Protein AF-0000000086879278 (afdb_homodimer)

Secondary structure (DSSP, 8-state):
-TTSGGGGGGSGGGGGGTGGGSS-------------HHHHHHHHHHHHHHHHHHHHHHHHHHHHHTT-HHHHHHHHHHHHHHHHH---TTT--HHHHHHHHHHHHHHHHHHHTTTT-HHHHHHHHHHHHHHHHHHH-SSS-GGGGGHHHHHHHHHHHHHHHHTT--HHHHHHHHHHHHHHHHHHHHHHHHHS-HHHHHHHHHHHHHHHHHHHSSS--HHHHHHHHHHHHHHHHHHTT--GGG--S------S-HHHHHHHHHHHHHHHHHHHHHHHHHHHH--------/----SSSGGGGGGSGGGTGGGSSS------------HHHHHHHHHHHHHHHHHHHHHHHHHHHHHTT-HHHHHHHHHHHHHHHHH---TTT--HHHHHHHHHHHHHHHHHHHTTTT-HHHHHHHHHHHHHHHHHHH-SSS-GGGGGHHHHHHHHHHHHHHHHTT--HHHHHHHHHHHHHHHHHHHHHHHHHS-HHHHHHHHHHHHHHHHHHHSSS--HHHHHHHHHHHHHHHHHHTT--GGG--S------S-HHHHHHHHHHHHHHHHHHHHHHHHHHHH--------

pLDDT: mean 75.83, std 27.37, range [22.44, 98.81]

Radius of gyration: 33.57 Å; Cα contacts (8 Å, |Δi|>4): 525; chains: 2; bounding box: 94×170×60 Å

Organism: NCBI:txid248903

Foldseek 3Di:
DPPPDPPPPPPPPPPPVPPVVPDVDDPPPPPPPPPPCVVVVLVVVQLVLLVVLLVLLVVLLVCLVVVVLVSNVVSLVVNVVSLVVHDCVVQFDPQLNVLLVVLSVQLVVCSVVCVPPSVSNNLSSLLNNQSSQCSNPVPDGPLLVCLVVLVVLLVVLLVCLVVVHFLVVNLVSLVSNVSSCVSNLSSLSRHDDPVLSVLLVVLSVVLNVQSNDRRHDSVVNNVSSVVNVVSSCVSSVHDPPVPPPDPPDPDDDPVVVVVVSVVVVCVVVVVVVVVVVVVVVPPPPPPDD/DPPPDPPPPPPPPPPPPPPVPPDPDDPPPPPPPPPPCVVVVLVVVQLVLLVVLLVLLVVLLVCLVVVVLVSNVVSLVVNVVSLVVHDCVVQFDPQLNVLLVVLSVQLVVCSVCCVPPSVSNNLSSLLNNQSSQCSNPVPDGPLLVCLVVLVVLLVVLLVCLVVVHFLVVNLVSLVSNVSSCVSNLSSLSRHDDPVLSVLLVVLSVVLNVQSNDRRHDSVVNNVSSVVNVVSSCVSSVHDPPVPPPDPPDPDDDPVVVVVVSVVVVCVVVVVVVVVVVVVVVPPPPPDDD

Nearest PDB structures (foldseek):
  1orj-assembly2_B  TM=6.099E-01  e=4.353E+00  Aquifex aeolicus VF5
  7zly-assembly1_A  TM=3.904E-01  e=3.313E+00  Homo sapiens
  7c61-assembly1_A  TM=3.796E-01  e=3.798E+00  Homo sapiens
  4ib4-assembly1_A  TM=3.745E-01  e=4.768E+00  Homo sapiens
  6j3y-assembly1_Q  TM=7.345E-01  e=4.236E+00  Chaetoceros neogracilis

Structure (mmCIF, N/CA/C/O backbone):
data_AF-0000000086879278-model_v1
#
loop_
_entity.id
_entity.type
_entity.pdbx_description
1 polymer 'Sporulation protein'
#
loop_
_atom_site.group_PDB
_atom_site.id
_atom_site.type_symbol
_atom_site.label_atom_id
_atom_site.label_alt_id
_atom_site.label_comp_id
_atom_site.label_asym_id
_atom_site.label_entity_id
_atom_site.label_seq_id
_atom_site.pdbx_PDB_ins_code
_atom_site.Cartn_x
_atom_site.Cartn_y
_atom_site.Cartn_z
_atom_site.occupancy
_atom_site.B_iso_or_equiv
_atom_site.auth_seq_id
_atom_site.auth_comp_id
_atom_site.auth_asym_id
_atom_site.auth_atom_id
_atom_site.pdbx_PDB_model_num
ATOM 1 N 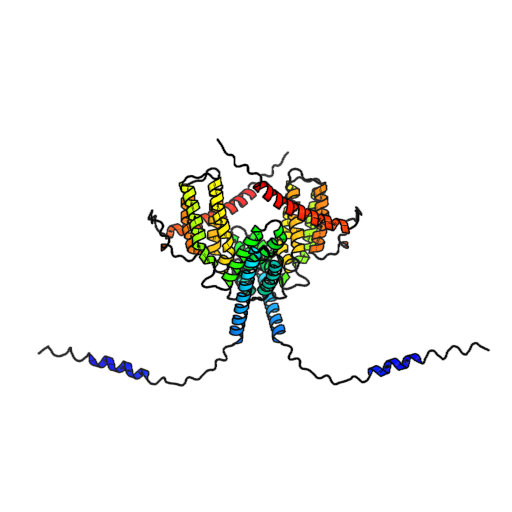N . MET A 1 1 ? -41.938 83.688 13.602 1 23.05 1 MET A N 1
ATOM 2 C CA . MET A 1 1 ? -43.094 82.812 13.82 1 23.05 1 MET A CA 1
ATOM 3 C C . MET A 1 1 ? -42.812 81.438 13.375 1 23.05 1 MET A C 1
ATOM 5 O O . MET A 1 1 ? -43.625 80.5 13.602 1 23.05 1 MET A O 1
ATOM 9 N N . LYS A 1 2 ? -41.938 81.188 12.375 1 30.28 2 LYS A N 1
ATOM 10 C CA . LYS A 1 2 ? -41.969 80.188 11.305 1 30.28 2 LYS A CA 1
ATOM 11 C C . LYS A 1 2 ? -41.469 78.875 11.781 1 30.28 2 LYS A C 1
ATOM 13 O O . LYS A 1 2 ? -41.156 78 10.977 1 30.28 2 LYS A O 1
ATOM 18 N N . ARG A 1 3 ? -41.031 78.688 13.016 1 32.56 3 ARG A N 1
ATOM 19 C CA . ARG A 1 3 ? -40.156 77.625 13.516 1 32.56 3 ARG A CA 1
ATOM 20 C C . ARG A 1 3 ? -40.875 76.312 13.586 1 32.56 3 ARG A C 1
ATOM 22 O O . ARG A 1 3 ? -40.281 75.25 13.898 1 32.56 3 ARG A O 1
ATOM 29 N N . THR A 1 4 ? -42.219 76.375 13.836 1 30.45 4 THR A N 1
ATOM 30 C CA . THR A 1 4 ? -42.906 75.312 14.562 1 30.45 4 THR A CA 1
ATOM 31 C C . THR A 1 4 ? -43.094 74.062 13.68 1 30.45 4 THR A C 1
ATOM 33 O O . THR A 1 4 ? -43.562 73.062 14.148 1 30.45 4 THR A O 1
ATOM 36 N N . PHE A 1 5 ? -43.219 74.25 12.289 1 31.27 5 PHE A N 1
ATOM 37 C CA . PHE A 1 5 ? -44.031 73.312 11.492 1 31.27 5 PHE A CA 1
ATOM 38 C C . PHE A 1 5 ? -43.312 72 11.344 1 31.27 5 PHE A C 1
ATOM 40 O O . PHE A 1 5 ? -43.844 71.062 10.688 1 31.27 5 PHE A O 1
ATOM 47 N N . TRP A 1 6 ? -41.969 71.812 11.453 1 32.81 6 TRP A N 1
ATOM 48 C CA . TRP A 1 6 ? -41.156 70.75 10.852 1 32.81 6 TRP A CA 1
ATOM 49 C C . TRP A 1 6 ? -41.375 69.375 11.539 1 32.81 6 TRP A C 1
ATOM 51 O O . TRP A 1 6 ? -40.688 68.438 11.258 1 32.81 6 TRP A O 1
ATOM 61 N N . ILE A 1 7 ? -42 69.25 12.773 1 35.44 7 ILE A N 1
ATOM 62 C CA . ILE A 1 7 ? -41.906 68.062 13.688 1 35.44 7 ILE A CA 1
ATOM 63 C C . ILE A 1 7 ? -42.688 66.875 13.125 1 35.44 7 ILE A C 1
ATOM 65 O O . ILE A 1 7 ? -42.406 65.75 13.438 1 35.44 7 ILE A O 1
ATOM 69 N N . LYS A 1 8 ? -43.938 67.062 12.547 1 33.28 8 LYS A N 1
ATOM 70 C CA . LYS A 1 8 ? -45.031 66.125 12.602 1 33.28 8 LYS A CA 1
ATOM 71 C C . LYS A 1 8 ? -44.75 64.938 11.672 1 33.28 8 LYS A C 1
ATOM 73 O O . LYS A 1 8 ? -45.438 63.906 11.758 1 33.28 8 LYS A O 1
ATOM 78 N N . THR A 1 9 ? -44.156 65.188 10.445 1 34.41 9 THR A N 1
ATOM 79 C CA . THR A 1 9 ? -44.438 64.25 9.383 1 34.41 9 THR A CA 1
ATOM 80 C C . THR A 1 9 ? -43.719 62.938 9.641 1 34.41 9 THR A C 1
ATOM 82 O O . THR A 1 9 ? -43.688 62.031 8.781 1 34.41 9 THR A O 1
ATOM 85 N N . GLY A 1 10 ? -42.812 62.719 10.641 1 31.61 10 GLY A N 1
ATOM 86 C CA . GLY A 1 10 ? -41.938 61.562 10.758 1 31.61 10 GLY A CA 1
ATOM 87 C C . GLY A 1 10 ? -42.656 60.281 11.062 1 31.61 10 GLY A C 1
ATOM 88 O O . GLY A 1 10 ? -42.062 59.219 11.023 1 31.61 10 GLY A O 1
ATOM 89 N N . LEU A 1 11 ? -43.812 60.312 11.758 1 33.41 11 LEU A N 1
ATOM 90 C CA . LEU A 1 11 ? -44.375 59.156 12.492 1 33.41 11 LEU A CA 1
ATOM 91 C C . LEU A 1 11 ? -44.969 58.156 11.531 1 33.41 11 LEU A C 1
ATOM 93 O O . LEU A 1 11 ? -45.281 57 11.93 1 33.41 11 LEU A O 1
ATOM 97 N N . MET A 1 12 ? -45.562 58.5 10.359 1 30.52 12 MET A N 1
ATOM 98 C CA . MET A 1 12 ? -46.531 57.688 9.656 1 30.52 12 MET A CA 1
ATOM 99 C C . MET A 1 12 ? -45.844 56.438 9.047 1 30.52 12 MET A C 1
ATOM 101 O O . MET A 1 12 ? -46.5 55.531 8.594 1 30.52 12 MET A O 1
ATOM 105 N N . VAL A 1 13 ? -44.625 56.438 8.57 1 33.28 13 VAL A N 1
ATOM 106 C CA . VAL A 1 13 ? -44.156 55.406 7.656 1 33.28 13 VAL A CA 1
ATOM 107 C C . VAL A 1 13 ? -44 54.094 8.414 1 33.28 13 VAL A C 1
ATOM 109 O O . VAL A 1 13 ? -43.688 53.062 7.82 1 33.28 13 VAL A O 1
ATOM 112 N N . VAL A 1 14 ? -44.125 53.969 9.758 1 32.69 14 VAL A N 1
ATOM 113 C CA . VAL A 1 14 ? -43.75 52.781 10.492 1 32.69 14 VAL A CA 1
ATOM 114 C C . VAL A 1 14 ? -44.812 51.688 10.273 1 32.69 14 VAL A C 1
ATOM 116 O O . VAL A 1 14 ? -44.562 50.5 10.492 1 32.69 14 VAL A O 1
ATOM 119 N N . SER A 1 15 ? -46.094 52.094 10.062 1 32.09 15 SER A N 1
ATOM 120 C CA . SER A 1 15 ? -47.188 51.156 10.344 1 32.09 15 SER A CA 1
ATOM 121 C C . SER A 1 15 ? -47.219 50.031 9.328 1 32.09 15 SER A C 1
ATOM 123 O O . SER A 1 15 ? -47.75 48.938 9.617 1 32.09 15 SER A O 1
ATOM 125 N N . PHE A 1 16 ? -47.031 50.406 8.031 1 32.06 16 PHE A N 1
ATOM 126 C CA . PHE A 1 16 ? -47.562 49.469 7.027 1 32.06 16 PHE A CA 1
ATOM 127 C C . PHE A 1 16 ? -46.812 48.156 7.043 1 32.06 16 PHE A C 1
ATOM 129 O O . PHE A 1 16 ? -47.188 47.219 6.355 1 32.06 16 PHE A O 1
ATOM 136 N N . MET A 1 17 ? -45.531 48.156 7.539 1 29.62 17 MET A N 1
ATOM 137 C CA . MET A 1 17 ? -44.75 46.938 7.242 1 29.62 17 MET A CA 1
ATOM 138 C C . MET A 1 17 ? -45.312 45.75 8.008 1 29.62 17 MET A C 1
ATOM 140 O O . MET A 1 17 ? -44.844 44.625 7.824 1 29.62 17 MET A O 1
ATOM 144 N N . THR A 1 18 ? -46.094 45.969 9.109 1 32.94 18 THR A N 1
ATOM 145 C CA . THR A 1 18 ? -46.406 44.875 10.016 1 32.94 18 THR A CA 1
ATOM 146 C C . THR A 1 18 ? -47.406 43.938 9.391 1 32.94 18 THR A C 1
ATOM 148 O O . THR A 1 18 ? -47.5 42.75 9.773 1 32.94 18 THR A O 1
ATOM 151 N N . LEU A 1 19 ? -48.344 44.562 8.648 1 30.19 19 LEU A N 1
ATOM 152 C CA . LEU A 1 19 ? -49.562 43.75 8.43 1 30.19 19 LEU A CA 1
ATOM 153 C C . LEU A 1 19 ? -49.219 42.531 7.609 1 30.19 19 LEU A C 1
ATOM 155 O O . LEU A 1 19 ? -49.938 41.5 7.707 1 30.19 19 LEU A O 1
ATOM 159 N N . LEU A 1 20 ? -48.469 42.75 6.543 1 30.08 20 LEU A N 1
ATOM 160 C CA . LEU A 1 20 ? -48.531 41.688 5.555 1 30.08 20 LEU A CA 1
ATOM 161 C C . LEU A 1 20 ? -48.062 40.375 6.152 1 30.08 20 LEU A C 1
ATOM 163 O O . LEU A 1 20 ? -48 39.344 5.449 1 30.08 20 LEU A O 1
ATOM 167 N N . PHE A 1 21 ? -47.625 40.375 7.418 1 32.84 21 PHE A N 1
ATOM 168 C CA . PHE A 1 21 ? -47.062 39.125 7.934 1 32.84 21 PHE A CA 1
ATOM 169 C C . PHE A 1 21 ? -48.156 38.094 8.195 1 32.84 21 PHE A C 1
ATOM 171 O O . PHE A 1 21 ? -47.906 37.031 8.742 1 32.84 21 PHE A O 1
ATOM 178 N N . TRP A 1 22 ? -49.469 38.625 8.094 1 31.19 22 TRP A N 1
ATOM 179 C CA . TRP A 1 22 ? -50.438 37.75 8.766 1 31.19 22 TRP A CA 1
ATOM 180 C C . TRP A 1 22 ? -50.438 36.375 8.148 1 31.19 22 TRP A C 1
ATOM 182 O O . TRP A 1 22 ? -50.469 35.375 8.867 1 31.19 22 TRP A O 1
ATOM 192 N N . THR A 1 23 ? -51.188 36.312 7.023 1 30.14 23 THR A N 1
ATOM 193 C CA . THR A 1 23 ? -52.094 35.219 6.75 1 30.14 23 THR A CA 1
ATOM 194 C C . THR A 1 23 ? -51.344 33.938 6.465 1 30.14 23 THR A C 1
ATOM 196 O O . THR A 1 23 ? -51.938 32.875 6.242 1 30.14 23 THR A O 1
ATOM 199 N N . ASN A 1 24 ? -50.281 34 5.738 1 32.03 24 ASN A N 1
ATOM 200 C CA . ASN A 1 24 ? -50 32.75 5.078 1 32.03 24 ASN A CA 1
ATOM 201 C C . ASN A 1 24 ? -49.781 31.625 6.086 1 32.03 24 ASN A C 1
ATOM 203 O O . ASN A 1 24 ? -48.625 31.406 6.512 1 32.03 24 ASN A O 1
ATOM 207 N N . LEU A 1 25 ? -50.594 31.547 7.094 1 26.58 25 LEU A N 1
ATOM 208 C CA . LEU A 1 25 ? -50.562 30.609 8.211 1 26.58 25 LEU A CA 1
ATOM 209 C C . LEU A 1 25 ? -50.312 29.188 7.703 1 26.58 25 LEU A C 1
ATOM 211 O O . LEU A 1 25 ? -49.406 28.484 8.164 1 26.58 25 LEU A O 1
ATOM 215 N N . SER A 1 26 ? -51.375 28.203 7.969 1 29.03 26 SER A N 1
ATOM 216 C CA . SER A 1 26 ? -51.375 26.953 8.703 1 29.03 26 SER A CA 1
ATOM 217 C C . SER A 1 26 ? -51.094 25.766 7.773 1 29.03 26 SER A C 1
ATOM 219 O O . SER A 1 26 ? -51.031 24.625 8.219 1 29.03 26 SER A O 1
ATOM 221 N N . TYR A 1 27 ? -51.5 25.844 6.492 1 29.58 27 TYR A N 1
ATOM 222 C CA . TYR A 1 27 ? -51.75 24.453 6.082 1 29.58 27 TYR A CA 1
ATOM 223 C C . TYR A 1 27 ? -50.469 23.641 6.125 1 29.58 27 TYR A C 1
ATOM 225 O O . TYR A 1 27 ? -49.594 23.797 5.277 1 29.58 27 TYR A O 1
ATOM 233 N N . SER A 1 28 ? -49.844 23.578 7.219 1 25.78 28 SER A N 1
ATOM 234 C CA . SER A 1 28 ? -48.688 22.719 7.199 1 25.78 28 SER A CA 1
ATOM 235 C C . SER A 1 28 ? -49.031 21.281 6.832 1 25.78 28 SER A C 1
ATOM 237 O O . SER A 1 28 ? -49.781 20.625 7.559 1 25.78 28 SER A O 1
ATOM 239 N N . VAL A 1 29 ? -49.562 21.062 5.547 1 30.28 29 VAL A N 1
ATOM 240 C CA . VAL A 1 29 ? -49.594 19.641 5.191 1 30.28 29 VAL A CA 1
ATOM 241 C C . VAL A 1 29 ? -48.344 18.938 5.668 1 30.28 29 VAL A C 1
ATOM 243 O O . VAL A 1 29 ? -47.219 19.391 5.383 1 30.28 29 VAL A O 1
ATOM 246 N N . SER A 1 30 ? -48.5 18.359 6.805 1 28.45 30 SER A N 1
ATOM 247 C CA . SER A 1 30 ? -47.531 17.406 7.332 1 28.45 30 SER A CA 1
ATOM 248 C C . SER A 1 30 ? -47.125 16.391 6.27 1 28.45 30 SER A C 1
ATOM 250 O O . SER A 1 30 ? -47.938 15.523 5.898 1 28.45 30 SER A O 1
ATOM 252 N N . ALA A 1 31 ? -46.781 16.828 5.066 1 27.42 31 ALA A N 1
ATOM 253 C CA . ALA A 1 31 ? -46.219 15.734 4.281 1 27.42 31 ALA A CA 1
ATOM 254 C C . ALA A 1 31 ? -45.188 14.945 5.094 1 27.42 31 ALA A C 1
ATOM 256 O O . ALA A 1 31 ? -44.188 15.5 5.555 1 27.42 31 ALA A O 1
ATOM 257 N N . GLN A 1 32 ? -45.75 14.047 5.855 1 29.28 32 GLN A N 1
ATOM 258 C CA . GLN A 1 32 ? -44.906 12.945 6.352 1 29.28 32 GLN A CA 1
ATOM 259 C C . GLN A 1 32 ? -43.969 12.445 5.27 1 29.28 32 GLN A C 1
ATOM 261 O O . GLN A 1 32 ? -44.375 11.875 4.266 1 29.28 32 GLN A O 1
ATOM 266 N N . SER A 1 33 ? -43.188 13.305 4.793 1 29.66 33 SER A N 1
ATOM 267 C CA . SER A 1 33 ? -42.156 12.648 3.971 1 29.66 33 SER A CA 1
ATOM 268 C C . SER A 1 33 ? -41.625 11.391 4.648 1 29.66 33 SER A C 1
ATOM 270 O O . SER A 1 33 ? -41.188 11.438 5.797 1 29.66 33 SER A O 1
ATOM 272 N N . LYS A 1 34 ? -42.219 10.289 4.438 1 31.34 34 LYS A N 1
ATOM 273 C CA . LYS A 1 34 ? -41.5 9.023 4.629 1 31.34 34 LYS A CA 1
ATOM 274 C C . LYS A 1 34 ? -40.031 9.164 4.309 1 31.34 34 LYS A C 1
ATOM 276 O O . LYS A 1 34 ? -39.625 9.07 3.148 1 31.34 34 LYS A O 1
ATOM 281 N N . GLY A 1 35 ? -39.375 10.18 4.672 1 32.12 35 GLY A N 1
ATOM 282 C CA . GLY A 1 35 ? -37.938 10.258 4.488 1 32.12 35 GLY A CA 1
ATOM 283 C C . GLY A 1 35 ? -37.25 8.93 4.738 1 32.12 35 GLY A C 1
ATOM 284 O O . GLY A 1 35 ? -37.562 8.227 5.695 1 32.12 35 GLY A O 1
ATOM 285 N N . ASN A 1 36 ? -36.781 8.281 3.805 1 37 36 ASN A N 1
ATOM 286 C CA . ASN A 1 36 ? -36.125 6.984 3.723 1 37 36 ASN A CA 1
ATOM 287 C C . ASN A 1 36 ? -35.156 6.773 4.887 1 37 36 ASN A C 1
ATOM 289 O O . ASN A 1 36 ? -34.094 7.371 4.926 1 37 36 ASN A O 1
ATOM 293 N N . ASP A 1 37 ? -35.406 6.715 6.109 1 43.72 37 ASP A N 1
ATOM 294 C CA . ASP A 1 37 ? -34.906 6.246 7.391 1 43.72 37 ASP A CA 1
ATOM 295 C C . ASP A 1 37 ? -33.812 5.188 7.188 1 43.72 37 ASP A C 1
ATOM 297 O O . ASP A 1 37 ? -33.156 4.777 8.141 1 43.72 37 ASP A O 1
ATOM 301 N N . GLY A 1 38 ? -33.938 4.484 6.156 1 47.06 38 GLY A N 1
ATOM 302 C CA . GLY A 1 38 ? -32.938 3.473 5.836 1 47.06 38 GLY A CA 1
ATOM 303 C C . GLY A 1 38 ? -31.531 4.035 5.699 1 47.06 38 GLY A C 1
ATOM 304 O O . GLY A 1 38 ? -30.562 3.402 6.117 1 47.06 38 GLY A O 1
ATOM 305 N N . GLY A 1 39 ? -31.359 5.289 5.004 1 52.12 39 GLY A N 1
ATOM 306 C CA . GLY A 1 39 ? -30.078 5.934 4.84 1 52.12 39 GLY A CA 1
ATOM 307 C C . GLY A 1 39 ? -29.469 6.402 6.148 1 52.12 39 GLY A C 1
ATOM 308 O O . GLY A 1 39 ? -28.25 6.285 6.355 1 52.12 39 GLY A O 1
ATOM 309 N N . THR A 1 40 ? -30.312 7.082 7.043 1 59.81 40 THR A N 1
ATOM 310 C CA . THR A 1 40 ? -29.828 7.547 8.344 1 59.81 40 THR A CA 1
ATOM 311 C C . THR A 1 40 ? -29.406 6.371 9.211 1 59.81 40 THR A C 1
ATOM 313 O O . THR A 1 40 ? -28.375 6.441 9.891 1 59.81 40 THR A O 1
ATOM 316 N N . ASP A 1 41 ? -30.188 5.328 9.039 1 69.94 41 ASP A N 1
ATOM 317 C CA . ASP A 1 41 ? -29.859 4.164 9.852 1 69.94 41 ASP A CA 1
ATOM 318 C C . ASP A 1 41 ? -28.531 3.545 9.406 1 69.94 41 ASP A C 1
ATOM 320 O O . ASP A 1 41 ? -27.719 3.145 10.242 1 69.94 41 ASP A O 1
ATOM 324 N N . GLN A 1 42 ? -28.359 3.627 8.102 1 75.38 42 GLN A N 1
ATOM 325 C CA . GLN A 1 42 ? -27.109 3.047 7.598 1 75.38 42 GLN A CA 1
ATOM 326 C C . GLN A 1 42 ? -25.906 3.885 8.008 1 75.38 42 GLN A C 1
ATOM 328 O O . GLN A 1 42 ? -24.859 3.338 8.375 1 75.38 42 GLN A O 1
ATOM 333 N N . GLN A 1 43 ? -26.156 5.23 8.023 1 80.06 43 GLN A N 1
ATOM 334 C CA . GLN A 1 43 ? -25.062 6.121 8.398 1 80.06 43 GLN A CA 1
ATOM 335 C C . GLN A 1 43 ? -24.719 5.973 9.883 1 80.06 43 GLN A C 1
ATOM 337 O O . GLN A 1 43 ? -23.547 6.023 10.266 1 80.06 43 GLN A O 1
ATOM 342 N N . VAL A 1 44 ? -25.734 5.793 10.656 1 82.56 44 VAL A N 1
ATOM 343 C CA . VAL A 1 44 ? -25.516 5.621 12.086 1 82.56 44 VAL A CA 1
ATOM 344 C C . VAL A 1 44 ? -24.766 4.316 12.344 1 82.56 44 VAL A C 1
ATOM 346 O O . VAL A 1 44 ? -23.844 4.27 13.172 1 82.56 44 VAL A O 1
ATOM 349 N N . LEU A 1 45 ? -25.125 3.324 11.617 1 83.81 45 LEU A N 1
ATOM 350 C CA . LEU A 1 45 ? -24.469 2.029 11.781 1 83.81 45 LEU A CA 1
ATOM 351 C C . LEU A 1 45 ? -23 2.102 11.344 1 83.81 45 LEU A C 1
ATOM 353 O O . LEU A 1 45 ? -22.125 1.557 12.016 1 83.81 45 LEU A O 1
ATOM 357 N N . VAL A 1 46 ? -22.75 2.789 10.273 1 87.44 46 VAL A N 1
ATOM 358 C CA . VAL A 1 46 ? -21.391 2.939 9.773 1 87.44 46 VAL A CA 1
ATOM 359 C C . VAL A 1 46 ? -20.562 3.752 10.766 1 87.44 46 VAL A C 1
ATOM 361 O O . VAL A 1 46 ? -19.438 3.375 11.094 1 87.44 46 VAL A O 1
ATOM 364 N N . ASN A 1 47 ? -21.078 4.809 11.289 1 90.19 47 ASN A N 1
ATOM 365 C CA . ASN A 1 47 ? -20.375 5.637 12.25 1 90.19 47 ASN A CA 1
ATOM 366 C C . ASN A 1 47 ? -20.047 4.867 13.523 1 90.19 47 ASN A C 1
ATOM 368 O O . ASN A 1 47 ? -18.969 5.027 14.094 1 90.19 47 ASN A O 1
ATOM 372 N N . SER A 1 48 ? -20.984 4.066 13.898 1 91.75 48 SER A N 1
ATOM 373 C CA . SER A 1 48 ? -20.734 3.24 15.078 1 91.75 48 SER A CA 1
ATOM 374 C C . SER A 1 48 ? -19.609 2.246 14.828 1 91.75 48 SER A C 1
ATOM 376 O O . SER A 1 48 ? -18.766 2.029 15.703 1 91.75 48 SER A O 1
ATOM 378 N N . SER A 1 49 ? -19.609 1.642 13.68 1 92.94 49 SER A N 1
ATOM 379 C CA . SER A 1 49 ? -18.562 0.691 13.328 1 92.94 49 SER A CA 1
ATOM 380 C C . SER A 1 49 ? -17.203 1.366 13.281 1 92.94 49 SER A C 1
ATOM 382 O O . SER A 1 49 ? -16.203 0.795 13.727 1 92.94 49 SER A O 1
ATOM 384 N N . ILE A 1 50 ? -17.141 2.57 12.805 1 96.69 50 ILE A N 1
ATOM 385 C CA . ILE A 1 50 ? -15.891 3.328 12.711 1 96.69 50 ILE A CA 1
ATOM 386 C C . ILE A 1 50 ? -15.398 3.691 14.109 1 96.69 50 ILE A C 1
ATOM 388 O O . ILE A 1 50 ? -14.203 3.596 14.391 1 96.69 50 ILE A O 1
ATOM 392 N N . GLN A 1 51 ? -16.328 4.07 14.969 1 96.5 51 GLN A N 1
ATOM 393 C CA . GLN A 1 51 ? -15.953 4.402 16.344 1 96.5 51 GLN A CA 1
ATOM 394 C C . GLN A 1 51 ? -15.438 3.174 17.078 1 96.5 51 GLN A C 1
ATOM 396 O O . GLN A 1 51 ? -14.477 3.266 17.844 1 96.5 51 GLN A O 1
ATOM 401 N N . GLN A 1 52 ? -16.078 2.061 16.828 1 96.19 52 GLN A N 1
ATOM 402 C CA . GLN A 1 52 ? -15.609 0.822 17.453 1 96.19 52 GLN A CA 1
ATOM 403 C C . GLN A 1 52 ? -14.219 0.442 16.938 1 96.19 52 GLN A C 1
ATOM 405 O O . GLN A 1 52 ? -13.383 -0.024 17.719 1 96.19 52 GLN A O 1
ATOM 410 N N . LEU A 1 53 ? -14.023 0.59 15.695 1 97.88 53 LEU A N 1
ATOM 411 C CA . LEU A 1 53 ? -12.695 0.359 15.125 1 97.88 53 LEU A CA 1
ATOM 412 C C . LEU A 1 53 ? -11.656 1.245 15.797 1 97.88 53 LEU A C 1
ATOM 414 O O . LEU A 1 53 ? -10.578 0.771 16.172 1 97.88 53 LEU A O 1
ATOM 418 N N . ASN A 1 54 ? -11.953 2.508 15.953 1 98.38 54 ASN A N 1
ATOM 419 C CA . ASN A 1 54 ? -11.055 3.461 16.594 1 98.38 54 ASN A CA 1
ATOM 420 C C . ASN A 1 54 ? -10.758 3.061 18.031 1 98.38 54 ASN A C 1
ATOM 422 O O . ASN A 1 54 ? -9.609 3.148 18.484 1 98.38 54 ASN A O 1
ATOM 426 N N . GLU A 1 55 ? -11.742 2.615 18.734 1 97.81 55 GLU A N 1
ATOM 427 C CA . GLU A 1 55 ? -11.555 2.168 20.109 1 97.81 55 GLU A CA 1
ATOM 428 C C . GLU A 1 55 ? -10.648 0.945 20.172 1 97.81 55 GLU A C 1
ATOM 430 O O . GLU A 1 55 ? -9.766 0.868 21.031 1 97.81 55 GLU A O 1
ATOM 435 N N . GLU A 1 56 ? -10.875 0.059 19.312 1 98.25 56 GLU A N 1
ATOM 436 C CA . GLU A 1 56 ? -10.047 -1.142 19.266 1 98.25 56 GLU A CA 1
ATOM 437 C C . GLU A 1 56 ? -8.602 -0.802 18.922 1 98.25 56 GLU A C 1
ATOM 439 O O . GLU A 1 56 ? -7.668 -1.399 19.469 1 98.25 56 GLU A O 1
ATOM 444 N N . ALA A 1 57 ? -8.438 0.116 17.969 1 98.62 57 ALA A N 1
ATOM 445 C CA . ALA A 1 57 ? -7.094 0.544 17.594 1 98.62 57 ALA A CA 1
ATOM 446 C C . ALA A 1 57 ? -6.387 1.205 18.781 1 98.62 57 ALA A C 1
ATOM 448 O O . ALA A 1 57 ? -5.184 1.018 18.969 1 98.62 57 ALA A O 1
ATOM 449 N N . THR A 1 58 ? -7.105 1.981 19.547 1 98.19 58 THR A N 1
ATOM 450 C CA . THR A 1 58 ? -6.559 2.6 20.75 1 98.19 58 THR A CA 1
ATOM 451 C C . THR A 1 58 ? -6.109 1.537 21.75 1 98.19 58 THR A C 1
ATOM 453 O O . THR A 1 58 ? -5.02 1.631 22.312 1 98.19 58 THR A O 1
ATOM 456 N N . SER A 1 59 ? -6.938 0.563 21.906 1 98 59 SER A N 1
ATOM 457 C CA . SER A 1 59 ? -6.605 -0.532 22.812 1 98 59 SER A CA 1
ATOM 458 C C . SER A 1 59 ? -5.387 -1.306 22.328 1 98 59 SER A C 1
ATOM 460 O O . SER A 1 59 ? -4.516 -1.671 23.125 1 98 59 SER A O 1
ATOM 462 N N . LEU A 1 60 ? -5.383 -1.601 21.078 1 98.56 60 LEU A N 1
ATOM 463 C CA . LEU A 1 60 ? -4.25 -2.305 20.484 1 98.56 60 LEU A CA 1
ATOM 464 C C . LEU A 1 60 ? -2.945 -1.562 20.766 1 98.56 60 LEU A C 1
ATOM 466 O O . LEU A 1 60 ? -1.944 -2.176 21.141 1 98.56 60 LEU A O 1
ATOM 470 N N . TYR A 1 61 ? -2.936 -0.248 20.578 1 98 61 TYR A N 1
ATOM 471 C CA . TYR A 1 61 ? -1.751 0.565 20.828 1 98 61 TYR A CA 1
ATOM 472 C C . TYR A 1 61 ? -1.307 0.443 22.281 1 98 61 TYR A C 1
ATOM 474 O O . TYR A 1 61 ? -0.117 0.279 22.562 1 98 61 TYR A O 1
ATOM 482 N N . ARG A 1 62 ? -2.252 0.484 23.141 1 96.88 62 ARG A N 1
ATOM 483 C CA . ARG A 1 62 ? -1.948 0.34 24.562 1 96.88 62 ARG A CA 1
ATOM 484 C C . ARG A 1 62 ? -1.339 -1.026 24.844 1 96.88 62 ARG A C 1
ATOM 486 O O . ARG A 1 62 ? -0.335 -1.124 25.562 1 96.88 62 ARG A O 1
ATOM 493 N N . HIS A 1 63 ? -1.9 -2.062 24.297 1 96.06 63 HIS A N 1
ATOM 494 C CA . HIS A 1 63 ? -1.381 -3.41 24.5 1 96.06 63 HIS A CA 1
ATOM 495 C C . HIS A 1 63 ? 0.022 -3.551 23.922 1 96.06 63 HIS A C 1
ATOM 497 O O . HIS A 1 63 ? 0.856 -4.273 24.469 1 96.06 63 HIS A O 1
ATOM 503 N N . ALA A 1 64 ? 0.224 -2.914 22.781 1 95.44 64 ALA A N 1
ATOM 504 C CA . ALA A 1 64 ? 1.554 -2.939 22.172 1 95.44 64 ALA A CA 1
ATOM 505 C C . ALA A 1 64 ? 2.584 -2.281 23.094 1 95.44 64 ALA A C 1
ATOM 507 O O . ALA A 1 64 ? 3.705 -2.773 23.219 1 95.44 64 ALA A O 1
ATOM 508 N N . LEU A 1 65 ? 2.207 -1.171 23.734 1 93.38 65 LEU A N 1
ATOM 509 C CA . LEU A 1 65 ? 3.1 -0.48 24.672 1 93.38 65 LEU A CA 1
ATOM 510 C C . LEU A 1 65 ? 3.381 -1.338 25.891 1 93.38 65 LEU A C 1
ATOM 512 O O . LEU A 1 65 ? 4.48 -1.294 26.453 1 93.38 65 LEU A O 1
ATOM 516 N N . GLU A 1 66 ? 2.432 -2.191 26.266 1 93.06 66 GLU A N 1
ATOM 517 C CA . GLU A 1 66 ? 2.547 -3.037 27.453 1 93.06 66 GLU A CA 1
ATOM 518 C C . GLU A 1 66 ? 3.18 -4.383 27.109 1 93.06 66 GLU A C 1
ATOM 520 O O . GLU A 1 66 ? 3.314 -5.25 27.969 1 93.06 66 GLU A O 1
ATOM 525 N N . HIS A 1 67 ? 3.449 -4.594 25.844 1 90 67 HIS A N 1
ATOM 526 C CA . HIS A 1 67 ? 4.094 -5.801 25.344 1 90 67 HIS A CA 1
ATOM 527 C C . HIS A 1 67 ? 3.209 -7.027 25.562 1 90 67 HIS A C 1
ATOM 529 O O . HIS A 1 67 ? 3.705 -8.109 25.875 1 90 67 HIS A O 1
ATOM 535 N N . ASN A 1 68 ? 1.969 -6.766 25.531 1 93.5 68 ASN A N 1
ATOM 536 C CA . ASN A 1 68 ? 1 -7.852 25.578 1 93.5 68 ASN A CA 1
ATOM 537 C C . ASN A 1 68 ? 0.651 -8.352 24.172 1 93.5 68 ASN A C 1
ATOM 539 O O . ASN A 1 68 ? -0.407 -8.023 23.641 1 93.5 68 ASN A O 1
ATOM 543 N N . ILE A 1 69 ? 1.382 -9.25 23.703 1 94.31 69 ILE A N 1
ATOM 544 C CA . ILE A 1 69 ? 1.329 -9.656 22.297 1 94.31 69 ILE A CA 1
ATOM 545 C C . ILE A 1 69 ? 0.044 -10.438 22.047 1 94.31 69 ILE A C 1
ATOM 547 O O . ILE A 1 69 ? -0.545 -10.328 20.969 1 94.31 69 ILE A O 1
ATOM 551 N N . GLU A 1 70 ? -0.422 -11.188 22.938 1 95.06 70 GLU A N 1
ATOM 552 C CA . GLU A 1 70 ? -1.646 -11.961 22.75 1 95.06 70 GLU A CA 1
ATOM 553 C C . GLU A 1 70 ? -2.85 -11.047 22.531 1 95.06 70 GLU A C 1
ATOM 555 O O . GLU A 1 70 ? -3.646 -11.266 21.625 1 95.06 70 GLU A O 1
ATOM 560 N N . GLU A 1 71 ? -2.936 -10.062 23.359 1 96.5 71 GLU A N 1
ATOM 561 C CA . GLU A 1 71 ? -4.039 -9.117 23.219 1 96.5 71 GLU A CA 1
ATOM 562 C C . GLU A 1 71 ? -3.912 -8.32 21.922 1 96.5 71 GLU A C 1
ATOM 564 O O . GLU A 1 71 ? -4.918 -7.961 21.297 1 96.5 71 GLU A O 1
ATOM 569 N N . VAL A 1 72 ? -2.643 -8.016 21.578 1 97.12 72 VAL A N 1
ATOM 570 C CA . VAL A 1 72 ? -2.398 -7.34 20.312 1 97.12 72 VAL A CA 1
ATOM 571 C C . VAL A 1 72 ? -2.947 -8.18 19.156 1 97.12 72 VAL A C 1
ATOM 573 O O . VAL A 1 72 ? -3.656 -7.668 18.297 1 97.12 72 VAL A O 1
ATOM 576 N N . ARG A 1 73 ? -2.693 -9.438 19.141 1 96.38 73 ARG A N 1
ATOM 577 C CA . ARG A 1 73 ? -3.143 -10.344 18.094 1 96.38 73 ARG A CA 1
ATOM 578 C C . ARG A 1 73 ? -4.664 -10.422 18.047 1 96.38 73 ARG A C 1
ATOM 580 O O . ARG A 1 73 ? -5.262 -10.43 16.969 1 96.38 73 ARG A O 1
ATOM 587 N N . ASN A 1 74 ? -5.297 -10.445 19.188 1 97.31 74 ASN A N 1
ATOM 588 C CA . ASN A 1 74 ? -6.754 -10.453 19.25 1 97.31 74 ASN A CA 1
ATOM 589 C C . ASN A 1 74 ? -7.348 -9.164 18.703 1 97.31 74 ASN A C 1
ATOM 591 O O . ASN A 1 74 ? -8.344 -9.195 17.969 1 97.31 74 ASN A O 1
ATOM 595 N N . SER A 1 75 ? -6.738 -8.086 19.062 1 97.75 75 SER A N 1
ATOM 596 C CA . SER A 1 75 ? -7.207 -6.797 18.562 1 97.75 75 SER A CA 1
ATOM 597 C C . SER A 1 75 ? -7.066 -6.691 17.047 1 97.75 75 SER A C 1
ATOM 599 O O . SER A 1 75 ? -7.926 -6.113 16.375 1 97.75 75 SER A O 1
ATOM 601 N N . ILE A 1 76 ? -5.957 -7.223 16.531 1 97.81 76 ILE A N 1
ATOM 602 C CA . ILE A 1 76 ? -5.75 -7.207 15.086 1 97.81 76 ILE A CA 1
ATOM 603 C C . ILE A 1 76 ? -6.902 -7.926 14.391 1 97.81 76 ILE A C 1
ATOM 605 O O . ILE A 1 76 ? -7.43 -7.438 13.391 1 97.81 76 ILE A O 1
ATOM 609 N N . MET A 1 77 ? -7.305 -9.039 14.922 1 96.75 77 MET A N 1
ATOM 610 C CA . MET A 1 77 ? -8.398 -9.812 14.336 1 96.75 77 MET A CA 1
ATOM 611 C C . MET A 1 77 ? -9.703 -9.031 14.367 1 96.75 77 MET A C 1
ATOM 613 O O . MET A 1 77 ? -10.422 -8.977 13.375 1 96.75 77 MET A O 1
ATOM 617 N N . ARG A 1 78 ? -9.984 -8.406 15.445 1 97.12 78 ARG A N 1
ATOM 618 C CA . ARG A 1 78 ? -11.219 -7.637 15.594 1 97.12 78 ARG A CA 1
ATOM 619 C C . ARG A 1 78 ? -11.219 -6.426 14.664 1 97.12 78 ARG A C 1
ATOM 621 O O . ARG A 1 78 ? -12.234 -6.125 14.039 1 97.12 78 ARG A O 1
ATOM 628 N N . ILE A 1 79 ? -10.133 -5.789 14.594 1 98.19 79 ILE A N 1
ATOM 629 C CA . ILE A 1 79 ? -10.008 -4.609 13.742 1 98.19 79 ILE A CA 1
ATOM 630 C C . ILE A 1 79 ? -10.18 -5.004 12.281 1 98.19 79 ILE A C 1
ATOM 632 O O . ILE A 1 79 ? -10.875 -4.324 11.523 1 98.19 79 ILE A O 1
ATOM 636 N N . SER A 1 80 ? -9.492 -6.094 11.914 1 97.06 80 SER A N 1
ATOM 637 C CA . SER A 1 80 ? -9.586 -6.582 10.547 1 97.06 80 SER A CA 1
ATOM 638 C C . SER A 1 80 ? -11.031 -6.902 10.164 1 97.06 80 SER A C 1
ATOM 640 O O . SER A 1 80 ? -11.5 -6.508 9.102 1 97.06 80 SER A O 1
ATOM 642 N N . GLU A 1 81 ? -11.688 -7.555 11.039 1 95.25 81 GLU A N 1
ATOM 643 C CA . GLU A 1 81 ? -13.086 -7.902 10.805 1 95.25 81 GLU A CA 1
ATOM 644 C C . GLU A 1 81 ? -13.953 -6.652 10.703 1 95.25 81 GLU A C 1
ATOM 646 O O . GLU A 1 81 ? -14.828 -6.566 9.836 1 95.25 81 GLU A O 1
ATOM 651 N N . ARG A 1 82 ? -13.719 -5.758 11.539 1 94.69 82 ARG A N 1
ATOM 652 C CA . ARG A 1 82 ? -14.508 -4.527 11.547 1 94.69 82 ARG A CA 1
ATOM 653 C C . ARG A 1 82 ? -14.289 -3.729 10.266 1 94.69 82 ARG A C 1
ATOM 655 O O . ARG A 1 82 ? -15.242 -3.178 9.703 1 94.69 82 ARG A O 1
ATOM 662 N N . LEU A 1 83 ? -13.039 -3.633 9.867 1 96.56 83 LEU A N 1
ATOM 663 C CA . LEU A 1 83 ? -12.734 -2.908 8.641 1 96.56 83 LEU A CA 1
ATOM 664 C C . LEU A 1 83 ? -13.508 -3.496 7.465 1 96.56 83 LEU A C 1
ATOM 666 O O . LEU A 1 83 ? -14.008 -2.758 6.613 1 96.56 83 LEU A O 1
ATOM 670 N N . GLU A 1 84 ? -13.562 -4.801 7.402 1 93.88 84 GLU A N 1
ATOM 671 C CA . GLU A 1 84 ? -14.219 -5.488 6.297 1 93.88 84 GLU A CA 1
ATOM 672 C C . GLU A 1 84 ? -15.719 -5.18 6.266 1 93.88 84 GLU A C 1
ATOM 674 O O . GLU A 1 84 ? -16.344 -5.25 5.207 1 93.88 84 GLU A O 1
ATOM 679 N N . HIS A 1 85 ? -16.266 -4.73 7.402 1 91 85 HIS A N 1
ATOM 680 C CA . HIS A 1 85 ? -17.703 -4.469 7.523 1 91 85 HIS A CA 1
ATOM 681 C C . HIS A 1 85 ? -18.031 -3.037 7.117 1 91 85 HIS A C 1
ATOM 683 O O . HIS A 1 85 ? -19.188 -2.727 6.812 1 91 85 HIS A O 1
ATOM 689 N N . ILE A 1 86 ? -17.125 -2.217 7.047 1 93.12 86 ILE A N 1
ATOM 690 C CA . ILE A 1 86 ? -17.359 -0.787 6.879 1 93.12 86 ILE A CA 1
ATOM 691 C C . ILE A 1 86 ? -17.484 -0.456 5.395 1 93.12 86 ILE A C 1
ATOM 693 O O . ILE A 1 86 ? -16.641 -0.865 4.586 1 93.12 86 ILE A O 1
ATOM 697 N N . SER A 1 87 ? -18.609 0.179 5.074 1 91.25 87 SER A N 1
ATOM 698 C CA . SER A 1 87 ? -18.656 0.907 3.811 1 91.25 87 SER A CA 1
ATOM 699 C C . SER A 1 87 ? -18.062 2.303 3.951 1 91.25 87 SER A C 1
ATOM 701 O O . SER A 1 87 ? -18.469 3.072 4.824 1 91.25 87 SER A O 1
ATOM 703 N N . PHE A 1 88 ? -17.234 2.697 3.061 1 94.12 88 PHE A N 1
ATOM 704 C CA . PHE A 1 88 ? -16.469 3.922 3.238 1 94.12 88 PHE A CA 1
ATOM 705 C C . PHE A 1 88 ? -17.094 5.074 2.469 1 94.12 88 PHE A C 1
ATOM 707 O O . PHE A 1 88 ? -16.484 6.141 2.326 1 94.12 88 PHE A O 1
ATOM 714 N N . GLU A 1 89 ? -18.234 4.828 2.012 1 92.12 89 GLU A N 1
ATOM 715 C CA . GLU A 1 89 ? -18.906 5.891 1.278 1 92.12 89 GLU A CA 1
ATOM 716 C C . GLU A 1 89 ? -19.109 7.129 2.15 1 92.12 89 GLU A C 1
ATOM 718 O O . GLU A 1 89 ? -19.672 7.047 3.238 1 92.12 89 GLU A O 1
ATOM 723 N N . GLY A 1 90 ? -18.625 8.234 1.685 1 91.88 90 GLY A N 1
ATOM 724 C CA . GLY A 1 90 ? -18.766 9.484 2.414 1 91.88 90 GLY A CA 1
ATOM 725 C C . GLY A 1 90 ? -17.812 9.586 3.594 1 91.88 90 GLY A C 1
ATOM 726 O O . GLY A 1 90 ? -17.797 10.602 4.297 1 91.88 90 GLY A O 1
ATOM 727 N N . GLN A 1 91 ? -17.062 8.508 3.84 1 94.25 91 GLN A N 1
ATOM 728 C CA . GLN A 1 91 ? -16.172 8.484 4.996 1 94.25 91 GLN A CA 1
ATOM 729 C C . GLN A 1 91 ? -14.734 8.812 4.598 1 94.25 91 GLN A C 1
ATOM 731 O O . GLN A 1 91 ? -14.016 9.492 5.332 1 94.25 91 GLN A O 1
ATOM 736 N N . THR A 1 92 ? -14.297 8.359 3.512 1 96 92 THR A N 1
ATOM 737 C CA . THR A 1 92 ? -12.953 8.609 2.994 1 96 92 THR A CA 1
ATOM 738 C C . THR A 1 92 ? -12.859 8.211 1.522 1 96 92 THR A C 1
ATOM 740 O O . THR A 1 92 ? -13.836 7.719 0.945 1 96 92 THR A O 1
ATOM 743 N N . THR A 1 93 ? -11.742 8.539 0.89 1 95.44 93 THR A N 1
ATOM 744 C CA . THR A 1 93 ? -11.492 8.219 -0.512 1 95.44 93 THR A CA 1
ATOM 745 C C . THR A 1 93 ? -10.781 6.875 -0.646 1 95.44 93 THR A C 1
ATOM 747 O O . THR A 1 93 ? -10.484 6.219 0.355 1 95.44 93 THR A O 1
ATOM 750 N N . VAL A 1 94 ? -10.547 6.449 -1.885 1 96.38 94 VAL A N 1
ATOM 751 C CA . VAL A 1 94 ? -9.852 5.191 -2.15 1 96.38 94 VAL A CA 1
ATOM 752 C C . VAL A 1 94 ? -8.453 5.238 -1.549 1 96.38 94 VAL A C 1
ATOM 754 O O . VAL A 1 94 ? -7.961 4.23 -1.027 1 96.38 94 VAL A O 1
ATOM 757 N N . GLU A 1 95 ? -7.82 6.43 -1.65 1 97.44 95 GLU A N 1
ATOM 758 C CA . GLU A 1 95 ? -6.508 6.602 -1.041 1 97.44 95 GLU A CA 1
ATOM 759 C C . GLU A 1 95 ? -6.562 6.375 0.467 1 97.44 95 GLU A C 1
ATOM 761 O O . GLU A 1 95 ? -5.664 5.754 1.041 1 97.44 95 GLU A O 1
ATOM 766 N N . GLY A 1 96 ? -7.605 6.871 1.075 1 98 96 GLY A N 1
ATOM 767 C CA . GLY A 1 96 ? -7.789 6.66 2.502 1 98 96 GLY A CA 1
ATOM 768 C C . GLY A 1 96 ? -8.016 5.203 2.863 1 98 96 GLY A C 1
ATOM 769 O O . GLY A 1 96 ? -7.496 4.719 3.869 1 98 96 GLY A O 1
ATOM 770 N N . ILE A 1 97 ? -8.836 4.504 2.061 1 97.75 97 ILE A N 1
ATOM 771 C CA . ILE A 1 97 ? -9.07 3.078 2.262 1 97.75 97 ILE A CA 1
ATOM 772 C C . ILE A 1 97 ? -7.75 2.318 2.16 1 97.75 97 ILE A C 1
ATOM 774 O O . ILE A 1 97 ? -7.461 1.449 2.988 1 97.75 97 ILE A O 1
ATOM 778 N N . HIS A 1 98 ? -7.004 2.707 1.163 1 97.25 98 HIS A N 1
ATOM 779 C CA . HIS A 1 98 ? -5.68 2.121 0.981 1 97.25 98 HIS A CA 1
ATOM 780 C C . HIS A 1 98 ? -4.797 2.371 2.199 1 97.25 98 HIS A C 1
ATOM 782 O O . HIS A 1 98 ? -4.133 1.452 2.688 1 97.25 98 HIS A O 1
ATOM 788 N N . ALA A 1 99 ? -4.836 3.543 2.686 1 98.12 99 ALA A N 1
ATOM 789 C CA . ALA A 1 99 ? -3.979 3.945 3.799 1 98.12 99 ALA A CA 1
ATOM 790 C C . ALA A 1 99 ? -4.34 3.186 5.07 1 98.12 99 ALA A C 1
ATOM 792 O O . ALA A 1 99 ? -3.461 2.637 5.742 1 98.12 99 ALA A O 1
ATOM 793 N N . ILE A 1 100 ? -5.602 3.123 5.43 1 98.44 100 ILE A N 1
ATOM 794 C CA . ILE A 1 100 ? -5.992 2.475 6.676 1 98.44 100 ILE A CA 1
ATOM 795 C C . ILE A 1 100 ? -5.742 0.971 6.578 1 98.44 100 ILE A C 1
ATOM 797 O O . ILE A 1 100 ? -5.285 0.346 7.535 1 98.44 100 ILE A O 1
ATOM 801 N N . SER A 1 101 ? -6.055 0.351 5.445 1 98.25 101 SER A N 1
ATOM 802 C CA . SER A 1 101 ? -5.801 -1.077 5.281 1 98.25 101 SER A CA 1
ATOM 803 C C . SER A 1 101 ? -4.309 -1.387 5.367 1 98.25 101 SER A C 1
ATOM 805 O O . SER A 1 101 ? -3.914 -2.404 5.941 1 98.25 101 SER A O 1
ATOM 807 N N . GLU A 1 102 ? -3.527 -0.519 4.82 1 97.56 102 GLU A N 1
ATOM 808 C CA . GLU A 1 102 ? -2.078 -0.68 4.879 1 97.56 102 GLU A CA 1
ATOM 809 C C . GLU A 1 102 ? -1.585 -0.7 6.324 1 97.56 102 GLU A C 1
ATOM 811 O O . GLU A 1 102 ? -0.719 -1.503 6.68 1 97.56 102 GLU A O 1
ATOM 816 N N . THR A 1 103 ? -2.088 0.183 7.141 1 98.5 103 THR A N 1
ATOM 817 C CA . THR A 1 103 ? -1.633 0.24 8.523 1 98.5 103 THR A CA 1
ATOM 818 C C . THR A 1 103 ? -1.997 -1.043 9.266 1 98.5 103 THR A C 1
ATOM 820 O O . THR A 1 103 ? -1.248 -1.499 10.133 1 98.5 103 THR A O 1
ATOM 823 N N . ILE A 1 104 ? -3.102 -1.637 8.93 1 98.5 104 ILE A N 1
ATOM 824 C CA . ILE A 1 104 ? -3.502 -2.885 9.57 1 98.5 104 ILE A CA 1
ATOM 825 C C . ILE A 1 104 ? -2.572 -4.012 9.125 1 98.5 104 ILE A C 1
ATOM 827 O O . ILE A 1 104 ? -2.113 -4.809 9.953 1 98.5 104 ILE A O 1
ATOM 831 N N . VAL A 1 105 ? -2.322 -4.07 7.859 1 97.38 105 VAL A N 1
ATOM 832 C CA . VAL A 1 105 ? -1.414 -5.086 7.34 1 97.38 105 VAL A CA 1
ATOM 833 C C . VAL A 1 105 ? -0.038 -4.926 7.98 1 97.38 105 VAL A C 1
ATOM 835 O O . VAL A 1 105 ? 0.599 -5.918 8.352 1 97.38 105 VAL A O 1
ATOM 838 N N . GLU A 1 106 ? 0.429 -3.697 8.133 1 97 106 GLU A N 1
ATOM 839 C CA . GLU A 1 106 ? 1.729 -3.416 8.734 1 97 106 GLU A CA 1
ATOM 840 C C . GLU A 1 106 ? 1.782 -3.9 10.18 1 97 106 GLU A C 1
ATOM 842 O O . GLU A 1 106 ? 2.787 -4.469 10.617 1 97 106 GLU A O 1
ATOM 847 N N . VAL A 1 107 ? 0.756 -3.639 10.938 1 97.56 107 VAL A N 1
ATOM 848 C CA . VAL A 1 107 ? 0.75 -4.062 12.336 1 97.56 107 VAL A CA 1
ATOM 849 C C . VAL A 1 107 ? 0.737 -5.59 12.406 1 97.56 107 VAL A C 1
ATOM 851 O O . VAL A 1 107 ? 1.367 -6.18 13.289 1 97.56 107 VAL A O 1
ATOM 854 N N . LYS A 1 108 ? -0.028 -6.23 11.547 1 95.94 108 LYS A N 1
ATOM 855 C CA . LYS A 1 108 ? -0.045 -7.691 11.469 1 95.94 108 LYS A CA 1
ATOM 856 C C . LYS A 1 108 ? 1.362 -8.25 11.266 1 95.94 108 LYS A C 1
ATOM 858 O O . LYS A 1 108 ? 1.769 -9.188 11.961 1 95.94 108 LYS A O 1
ATOM 863 N N . GLU A 1 109 ? 2.064 -7.621 10.375 1 93.88 109 GLU A N 1
ATOM 864 C CA . GLU A 1 109 ? 3.426 -8.055 10.086 1 93.88 109 GLU A CA 1
ATOM 865 C C . GLU A 1 109 ? 4.352 -7.797 11.273 1 93.88 109 GLU A C 1
ATOM 867 O O . GLU A 1 109 ? 5.191 -8.633 11.602 1 93.88 109 GLU A O 1
ATOM 872 N N . ALA A 1 110 ? 4.199 -6.66 11.836 1 94.62 110 ALA A N 1
ATOM 873 C CA . ALA A 1 110 ? 5.047 -6.305 12.969 1 94.62 110 ALA A CA 1
ATOM 874 C C . ALA A 1 110 ? 4.805 -7.242 14.148 1 94.62 110 ALA A C 1
ATOM 876 O O . ALA A 1 110 ? 5.727 -7.555 14.906 1 94.62 110 ALA A O 1
ATOM 877 N N . ALA A 1 111 ? 3.533 -7.672 14.305 1 94.25 111 ALA A N 1
ATOM 878 C CA . ALA A 1 111 ? 3.184 -8.555 15.406 1 94.25 111 ALA A CA 1
ATOM 879 C C . ALA A 1 111 ? 3.855 -9.922 15.258 1 94.25 111 ALA A C 1
ATOM 881 O O . ALA A 1 111 ? 4.191 -10.57 16.25 1 94.25 111 ALA A O 1
ATOM 882 N N . VAL A 1 112 ? 4.039 -10.336 14.055 1 88.19 112 VAL A N 1
ATOM 883 C CA . VAL A 1 112 ? 4.684 -11.617 13.789 1 88.19 112 VAL A CA 1
ATOM 884 C C . VAL A 1 112 ? 6.18 -11.516 14.078 1 88.19 112 VAL A C 1
ATOM 886 O O . VAL A 1 112 ? 6.797 -12.477 14.531 1 88.19 112 VAL A O 1
ATOM 889 N N . ARG A 1 113 ? 6.727 -10.297 13.922 1 86.88 113 ARG A N 1
ATOM 890 C CA . ARG A 1 113 ? 8.164 -10.094 14.07 1 86.88 113 ARG A CA 1
ATOM 891 C C . ARG A 1 113 ? 8.5 -9.492 15.43 1 86.88 113 ARG A C 1
ATOM 893 O O . ARG A 1 113 ? 9.586 -8.945 15.617 1 86.88 113 ARG A O 1
ATOM 900 N N . VAL A 1 114 ? 7.742 -9.539 16.344 1 83.25 114 VAL A N 1
ATOM 901 C CA . VAL A 1 114 ? 7.855 -8.773 17.578 1 83.25 114 VAL A CA 1
ATOM 902 C C . VAL A 1 114 ? 9.07 -9.242 18.375 1 83.25 114 VAL A C 1
ATOM 904 O O . VAL A 1 114 ? 9.719 -8.445 19.062 1 83.25 114 VAL A O 1
ATOM 907 N N . LYS A 1 115 ? 9.344 -10.43 18.344 1 80.44 115 LYS A N 1
ATOM 908 C CA . LYS A 1 115 ? 10.492 -10.938 19.094 1 80.44 115 LYS A CA 1
ATOM 909 C C . LYS A 1 115 ? 11.789 -10.297 18.609 1 80.44 115 LYS A 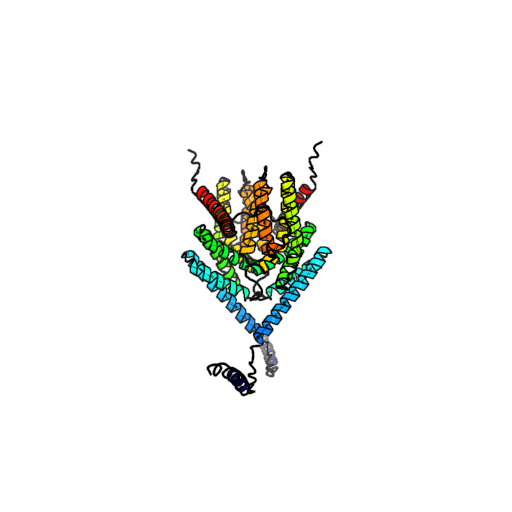C 1
ATOM 911 O O . LYS A 1 115 ? 12.711 -10.086 19.406 1 80.44 115 LYS A O 1
ATOM 916 N N . SER A 1 116 ? 11.734 -9.82 17.484 1 75.75 116 SER A N 1
ATOM 917 C CA . SER A 1 116 ? 12.953 -9.266 16.906 1 75.75 116 SER A CA 1
ATOM 918 C C . SER A 1 116 ? 12.875 -7.746 16.797 1 75.75 116 SER A C 1
ATOM 920 O O . SER A 1 116 ? 13.898 -7.074 16.672 1 75.75 116 SER A O 1
ATOM 922 N N . ASP A 1 117 ? 11.711 -7.246 16.844 1 78.69 117 ASP A N 1
ATOM 923 C CA . ASP A 1 117 ? 11.547 -5.816 16.578 1 78.69 117 ASP A CA 1
ATOM 924 C C . ASP A 1 117 ? 10.359 -5.25 17.359 1 78.69 117 ASP A C 1
ATOM 926 O O . ASP A 1 117 ? 9.32 -4.945 16.781 1 78.69 117 ASP A O 1
ATOM 930 N N . ASP A 1 118 ? 10.602 -4.984 18.531 1 81.69 118 ASP A N 1
ATOM 931 C CA . ASP A 1 118 ? 9.555 -4.461 19.391 1 81.69 118 ASP A CA 1
ATOM 932 C C . ASP A 1 118 ? 9.219 -3.016 19.031 1 81.69 118 ASP A C 1
ATOM 934 O O . ASP A 1 118 ? 8.047 -2.617 19.062 1 81.69 118 ASP A O 1
ATOM 938 N N . THR A 1 119 ? 10.125 -2.346 18.656 1 88.06 119 THR A N 1
ATOM 939 C CA . THR A 1 119 ? 9.93 -0.949 18.281 1 88.06 119 THR A CA 1
ATOM 940 C C . THR A 1 119 ? 9.078 -0.839 17.016 1 88.06 119 THR A C 1
ATOM 942 O O . THR A 1 119 ? 8.266 0.08 16.891 1 88.06 119 THR A O 1
ATOM 945 N N . GLY A 1 120 ? 9.227 -1.819 16.281 1 93.25 120 GLY A N 1
ATOM 946 C CA . GLY A 1 120 ? 8.43 -1.855 15.055 1 93.25 120 GLY A CA 1
ATOM 947 C C . GLY A 1 120 ? 6.945 -2.008 15.32 1 93.25 120 GLY A C 1
ATOM 948 O O . GLY A 1 120 ? 6.125 -1.374 14.648 1 93.25 120 GLY A O 1
ATOM 949 N N . LEU A 1 121 ? 6.684 -2.799 16.281 1 95.5 121 LEU A N 1
ATOM 950 C CA . LEU A 1 121 ? 5.281 -3.01 16.625 1 95.5 121 LEU A CA 1
ATOM 951 C C . LEU A 1 121 ? 4.672 -1.743 17.219 1 95.5 121 LEU A C 1
ATOM 953 O O . LEU A 1 121 ? 3.537 -1.386 16.906 1 95.5 121 LEU A O 1
ATOM 957 N N . GLN A 1 122 ? 5.375 -1.081 18.016 1 95.12 122 GLN A N 1
ATOM 958 C CA . GLN A 1 122 ? 4.883 0.153 18.609 1 95.12 122 GLN A CA 1
ATOM 959 C C . GLN A 1 122 ? 4.66 1.23 17.562 1 95.12 122 GLN A C 1
ATOM 961 O O . GLN A 1 122 ? 3.654 1.942 17.594 1 95.12 122 GLN A O 1
ATOM 966 N N . GLN A 1 123 ? 5.547 1.307 16.625 1 95.62 123 GLN A N 1
ATOM 967 C CA . GLN A 1 123 ? 5.426 2.289 15.555 1 95.62 123 GLN A CA 1
ATOM 968 C C . GLN A 1 123 ? 4.23 1.983 14.656 1 95.62 123 GLN A C 1
ATOM 970 O O . GLN A 1 123 ? 3.449 2.879 14.328 1 95.62 123 GLN A O 1
ATOM 975 N N . ALA A 1 124 ? 4.152 0.733 14.281 1 97.62 124 ALA A N 1
ATOM 976 C CA . ALA A 1 124 ? 3.041 0.323 13.422 1 97.62 124 ALA A CA 1
ATOM 977 C C . ALA A 1 124 ? 1.701 0.538 14.117 1 97.62 124 ALA A C 1
ATOM 979 O O . ALA A 1 124 ? 0.726 0.957 13.492 1 97.62 124 ALA A O 1
ATOM 980 N N . SER A 1 125 ? 1.682 0.241 15.445 1 97.94 125 SER A N 1
ATOM 981 C CA . SER A 1 125 ? 0.447 0.42 16.203 1 97.94 125 SER A CA 1
ATOM 982 C C . SER A 1 125 ? 0.086 1.896 16.328 1 97.94 125 SER A C 1
ATOM 984 O O . SER A 1 125 ? -1.094 2.254 16.344 1 97.94 125 SER A O 1
ATOM 986 N N . ALA A 1 126 ? 1.049 2.756 16.438 1 97.62 126 ALA A N 1
ATOM 987 C CA . ALA A 1 126 ? 0.803 4.195 16.484 1 97.62 126 ALA A CA 1
ATOM 988 C C . ALA A 1 126 ? 0.202 4.691 15.18 1 97.62 126 ALA A C 1
ATOM 990 O O . ALA A 1 126 ? -0.735 5.492 15.18 1 97.62 126 ALA A O 1
ATOM 991 N N . LYS A 1 127 ? 0.743 4.203 14.055 1 98.44 127 LYS A N 1
ATOM 992 C CA . LYS A 1 127 ? 0.214 4.547 12.734 1 98.44 127 LYS A CA 1
ATOM 993 C C . LYS A 1 127 ? -1.261 4.168 12.625 1 98.44 127 LYS A C 1
ATOM 995 O O . LYS A 1 127 ? -2.074 4.965 12.148 1 98.44 127 LYS A O 1
ATOM 1000 N N . LEU A 1 128 ? -1.512 2.957 13.062 1 98.81 128 LEU A N 1
ATOM 1001 C CA . LEU A 1 128 ? -2.883 2.463 12.992 1 98.81 128 LEU A CA 1
ATOM 1002 C C . LEU A 1 128 ? -3.803 3.287 13.891 1 98.81 128 LEU A C 1
ATOM 1004 O O . LEU A 1 128 ? -4.922 3.621 13.492 1 98.81 128 LEU A O 1
ATOM 1008 N N . ARG A 1 129 ? -3.352 3.625 15.086 1 98.75 129 ARG A N 1
ATOM 1009 C CA . ARG A 1 129 ? -4.145 4.438 16 1 98.75 129 ARG A CA 1
ATOM 1010 C C . ARG A 1 129 ? -4.504 5.781 15.375 1 98.75 129 ARG A C 1
ATOM 1012 O O . ARG A 1 129 ? -5.668 6.191 15.406 1 98.75 129 ARG A O 1
ATOM 1019 N N . LEU A 1 130 ? -3.518 6.398 14.789 1 98.62 130 LEU A N 1
ATOM 1020 C CA . LEU A 1 130 ? -3.736 7.711 14.188 1 98.62 130 LEU A CA 1
ATOM 1021 C C . LEU A 1 130 ? -4.66 7.609 12.977 1 98.62 130 LEU A C 1
ATOM 1023 O O . LEU A 1 130 ? -5.535 8.461 12.789 1 98.62 130 LEU A O 1
ATOM 1027 N N . ALA A 1 131 ? -4.473 6.59 12.141 1 98.81 131 ALA A N 1
ATOM 1028 C CA . ALA A 1 131 ? -5.305 6.387 10.953 1 98.81 131 ALA A CA 1
ATOM 1029 C C . ALA A 1 131 ? -6.754 6.113 11.344 1 98.81 131 ALA A C 1
ATOM 1031 O O . ALA A 1 131 ? -7.676 6.695 10.766 1 98.81 131 ALA A O 1
ATOM 1032 N N . ALA A 1 132 ? -6.953 5.23 12.352 1 98.75 132 ALA A N 1
ATOM 1033 C CA . ALA A 1 132 ? -8.305 4.922 12.82 1 98.75 132 ALA A CA 1
ATOM 1034 C C . ALA A 1 132 ? -8.984 6.16 13.391 1 98.75 132 ALA A C 1
ATOM 1036 O O . ALA A 1 132 ? -10.164 6.402 13.133 1 98.75 132 ALA A O 1
ATOM 1037 N N . ASP A 1 133 ? -8.258 6.914 14.133 1 98.56 133 ASP A N 1
ATOM 1038 C CA . ASP A 1 133 ? -8.812 8.133 14.719 1 98.56 133 ASP A CA 1
ATOM 1039 C C . ASP A 1 133 ? -9.18 9.141 13.633 1 98.56 133 ASP A C 1
ATOM 1041 O O . ASP A 1 133 ? -10.164 9.875 13.773 1 98.56 133 ASP A O 1
ATOM 1045 N N . SER A 1 134 ? -8.344 9.227 12.609 1 98.5 134 SER A N 1
ATOM 1046 C CA . SER A 1 134 ? -8.617 10.141 11.508 1 98.5 134 SER A CA 1
ATOM 1047 C C . SER A 1 134 ? -9.961 9.828 10.852 1 98.5 134 SER A C 1
ATOM 1049 O O . SER A 1 134 ? -10.68 10.742 10.43 1 98.5 134 SER A O 1
ATOM 1051 N N . LEU A 1 135 ? -10.281 8.547 10.758 1 97.56 135 LEU A N 1
ATOM 1052 C CA . LEU A 1 135 ? -11.57 8.125 10.219 1 97.56 135 LEU A CA 1
ATOM 1053 C C . LEU A 1 135 ? -12.695 8.477 11.18 1 97.56 135 LEU A C 1
ATOM 1055 O O . LEU A 1 135 ? -13.758 8.938 10.758 1 97.56 135 LEU A O 1
ATOM 1059 N N . ALA A 1 136 ? -12.492 8.273 12.414 1 97.56 136 ALA A N 1
ATOM 1060 C CA . ALA A 1 136 ? -13.523 8.406 13.438 1 97.56 136 ALA A CA 1
ATOM 1061 C C . ALA A 1 136 ? -13.781 9.875 13.766 1 97.56 136 ALA A C 1
ATOM 1063 O O . ALA A 1 136 ? -14.891 10.25 14.156 1 97.56 136 ALA A O 1
ATOM 1064 N N . ASN A 1 137 ? -12.773 10.648 13.633 1 96.69 137 ASN A N 1
ATOM 1065 C CA . ASN A 1 137 ? -12.859 12.062 13.969 1 96.69 137 ASN A CA 1
ATOM 1066 C C . ASN A 1 137 ? -12.438 12.945 12.797 1 96.69 137 ASN A C 1
ATOM 1068 O O . ASN A 1 137 ? -11.367 13.555 12.82 1 96.69 137 ASN A O 1
ATOM 1072 N N . PRO A 1 138 ? -13.328 13.141 11.867 1 94.69 138 PRO A N 1
ATOM 1073 C CA . PRO A 1 138 ? -12.961 13.867 10.648 1 94.69 138 PRO A CA 1
ATOM 1074 C C . PRO A 1 138 ? -12.656 15.336 10.898 1 94.69 138 PRO A C 1
ATOM 1076 O O . PRO A 1 138 ? -11.828 15.93 10.203 1 94.69 138 PRO A O 1
ATOM 1079 N N . ALA A 1 139 ? -13.219 15.945 11.836 1 93.31 139 ALA A N 1
ATOM 1080 C CA . ALA A 1 139 ? -13.055 17.375 12.086 1 93.31 139 ALA A CA 1
ATOM 1081 C C . ALA A 1 139 ? -11.766 17.656 12.852 1 93.31 139 ALA A C 1
ATOM 1083 O O . ALA A 1 139 ? -11.062 18.625 12.562 1 93.31 139 ALA A O 1
ATOM 1084 N N . LYS A 1 140 ? -11.562 16.812 13.82 1 94.44 140 LYS A N 1
ATOM 1085 C CA . LYS A 1 140 ? -10.398 17.047 14.672 1 94.44 140 LYS A CA 1
ATOM 1086 C C . LYS A 1 140 ? -9.609 15.75 14.891 1 94.44 140 LYS A C 1
ATOM 1088 O O . LYS A 1 140 ? -9.461 15.297 16.031 1 94.44 140 LYS A O 1
ATOM 1093 N N . PRO A 1 141 ? -9.031 15.25 13.859 1 97.12 141 PRO A N 1
ATOM 1094 C CA . PRO A 1 141 ? -8.258 14.016 14.023 1 97.12 141 PRO A CA 1
ATOM 1095 C C . PRO A 1 141 ? -7.02 14.211 14.891 1 97.12 141 PRO A C 1
ATOM 1097 O O . PRO A 1 141 ? -6.434 15.297 14.906 1 97.12 141 PRO A O 1
ATOM 1100 N N . LEU A 1 142 ? -6.621 13.164 15.523 1 97.5 142 LEU A N 1
ATOM 1101 C CA . LEU A 1 142 ? -5.551 13.172 16.516 1 97.5 142 LEU A CA 1
ATOM 1102 C C . LEU A 1 142 ? -4.223 13.562 15.875 1 97.5 142 LEU A C 1
ATOM 1104 O O . LEU A 1 142 ? -3.389 14.211 16.516 1 97.5 142 LEU A O 1
ATOM 1108 N N . TRP A 1 143 ? -3.982 13.211 14.609 1 97.88 143 TRP A N 1
ATOM 1109 C CA . TRP A 1 143 ? -2.672 13.406 13.992 1 97.88 143 TRP A CA 1
ATOM 1110 C C . TRP A 1 143 ? -2.355 14.891 13.852 1 97.88 143 TRP A C 1
ATOM 1112 O O . TRP A 1 143 ? -1.189 15.273 13.734 1 97.88 143 TRP A O 1
ATOM 1122 N N . LEU A 1 144 ? -3.35 15.805 13.852 1 96.81 144 LEU A N 1
ATOM 1123 C CA . LEU A 1 144 ? -3.113 17.234 13.766 1 96.81 144 LEU A CA 1
ATOM 1124 C C . LEU A 1 144 ? -2.299 17.734 14.961 1 96.81 144 LEU A C 1
ATOM 1126 O O . LEU A 1 144 ? -1.646 18.766 14.891 1 96.81 144 LEU A O 1
ATOM 1130 N N . GLN A 1 145 ? -2.27 17 16.031 1 95 145 GLN A N 1
ATOM 1131 C CA . GLN A 1 145 ? -1.517 17.359 17.234 1 95 145 GLN A CA 1
ATOM 1132 C C . GLN A 1 145 ? -0.017 17.172 17.016 1 95 145 GLN A C 1
ATOM 1134 O O . GLN A 1 145 ? 0.794 17.641 17.812 1 95 145 GLN A O 1
ATOM 1139 N N . TYR A 1 146 ? 0.336 16.562 15.961 1 96.81 146 TYR A N 1
ATOM 1140 C CA . TYR A 1 146 ? 1.742 16.328 15.656 1 96.81 146 TYR A CA 1
ATOM 1141 C C . TYR A 1 146 ? 2.373 17.562 15.016 1 96.81 146 TYR A C 1
ATOM 1143 O O . TYR A 1 146 ? 3.564 17.562 14.703 1 96.81 146 TYR A O 1
ATOM 1151 N N . TYR A 1 147 ? 1.646 18.641 14.836 1 96.19 147 TYR A N 1
ATOM 1152 C CA . TYR A 1 147 ? 2.129 19.844 14.164 1 96.19 147 TYR A CA 1
ATOM 1153 C C . TYR A 1 147 ? 3.412 20.344 14.812 1 96.19 147 TYR A C 1
ATOM 1155 O O . TYR A 1 147 ? 4.41 20.578 14.133 1 96.19 147 TYR A O 1
ATOM 1163 N N . LYS A 1 148 ? 3.363 20.438 16.109 1 95.31 148 LYS A N 1
ATOM 1164 C CA . LYS A 1 148 ? 4.512 21 16.812 1 95.31 148 LYS A CA 1
ATOM 1165 C C . LYS A 1 148 ? 5.734 20.094 16.688 1 95.31 148 LYS A C 1
ATOM 1167 O O . LYS A 1 148 ? 6.867 20.578 16.609 1 95.31 148 LYS A O 1
ATOM 1172 N N . ILE A 1 149 ? 5.473 18.828 16.703 1 96.75 149 ILE A N 1
ATOM 1173 C CA . ILE A 1 149 ? 6.566 17.875 16.578 1 96.75 149 ILE A CA 1
ATOM 1174 C C . ILE A 1 149 ? 7.234 18.031 15.211 1 96.75 149 ILE A C 1
ATOM 1176 O O . ILE A 1 149 ? 8.461 18.141 15.117 1 96.75 149 ILE A O 1
ATOM 1180 N N . VAL A 1 150 ? 6.48 18.125 14.156 1 97.06 150 VAL A N 1
ATOM 1181 C CA . VAL A 1 150 ? 7.004 18.25 12.797 1 97.06 150 VAL A CA 1
ATOM 1182 C C . VAL A 1 150 ? 7.688 19.609 12.641 1 97.06 150 VAL A C 1
ATOM 1184 O O . VAL A 1 150 ? 8.75 19.703 12.023 1 97.06 150 VAL A O 1
ATOM 1187 N N . GLN A 1 151 ? 7.156 20.656 13.25 1 95.62 151 GLN A N 1
ATOM 1188 C CA . GLN A 1 151 ? 7.762 21.984 13.203 1 95.62 151 GLN A CA 1
ATOM 1189 C C . GLN A 1 151 ? 9.125 21.984 13.891 1 95.62 151 GLN A C 1
ATOM 1191 O O . GLN A 1 151 ? 10.078 22.594 13.391 1 95.62 151 GLN A O 1
ATOM 1196 N N . ASN A 1 152 ? 9.164 21.359 15.031 1 96 152 ASN A N 1
ATOM 1197 C CA . ASN A 1 152 ? 10.43 21.25 15.75 1 96 152 ASN A CA 1
ATOM 1198 C C . ASN A 1 152 ? 11.477 20.5 14.938 1 96 152 ASN A C 1
ATOM 1200 O O . ASN A 1 152 ? 12.656 20.859 14.961 1 96 152 ASN A O 1
ATOM 1204 N N . ASP A 1 153 ? 11.008 19.469 14.234 1 96.81 153 ASP A N 1
ATOM 1205 C CA . ASP A 1 153 ? 11.93 18.734 13.375 1 96.81 153 ASP A CA 1
ATOM 1206 C C . ASP A 1 153 ? 12.492 19.625 12.273 1 96.81 153 ASP A C 1
ATOM 1208 O O . ASP A 1 153 ? 13.688 19.594 11.977 1 96.81 153 ASP A O 1
ATOM 1212 N N . LEU A 1 154 ? 11.633 20.438 11.648 1 96.81 154 LEU A N 1
ATOM 1213 C CA . LEU A 1 154 ? 12.062 21.344 10.594 1 96.81 154 LEU A CA 1
ATOM 1214 C C . LEU A 1 154 ? 13.047 22.375 11.148 1 96.81 154 LEU A C 1
ATOM 1216 O O . LEU A 1 154 ? 14.055 22.688 10.508 1 96.81 154 LEU A O 1
ATOM 1220 N N . GLN A 1 155 ? 12.773 22.875 12.336 1 95.5 155 GLN A N 1
ATOM 1221 C CA . GLN A 1 155 ? 13.648 23.844 12.977 1 95.5 155 GLN A CA 1
ATOM 1222 C C . GLN A 1 155 ? 15 23.234 13.312 1 95.5 155 GLN A C 1
ATOM 1224 O O . GLN A 1 155 ? 16.047 23.875 13.148 1 95.5 155 GLN A O 1
ATOM 1229 N N . ALA A 1 156 ? 14.961 22.031 13.805 1 95.75 156 ALA A N 1
ATOM 1230 C CA . ALA A 1 156 ? 16.203 21.344 14.125 1 95.75 156 ALA A CA 1
ATOM 1231 C C . ALA A 1 156 ? 17.062 21.156 12.883 1 95.75 156 ALA A C 1
ATOM 1233 O O . ALA A 1 156 ? 18.281 21.328 12.93 1 95.75 156 ALA A O 1
ATOM 1234 N N . LEU A 1 157 ? 16.438 20.781 11.828 1 95.31 157 LEU A N 1
ATOM 1235 C CA . LEU A 1 157 ? 17.156 20.641 10.57 1 95.31 157 LEU A CA 1
ATOM 1236 C C . LEU A 1 157 ? 17.703 21.984 10.094 1 95.31 157 LEU A C 1
ATOM 1238 O O . LEU A 1 157 ? 18.844 22.062 9.641 1 95.31 157 LEU A O 1
ATOM 1242 N N . SER A 1 158 ? 16.922 23.031 10.18 1 94.5 158 SER A N 1
ATOM 1243 C CA . SER A 1 158 ? 17.344 24.375 9.797 1 94.5 158 SER A CA 1
ATOM 1244 C C . SER A 1 158 ? 18.547 24.828 10.625 1 94.5 158 SER A C 1
ATOM 1246 O O . SER A 1 158 ? 19.5 25.406 10.086 1 94.5 158 SER A O 1
ATOM 1248 N N . THR A 1 159 ? 18.469 24.578 11.891 1 95 159 THR A N 1
ATOM 1249 C CA . THR A 1 159 ? 19.562 24.938 12.781 1 95 159 THR A CA 1
ATOM 1250 C C . THR A 1 159 ? 20.844 24.172 12.406 1 95 159 THR A C 1
ATOM 1252 O O . THR A 1 159 ? 21.922 24.75 12.398 1 95 159 THR A O 1
ATOM 1255 N N . ALA A 1 160 ? 20.656 22.922 12.109 1 93.81 160 ALA A N 1
ATOM 1256 C CA . ALA A 1 160 ? 21.812 22.125 11.719 1 93.81 160 ALA A CA 1
ATOM 1257 C C . ALA A 1 160 ? 22.438 22.641 10.422 1 93.81 160 ALA A C 1
ATOM 1259 O O . ALA A 1 160 ? 23.656 22.656 10.273 1 93.81 160 ALA A O 1
ATOM 1260 N N . VAL A 1 161 ? 21.625 23.047 9.516 1 92.62 161 VAL A N 1
ATOM 1261 C CA . VAL A 1 161 ? 22.094 23.594 8.25 1 92.62 161 VAL A CA 1
ATOM 1262 C C . VAL A 1 161 ? 22.844 24.906 8.508 1 92.62 161 VAL A C 1
ATOM 1264 O O . VAL A 1 161 ? 23.922 25.125 7.969 1 92.62 161 VAL A O 1
ATOM 1267 N N . ASN A 1 162 ? 22.297 25.75 9.344 1 92.19 162 ASN A N 1
ATOM 1268 C CA . ASN A 1 162 ? 22.875 27.062 9.641 1 92.19 162 ASN A CA 1
ATOM 1269 C C . ASN A 1 162 ? 24.203 26.938 10.375 1 92.19 162 ASN A C 1
ATOM 1271 O O . ASN A 1 162 ? 25.078 27.781 10.227 1 92.19 162 ASN A O 1
ATOM 1275 N N . ARG A 1 163 ? 24.344 25.828 11.102 1 92 163 ARG A N 1
ATOM 1276 C CA . ARG A 1 163 ? 25.578 25.594 11.844 1 92 163 ARG A CA 1
ATOM 1277 C C . ARG A 1 163 ? 26.609 24.891 10.969 1 92 163 ARG A C 1
ATOM 1279 O O . ARG A 1 163 ? 27.719 24.609 11.422 1 92 163 ARG A O 1
ATOM 1286 N N . HIS A 1 164 ? 26.188 24.578 9.766 1 89.62 164 HIS A N 1
ATOM 1287 C CA . HIS A 1 164 ? 27.062 23.875 8.828 1 89.62 164 HIS A CA 1
ATOM 1288 C C . HIS A 1 164 ? 27.5 22.531 9.391 1 89.62 164 HIS A C 1
ATOM 1290 O O . HIS A 1 164 ? 28.688 22.188 9.32 1 89.62 164 HIS A O 1
ATOM 1296 N N . ASP A 1 165 ? 26.469 21.938 10.016 1 89.31 165 ASP A N 1
ATOM 1297 C CA . ASP A 1 165 ? 26.766 20.609 10.523 1 89.31 165 ASP A CA 1
ATOM 1298 C C . ASP A 1 165 ? 27.141 19.656 9.391 1 89.31 165 ASP A C 1
ATOM 1300 O O . ASP A 1 165 ? 26.859 19.938 8.219 1 89.31 165 ASP A O 1
ATOM 1304 N N . ASN A 1 166 ? 27.828 18.578 9.719 1 87.06 166 ASN A N 1
ATOM 1305 C CA . ASN A 1 166 ? 28.266 17.625 8.703 1 87.06 166 ASN A CA 1
ATOM 1306 C C . ASN A 1 166 ? 27.094 16.828 8.117 1 87.06 166 ASN A C 1
ATOM 1308 O O . ASN A 1 166 ? 25.984 16.875 8.656 1 87.06 166 ASN A O 1
ATOM 1312 N N . GLY A 1 167 ? 27.281 16.078 7.066 1 87.25 167 GLY A N 1
ATOM 1313 C CA . GLY A 1 167 ? 26.281 15.32 6.34 1 87.25 167 GLY A CA 1
ATOM 1314 C C . GLY A 1 167 ? 25.594 14.258 7.188 1 87.25 167 GLY A C 1
ATOM 1315 O O . GLY A 1 167 ? 24.391 14.055 7.074 1 87.25 167 GLY A O 1
ATOM 1316 N N . ALA A 1 168 ? 26.359 13.656 7.977 1 89.94 168 ALA A N 1
ATOM 1317 C CA . ALA A 1 168 ? 25.812 12.609 8.828 1 89.94 168 ALA A CA 1
ATOM 1318 C C . ALA A 1 168 ? 24.781 13.18 9.805 1 89.94 168 ALA A C 1
ATOM 1320 O O . ALA A 1 168 ? 23.734 12.57 10.039 1 89.94 168 ALA A O 1
ATOM 1321 N N . THR A 1 169 ? 25.141 14.328 10.352 1 91.44 169 THR A N 1
ATOM 1322 C CA . THR A 1 169 ? 24.219 14.984 11.281 1 91.44 169 THR A CA 1
ATOM 1323 C C . THR A 1 169 ? 22.953 15.445 10.562 1 91.44 169 THR A C 1
ATOM 1325 O O . THR A 1 169 ? 21.844 15.273 11.07 1 91.44 169 THR A O 1
ATOM 1328 N N . LEU A 1 170 ? 23.109 16 9.375 1 93.75 170 LEU A N 1
ATOM 1329 C CA . LEU A 1 170 ? 21.969 16.453 8.586 1 93.75 170 LEU A CA 1
ATOM 1330 C C . LEU A 1 170 ? 21.062 15.273 8.219 1 93.75 170 LEU A C 1
ATOM 1332 O O . LEU A 1 170 ? 19.844 15.375 8.336 1 93.75 170 LEU A O 1
ATOM 1336 N N . SER A 1 171 ? 21.672 14.195 7.867 1 93.38 171 SER A N 1
ATOM 1337 C CA . SER A 1 171 ? 20.922 13 7.504 1 93.38 171 SER A CA 1
ATOM 1338 C C . SER A 1 171 ? 20.156 12.438 8.703 1 93.38 171 SER A C 1
ATOM 1340 O O . SER A 1 171 ? 19.031 11.938 8.555 1 93.38 171 SER A O 1
ATOM 1342 N N . SER A 1 172 ? 20.781 12.539 9.797 1 93.94 172 SER A N 1
ATOM 1343 C CA . SER A 1 172 ? 20.141 12.047 11.008 1 93.94 172 SER A CA 1
ATOM 1344 C C . SER A 1 172 ? 18.922 12.898 11.375 1 93.94 172 SER A C 1
ATOM 1346 O O . SER A 1 172 ? 17.875 12.375 11.758 1 93.94 172 SER A O 1
ATOM 1348 N N . GLN A 1 173 ? 19.125 14.227 11.297 1 94.38 173 GLN A N 1
ATOM 1349 C CA . GLN A 1 173 ? 18.016 15.125 11.578 1 94.38 173 GLN A CA 1
ATOM 1350 C C . GLN A 1 173 ? 16.875 14.93 10.578 1 94.38 173 GLN A C 1
ATOM 1352 O O . GLN A 1 173 ? 15.703 14.953 10.945 1 94.38 173 GLN A O 1
ATOM 1357 N N . TYR A 1 174 ? 17.266 14.703 9.336 1 96.5 174 TYR A N 1
ATOM 1358 C CA . TYR A 1 174 ? 16.25 14.422 8.32 1 96.5 174 TYR A CA 1
ATOM 1359 C C . TYR A 1 174 ? 15.5 13.141 8.648 1 96.5 174 TYR A C 1
ATOM 1361 O O . TYR A 1 174 ? 14.281 13.062 8.453 1 96.5 174 TYR A O 1
ATOM 1369 N N . ALA A 1 175 ? 16.156 12.156 9.094 1 95.69 175 ALA A N 1
ATOM 1370 C CA . ALA A 1 175 ? 15.555 10.859 9.391 1 95.69 175 ALA A CA 1
ATOM 1371 C C . ALA A 1 175 ? 14.484 10.984 10.469 1 95.69 175 ALA A C 1
ATOM 1373 O O . ALA A 1 175 ? 13.461 10.289 10.422 1 95.69 175 ALA A O 1
ATOM 1374 N N . VAL A 1 176 ? 14.75 11.844 11.398 1 95.81 176 VAL A N 1
ATOM 1375 C CA . VAL A 1 176 ? 13.781 12.062 12.469 1 95.81 176 VAL A CA 1
ATOM 1376 C C . VAL A 1 176 ? 12.516 12.695 11.898 1 95.81 176 VAL A C 1
ATOM 1378 O O . VAL A 1 176 ? 11.398 12.273 12.219 1 95.81 176 VAL A O 1
ATOM 1381 N N . LEU A 1 177 ? 12.695 13.734 11.062 1 97.44 177 LEU A N 1
ATOM 1382 C CA . LEU A 1 177 ? 11.57 14.383 10.391 1 97.44 177 LEU A CA 1
ATOM 1383 C C . LEU A 1 177 ? 10.781 13.383 9.555 1 97.44 177 LEU A C 1
ATOM 1385 O O . LEU A 1 177 ? 9.555 13.344 9.625 1 97.44 177 LEU A O 1
ATOM 1389 N N . GLU A 1 178 ? 11.469 12.586 8.805 1 97.38 178 GLU A N 1
ATOM 1390 C CA . GLU A 1 178 ? 10.836 11.594 7.945 1 97.38 178 GLU A CA 1
ATOM 1391 C C . GLU A 1 178 ? 10.047 10.57 8.766 1 97.38 178 GLU A C 1
ATOM 1393 O O . GLU A 1 178 ? 8.953 10.172 8.383 1 97.38 178 GLU A O 1
ATOM 1398 N N . GLU A 1 179 ? 10.617 10.156 9.859 1 95.75 179 GLU A N 1
ATOM 1399 C CA . GLU A 1 179 ? 9.961 9.172 10.719 1 95.75 179 GLU A CA 1
ATOM 1400 C C . GLU A 1 179 ? 8.641 9.711 11.266 1 95.75 179 GLU A C 1
ATOM 1402 O O . GLU A 1 179 ? 7.629 9.008 11.266 1 95.75 179 GLU A O 1
ATOM 1407 N N . HIS A 1 180 ? 8.688 10.953 11.695 1 97 180 HIS A N 1
ATOM 1408 C CA . HIS A 1 180 ? 7.469 11.555 12.227 1 97 180 HIS A CA 1
ATOM 1409 C C . HIS A 1 180 ? 6.426 11.742 11.125 1 97 180 HIS A C 1
ATOM 1411 O O . HIS A 1 180 ? 5.234 11.523 11.352 1 97 180 HIS A O 1
ATOM 1417 N N . TYR A 1 181 ? 6.883 12.172 9.953 1 98.25 181 TYR A N 1
ATOM 1418 C CA . TYR A 1 181 ? 5.945 12.312 8.844 1 98.25 181 TYR A CA 1
ATOM 1419 C C . TYR A 1 181 ? 5.344 10.961 8.469 1 98.25 181 TYR A C 1
ATOM 1421 O O . TYR A 1 181 ? 4.137 10.859 8.234 1 98.25 181 TYR A O 1
ATOM 1429 N N . GLU A 1 182 ? 6.141 9.898 8.398 1 97.44 182 GLU A N 1
ATOM 1430 C CA . GLU A 1 182 ? 5.664 8.562 8.055 1 97.44 182 GLU A CA 1
ATOM 1431 C C . GLU A 1 182 ? 4.621 8.07 9.055 1 97.44 182 GLU A C 1
ATOM 1433 O O . GLU A 1 182 ? 3.711 7.324 8.695 1 97.44 182 GLU A O 1
ATOM 1438 N N . THR A 1 183 ? 4.777 8.484 10.242 1 97.81 183 THR A N 1
ATOM 1439 C CA . THR A 1 183 ? 3.855 8.078 11.305 1 97.81 183 THR A CA 1
ATOM 1440 C C . THR A 1 183 ? 2.471 8.672 11.07 1 97.81 183 THR A C 1
ATOM 1442 O O . THR A 1 183 ? 1.457 8.008 11.289 1 97.81 183 THR A O 1
ATOM 1445 N N . ILE A 1 184 ? 2.381 9.914 10.57 1 98.31 184 ILE A N 1
ATOM 1446 C CA . ILE A 1 184 ? 1.09 10.586 10.469 1 98.31 184 ILE A CA 1
ATOM 1447 C C . ILE A 1 184 ? 0.573 10.484 9.031 1 98.31 184 ILE A C 1
ATOM 1449 O O . ILE A 1 184 ? -0.593 10.789 8.766 1 98.31 184 ILE A O 1
ATOM 1453 N N . ARG A 1 185 ? 1.387 10.055 8.055 1 98.44 185 ARG A N 1
ATOM 1454 C CA . ARG A 1 185 ? 1.081 10.078 6.629 1 98.44 185 ARG A CA 1
ATOM 1455 C C . ARG A 1 185 ? -0.195 9.305 6.324 1 98.44 185 ARG A C 1
ATOM 1457 O O . ARG A 1 185 ? -1.09 9.812 5.645 1 98.44 185 ARG A O 1
ATOM 1464 N N . PRO A 1 186 ? -0.375 8.07 6.898 1 98.5 186 PRO A N 1
ATOM 1465 C CA . PRO A 1 186 ? -1.618 7.352 6.598 1 98.5 186 PRO A CA 1
ATOM 1466 C C . PRO A 1 186 ? -2.857 8.078 7.113 1 98.5 186 PRO A C 1
ATOM 1468 O O . PRO A 1 186 ? -3.881 8.125 6.426 1 98.5 186 PRO A O 1
ATOM 1471 N N . ALA A 1 187 ? -2.736 8.625 8.312 1 98.75 187 ALA A N 1
ATOM 1472 C CA . ALA A 1 187 ? -3.855 9.383 8.875 1 98.75 187 ALA A CA 1
ATOM 1473 C C . ALA A 1 187 ? -4.168 10.609 8.023 1 98.75 187 ALA A C 1
ATOM 1475 O O . ALA A 1 187 ? -5.336 10.93 7.793 1 98.75 187 ALA A O 1
ATOM 1476 N N . ALA A 1 188 ? -3.115 11.32 7.535 1 98.44 188 ALA A N 1
ATOM 1477 C CA . ALA A 1 188 ? -3.293 12.492 6.68 1 98.44 188 ALA A CA 1
ATOM 1478 C C . ALA A 1 188 ? -3.949 12.109 5.355 1 98.44 188 ALA A C 1
ATOM 1480 O O . ALA A 1 188 ? -4.801 12.844 4.848 1 98.44 188 ALA A O 1
ATOM 1481 N N . MET A 1 189 ? -3.59 10.938 4.836 1 97.75 189 MET A N 1
ATOM 1482 C CA . MET A 1 189 ? -4.105 10.461 3.555 1 97.75 189 MET A CA 1
ATOM 1483 C C . MET A 1 189 ? -5.605 10.203 3.637 1 97.75 189 MET A C 1
ATOM 1485 O O . MET A 1 189 ? -6.305 10.25 2.623 1 97.75 189 MET A O 1
ATOM 1489 N N . ILE A 1 190 ? -6.098 9.922 4.77 1 98.06 190 ILE A N 1
ATOM 1490 C CA . ILE A 1 190 ? -7.504 9.609 4.984 1 98.06 190 ILE A CA 1
ATOM 1491 C C . ILE A 1 190 ? -8.344 10.883 4.867 1 98.06 190 ILE A C 1
ATOM 1493 O O . ILE A 1 190 ? -9.484 10.844 4.406 1 98.06 190 ILE A O 1
ATOM 1497 N N . ARG A 1 191 ? -7.707 12.023 5.172 1 95.81 191 ARG A N 1
ATOM 1498 C CA . ARG A 1 191 ? -8.484 13.25 5.285 1 95.81 191 ARG A CA 1
ATOM 1499 C C . ARG A 1 191 ? -8.078 14.266 4.219 1 95.81 191 ARG A C 1
ATOM 1501 O O . ARG A 1 191 ? -8.906 15.055 3.756 1 95.81 191 ARG A O 1
ATOM 1508 N N . ARG A 1 192 ? -6.902 14.258 3.793 1 96 192 ARG A N 1
ATOM 1509 C CA . ARG A 1 192 ? -6.387 15.281 2.889 1 96 192 ARG A CA 1
ATOM 1510 C C . ARG A 1 192 ? -6.469 14.82 1.438 1 96 192 ARG A C 1
ATOM 1512 O O . ARG A 1 192 ? -6.602 13.625 1.168 1 96 192 ARG A O 1
ATOM 1519 N N . GLU A 1 193 ? -6.367 15.789 0.604 1 93.44 193 GLU A N 1
ATOM 1520 C CA . GLU A 1 193 ? -6.352 15.469 -0.821 1 93.44 193 GLU A CA 1
ATOM 1521 C C . GLU A 1 193 ? -5.027 14.836 -1.233 1 93.44 193 GLU A C 1
ATOM 1523 O O . GLU A 1 193 ? -3.967 15.227 -0.74 1 93.44 193 GLU A O 1
ATOM 1528 N N . PRO A 1 194 ? -5.113 13.922 -2.162 1 92.25 194 PRO A N 1
ATOM 1529 C CA . PRO A 1 194 ? -3.9 13.211 -2.584 1 92.25 194 PRO A CA 1
ATOM 1530 C C . PRO A 1 194 ? -2.807 14.156 -3.08 1 92.25 194 PRO A C 1
ATOM 1532 O O . PRO A 1 194 ? -1.618 13.867 -2.914 1 92.25 194 PRO A O 1
ATOM 1535 N N . TYR A 1 195 ? -3.219 15.289 -3.639 1 91.06 195 TYR A N 1
ATOM 1536 C CA . TYR A 1 195 ? -2.211 16.188 -4.18 1 91.06 195 TYR A CA 1
ATOM 1537 C C . TYR A 1 195 ? -1.407 16.844 -3.064 1 91.06 195 TYR A C 1
ATOM 1539 O O . TYR A 1 195 ? -0.204 17.078 -3.209 1 91.06 195 TYR A O 1
ATOM 1547 N N . GLU A 1 196 ? -2.01 17.109 -1.902 1 94.12 196 GLU A N 1
ATOM 1548 C CA . GLU A 1 196 ? -1.299 17.672 -0.754 1 94.12 196 GLU A CA 1
ATOM 1549 C C . GLU A 1 196 ? -0.248 16.688 -0.233 1 94.12 196 GLU A C 1
ATOM 1551 O O . GLU A 1 196 ? 0.87 17.094 0.099 1 94.12 196 GLU A O 1
ATOM 1556 N N . ILE A 1 197 ? -0.602 15.43 -0.254 1 96.12 197 ILE A N 1
ATOM 1557 C CA . ILE A 1 197 ? 0.305 14.383 0.205 1 96.12 197 ILE A CA 1
ATOM 1558 C C . ILE A 1 197 ? 1.451 14.219 -0.791 1 96.12 197 ILE A C 1
ATOM 1560 O O . ILE A 1 197 ? 2.615 14.117 -0.396 1 96.12 197 ILE A O 1
ATOM 1564 N N . ALA A 1 198 ? 1.098 14.227 -2.018 1 92.25 198 ALA A N 1
ATOM 1565 C CA . ALA A 1 198 ? 2.094 14.055 -3.07 1 92.25 198 ALA A CA 1
ATOM 1566 C C . ALA A 1 198 ? 3.123 15.18 -3.045 1 92.25 198 ALA A C 1
ATOM 1568 O O . ALA A 1 198 ? 4.312 14.945 -3.277 1 92.25 198 ALA A O 1
ATOM 1569 N N . GLN A 1 199 ? 2.709 16.391 -2.799 1 94.19 199 GLN A N 1
ATOM 1570 C CA . GLN A 1 199 ? 3.613 17.531 -2.734 1 94.19 199 GLN A CA 1
ATOM 1571 C C . GLN A 1 199 ? 4.609 17.375 -1.591 1 94.19 199 GLN A C 1
ATOM 1573 O O . GLN A 1 199 ? 5.809 17.609 -1.771 1 94.19 199 GLN A O 1
ATOM 1578 N N . LEU A 1 200 ? 4.105 17 -0.507 1 96.12 200 LEU A N 1
ATOM 1579 C CA . LEU A 1 200 ? 4.984 16.828 0.646 1 96.12 200 LEU A CA 1
ATOM 1580 C C . LEU A 1 200 ? 5.926 15.648 0.447 1 96.12 200 LEU A C 1
ATOM 1582 O O . LEU A 1 200 ? 7.098 15.711 0.83 1 96.12 200 LEU A O 1
ATOM 1586 N N . ASP A 1 201 ? 5.438 14.578 -0.127 1 95.5 201 ASP A N 1
ATOM 1587 C CA . ASP A 1 201 ? 6.281 13.43 -0.442 1 95.5 201 ASP A CA 1
ATOM 1588 C C . ASP A 1 201 ? 7.43 13.828 -1.367 1 95.5 201 ASP A C 1
ATOM 1590 O O . ASP A 1 201 ? 8.57 13.414 -1.157 1 95.5 201 ASP A O 1
ATOM 1594 N N . ALA A 1 202 ? 7.074 14.531 -2.367 1 92.75 202 ALA A N 1
ATOM 1595 C CA . ALA A 1 202 ? 8.086 14.977 -3.316 1 92.75 202 ALA A CA 1
ATOM 1596 C C . ALA A 1 202 ? 9.125 15.859 -2.629 1 92.75 202 ALA A C 1
ATOM 1598 O O . ALA A 1 202 ? 10.328 15.711 -2.869 1 92.75 202 ALA A O 1
ATOM 1599 N N . TRP A 1 203 ? 8.711 16.828 -1.854 1 95.38 203 TRP A N 1
ATOM 1600 C CA . TRP A 1 203 ? 9.602 17.703 -1.104 1 95.38 203 TRP A CA 1
ATOM 1601 C C . TRP A 1 203 ? 10.539 16.891 -0.217 1 95.38 203 TRP A C 1
ATOM 1603 O O . TRP A 1 203 ? 11.742 17.156 -0.175 1 95.38 203 TRP A O 1
ATOM 1613 N N . LEU A 1 204 ? 9.992 15.859 0.505 1 96.5 204 LEU A N 1
ATOM 1614 C CA . LEU A 1 204 ? 10.781 15.008 1.388 1 96.5 204 LEU A CA 1
ATOM 1615 C C . LEU A 1 204 ? 11.828 14.227 0.597 1 96.5 204 LEU A C 1
ATOM 1617 O O . LEU A 1 204 ? 12.984 14.125 1.022 1 96.5 204 LEU A O 1
ATOM 1621 N N . SER A 1 205 ? 11.422 13.695 -0.475 1 94.25 205 SER A N 1
ATOM 1622 C CA . SER A 1 205 ? 12.336 12.938 -1.317 1 94.25 205 SER A CA 1
ATOM 1623 C C . SER A 1 205 ? 13.492 13.805 -1.795 1 94.25 205 SER A C 1
ATOM 1625 O O . SER A 1 205 ? 14.656 13.375 -1.754 1 94.25 205 SER A O 1
ATOM 1627 N N . HIS A 1 206 ? 13.227 14.984 -2.252 1 92.25 206 HIS A N 1
ATOM 1628 C CA . HIS A 1 206 ? 14.258 15.906 -2.709 1 92.25 206 HIS A CA 1
ATOM 1629 C C . HIS A 1 206 ? 15.18 16.312 -1.562 1 92.25 206 HIS A C 1
ATOM 1631 O O . HIS A 1 206 ? 16.391 16.375 -1.729 1 92.25 206 HIS A O 1
ATOM 1637 N N . THR A 1 207 ? 14.578 16.625 -0.463 1 94.19 207 THR A N 1
ATOM 1638 C CA . THR A 1 207 ? 15.352 17.031 0.708 1 94.19 207 THR A CA 1
ATOM 1639 C C . THR A 1 207 ? 16.266 15.898 1.162 1 94.19 207 THR A C 1
ATOM 1641 O O . THR A 1 207 ? 17.391 16.141 1.619 1 94.19 207 THR A O 1
ATOM 1644 N N . LYS A 1 208 ? 15.781 14.656 1.062 1 94.38 208 LYS A N 1
ATOM 1645 C CA . LYS A 1 208 ? 16.594 13.492 1.407 1 94.38 208 LYS A CA 1
ATOM 1646 C C . LYS A 1 208 ? 17.875 13.461 0.583 1 94.38 208 LYS A C 1
ATOM 1648 O O . LYS A 1 208 ? 18.969 13.234 1.121 1 94.38 208 LYS A O 1
ATOM 1653 N N . GLY A 1 209 ? 17.734 13.703 -0.69 1 91.25 209 GLY A N 1
ATOM 1654 C CA . GLY A 1 209 ? 18.891 13.727 -1.573 1 91.25 209 GLY A CA 1
ATOM 1655 C C . GLY A 1 209 ? 19.891 14.812 -1.219 1 91.25 209 GLY A C 1
ATOM 1656 O O . GLY A 1 209 ? 21.094 14.586 -1.271 1 91.25 209 GLY A O 1
ATOM 1657 N N . LEU A 1 210 ? 19.391 15.914 -0.855 1 90.31 210 LEU A N 1
ATOM 1658 C CA . LEU A 1 210 ? 20.25 17.047 -0.531 1 90.31 210 LEU A CA 1
ATOM 1659 C C . LEU A 1 210 ? 21 16.797 0.779 1 90.31 210 LEU A C 1
ATOM 1661 O O . LEU A 1 210 ? 22.172 17.172 0.912 1 90.31 210 LEU A O 1
ATOM 1665 N N . THR A 1 211 ? 20.266 16.234 1.739 1 91.25 211 THR A N 1
ATOM 1666 C CA . THR A 1 211 ? 20.875 16 3.049 1 91.25 211 THR A CA 1
ATOM 1667 C C . THR A 1 211 ? 21.844 14.828 3.008 1 91.25 211 THR A C 1
ATOM 1669 O O . THR A 1 211 ? 22.734 14.719 3.859 1 91.25 211 THR A O 1
ATOM 1672 N N . ALA A 1 212 ? 21.719 13.93 2.059 1 86.81 212 ALA A N 1
ATOM 1673 C CA . ALA A 1 212 ? 22.562 12.742 1.938 1 86.81 212 ALA A CA 1
ATOM 1674 C C . ALA A 1 212 ? 23.812 13.047 1.117 1 86.81 212 ALA A C 1
ATOM 1676 O O . ALA A 1 212 ? 24.75 12.242 1.075 1 86.81 212 ALA A O 1
ATOM 1677 N N . ALA A 1 213 ? 23.797 14.156 0.549 1 82.81 213 ALA A N 1
ATOM 1678 C CA . ALA A 1 213 ? 24.938 14.523 -0.28 1 82.81 213 ALA A CA 1
ATOM 1679 C C . ALA A 1 213 ? 26.203 14.664 0.563 1 82.81 213 ALA A C 1
ATOM 1681 O O . ALA A 1 213 ? 26.125 15.031 1.739 1 82.81 213 ALA A O 1
ATOM 1682 N N . LYS A 1 214 ? 27.312 14.367 -0.04 1 79.31 214 LYS A N 1
ATOM 1683 C CA . LYS A 1 214 ? 28.594 14.484 0.641 1 79.31 214 LYS A CA 1
ATOM 1684 C C . LYS A 1 214 ? 28.891 15.93 1.016 1 79.31 214 LYS A C 1
ATOM 1686 O O . LYS A 1 214 ? 29.375 16.203 2.117 1 79.31 214 LYS A O 1
ATOM 1691 N N . GLN A 1 215 ? 28.672 16.891 0.126 1 80.94 215 GLN A N 1
ATOM 1692 C CA . GLN A 1 215 ? 28.781 18.312 0.375 1 80.94 215 GLN A CA 1
ATOM 1693 C C . GLN A 1 215 ? 27.453 19.031 0.131 1 80.94 215 GLN A C 1
ATOM 1695 O O . GLN A 1 215 ? 27.172 19.469 -0.985 1 80.94 215 GLN A O 1
ATOM 1700 N N . PRO A 1 216 ? 26.719 19.062 1.244 1 82.19 216 PRO A N 1
ATOM 1701 C CA . PRO A 1 216 ? 25.391 19.656 1.067 1 82.19 216 PRO A CA 1
ATOM 1702 C C . PRO A 1 216 ? 25.438 21.141 0.701 1 82.19 216 PRO A C 1
ATOM 1704 O O . PRO A 1 216 ? 26.297 21.875 1.196 1 82.19 216 PRO A O 1
ATOM 1707 N N . ASP A 1 217 ? 24.672 21.516 -0.25 1 86.56 217 ASP A N 1
ATOM 1708 C CA . ASP A 1 217 ? 24.484 22.922 -0.612 1 86.56 217 ASP A CA 1
ATOM 1709 C C . ASP A 1 217 ? 23.609 23.625 0.404 1 86.56 217 ASP A C 1
ATOM 1711 O O . ASP A 1 217 ? 22.375 23.531 0.346 1 86.56 217 ASP A O 1
ATOM 1715 N N . VAL A 1 218 ? 24.203 24.438 1.17 1 87.56 218 VAL A N 1
ATOM 1716 C CA . VAL A 1 218 ? 23.516 25.078 2.297 1 87.56 218 VAL A CA 1
ATOM 1717 C C . VAL A 1 218 ? 22.422 26.016 1.786 1 87.56 218 VAL A C 1
ATOM 1719 O O . VAL A 1 218 ? 21.328 26.047 2.338 1 87.56 218 VAL A O 1
ATOM 1722 N N . ALA A 1 219 ? 22.719 26.734 0.791 1 90 219 ALA A N 1
ATOM 1723 C CA . ALA A 1 219 ? 21.75 27.672 0.242 1 90 219 ALA A CA 1
ATOM 1724 C C . ALA A 1 219 ? 20.516 26.938 -0.292 1 90 219 ALA A C 1
ATOM 1726 O O . ALA A 1 219 ? 19.391 27.375 -0.055 1 90 219 ALA A O 1
ATOM 1727 N N . GLN A 1 220 ? 20.766 25.875 -0.972 1 91.12 220 GLN A N 1
ATOM 1728 C CA . GLN A 1 220 ? 19.672 25.094 -1.512 1 91.12 220 GLN A CA 1
ATOM 1729 C C . GLN A 1 220 ? 18.844 24.453 -0.392 1 91.12 220 GLN A C 1
ATOM 1731 O O . GLN A 1 220 ? 17.609 24.422 -0.465 1 91.12 220 GLN A O 1
ATOM 1736 N N . LEU A 1 221 ? 19.516 24.031 0.555 1 92.38 221 LEU A N 1
ATOM 1737 C CA . LEU A 1 221 ? 18.844 23.391 1.68 1 92.38 221 LEU A CA 1
ATOM 1738 C C . LEU A 1 221 ? 18 24.406 2.451 1 92.38 221 LEU A C 1
ATOM 1740 O O . LEU A 1 221 ? 16.891 24.078 2.91 1 92.38 221 LEU A O 1
ATOM 1744 N N . GLN A 1 222 ? 18.516 25.578 2.604 1 91.31 222 GLN A N 1
ATOM 1745 C CA . GLN A 1 222 ? 17.766 26.625 3.297 1 91.31 222 GLN A CA 1
ATOM 1746 C C . GLN A 1 222 ? 16.484 26.984 2.539 1 91.31 222 GLN A C 1
ATOM 1748 O O . GLN A 1 222 ? 15.438 27.172 3.145 1 91.31 222 GLN A O 1
ATOM 1753 N N . SER A 1 223 ? 16.641 27.078 1.303 1 91.44 223 SER A N 1
ATOM 1754 C CA . SER A 1 223 ? 15.477 27.359 0.481 1 91.44 223 SER A CA 1
ATOM 1755 C C . SER A 1 223 ? 14.453 26.219 0.563 1 91.44 223 SER A C 1
ATOM 1757 O O . SER A 1 223 ? 13.25 26.469 0.63 1 91.44 223 SER A O 1
ATOM 1759 N N . MET A 1 224 ? 14.992 25.031 0.531 1 92.56 224 MET A N 1
ATOM 1760 C CA . MET A 1 224 ? 14.117 23.859 0.623 1 92.56 224 MET A CA 1
ATOM 1761 C C . MET A 1 224 ? 13.383 23.828 1.959 1 92.56 224 MET A C 1
ATOM 1763 O O . MET A 1 224 ? 12.211 23.469 2.02 1 92.56 224 MET A O 1
ATOM 1767 N N . LEU A 1 225 ? 14.055 24.188 2.979 1 94.31 225 LEU A N 1
ATOM 1768 C CA . LEU A 1 225 ? 13.461 24.156 4.309 1 94.31 225 LEU A CA 1
ATOM 1769 C C . LEU A 1 225 ? 12.367 25.219 4.438 1 94.31 225 LEU A C 1
ATOM 1771 O O . LEU A 1 225 ? 11.344 24.984 5.09 1 94.31 225 LEU A O 1
ATOM 1775 N N . SER A 1 226 ? 12.578 26.359 3.844 1 93 226 SER A N 1
ATOM 1776 C CA . SER A 1 226 ? 11.531 27.391 3.836 1 93 226 SER A CA 1
ATOM 1777 C C . SER A 1 226 ? 10.281 26.891 3.115 1 93 226 SER A C 1
ATOM 1779 O O . SER A 1 226 ? 9.164 27.094 3.594 1 93 226 SER A O 1
ATOM 1781 N N . HIS A 1 227 ? 10.477 26.234 2.062 1 93.38 227 HIS A N 1
ATOM 1782 C CA . HIS A 1 227 ? 9.359 25.656 1.32 1 93.38 227 HIS A CA 1
ATOM 1783 C C . HIS A 1 227 ? 8.68 24.547 2.121 1 93.38 227 HIS A C 1
ATOM 1785 O O . HIS A 1 227 ? 7.457 24.406 2.074 1 93.38 227 HIS A O 1
ATOM 1791 N N . GLY A 1 228 ? 9.438 23.812 2.781 1 95.19 228 GLY A N 1
ATOM 1792 C CA . GLY A 1 228 ? 8.898 22.75 3.609 1 95.19 228 GLY A CA 1
ATOM 1793 C C . GLY A 1 228 ? 7.977 23.25 4.703 1 95.19 228 GLY A C 1
ATOM 1794 O O . GLY A 1 228 ? 6.953 22.625 4.996 1 95.19 228 GLY A O 1
ATOM 1795 N N . GLU A 1 229 ? 8.336 24.297 5.262 1 94.44 229 GLU A N 1
ATOM 1796 C CA . GLU A 1 229 ? 7.488 24.906 6.293 1 94.44 229 GLU A CA 1
ATOM 1797 C C . GLU A 1 229 ? 6.113 25.25 5.742 1 94.44 229 GLU A C 1
ATOM 1799 O O . GLU A 1 229 ? 5.098 25.062 6.414 1 94.44 229 GLU A O 1
ATOM 1804 N N . GLU A 1 230 ? 6.078 25.766 4.586 1 93.38 230 GLU A N 1
ATOM 1805 C CA . GLU A 1 230 ? 4.816 26.109 3.943 1 93.38 230 GLU A CA 1
ATOM 1806 C C . GLU A 1 230 ? 3.973 24.875 3.67 1 93.38 230 GLU A C 1
ATOM 1808 O O . GLU A 1 230 ? 2.76 24.875 3.898 1 93.38 230 GLU A O 1
ATOM 1813 N N . LEU A 1 231 ? 4.605 23.844 3.195 1 95.25 231 LEU A N 1
ATOM 1814 C CA . LEU A 1 231 ? 3.902 22.594 2.885 1 95.25 231 LEU A CA 1
ATOM 1815 C C . LEU A 1 231 ? 3.336 21.969 4.148 1 95.25 231 LEU A C 1
ATOM 1817 O O . LEU A 1 231 ? 2.215 21.453 4.145 1 95.25 231 LEU A O 1
ATOM 1821 N N . VAL A 1 232 ? 4.125 22.031 5.172 1 96.06 232 VAL A N 1
ATOM 1822 C CA . VAL A 1 232 ? 3.678 21.484 6.445 1 96.06 232 VAL A CA 1
ATOM 1823 C C . VAL A 1 232 ? 2.494 22.281 6.973 1 96.06 232 VAL A C 1
ATOM 1825 O O . VAL A 1 232 ? 1.51 21.719 7.449 1 96.06 232 VAL A O 1
ATOM 1828 N N . ASN A 1 233 ? 2.617 23.578 6.902 1 94.81 233 ASN A N 1
ATOM 1829 C CA . ASN A 1 233 ? 1.499 24.422 7.324 1 94.81 233 ASN A CA 1
ATOM 1830 C C . ASN A 1 233 ? 0.232 24.094 6.535 1 94.81 233 ASN A C 1
ATOM 1832 O O . ASN A 1 233 ? -0.855 24 7.109 1 94.81 233 ASN A O 1
ATOM 1836 N N . GLN A 1 234 ? 0.376 23.922 5.305 1 93.75 234 GLN A N 1
ATOM 1837 C CA . GLN A 1 234 ? -0.759 23.562 4.457 1 93.75 234 GLN A CA 1
ATOM 1838 C C . GLN A 1 234 ? -1.348 22.219 4.855 1 93.75 234 GLN A C 1
ATOM 1840 O O . GLN A 1 234 ? -2.568 22.062 4.949 1 93.75 234 GLN A O 1
ATOM 1845 N N . LEU A 1 235 ? -0.503 21.266 5.082 1 96.12 235 LEU A N 1
ATOM 1846 C CA . LEU A 1 235 ? -0.958 19.938 5.465 1 96.12 235 LEU A CA 1
ATOM 1847 C C . LEU A 1 235 ? -1.788 19.984 6.742 1 96.12 235 LEU A C 1
ATOM 1849 O O . LEU A 1 235 ? -2.816 19.312 6.848 1 96.12 235 LEU A O 1
ATOM 1853 N N . PHE A 1 236 ? -1.348 20.812 7.707 1 96.12 236 PHE A N 1
ATOM 1854 C CA . PHE A 1 236 ? -1.985 20.859 9.016 1 96.12 236 PHE A CA 1
ATOM 1855 C C . PHE A 1 236 ? -3.09 21.906 9.047 1 96.12 236 PHE A C 1
ATOM 1857 O O . PHE A 1 236 ? -3.717 22.125 10.086 1 96.12 236 PHE A O 1
ATOM 1864 N N . GLY A 1 237 ? -3.373 22.562 7.93 1 91.19 237 GLY A N 1
ATOM 1865 C CA . GLY A 1 237 ? -4.441 23.547 7.812 1 91.19 237 GLY A CA 1
ATOM 1866 C C . GLY A 1 237 ? -4.137 24.859 8.516 1 91.19 237 GLY A C 1
ATOM 1867 O O . GLY A 1 237 ? -5.043 25.531 9 1 91.19 237 GLY A O 1
ATOM 1868 N N . ARG A 1 238 ? -2.941 25.109 8.672 1 85.12 238 ARG A N 1
ATOM 1869 C CA . ARG A 1 238 ? -2.535 26.344 9.328 1 85.12 238 ARG A CA 1
ATOM 1870 C C . ARG A 1 238 ? -2.236 27.438 8.305 1 85.12 238 ARG A C 1
ATOM 1872 O O . ARG A 1 238 ? -1.814 27.141 7.184 1 85.12 238 ARG A O 1
ATOM 1879 N N . GLU A 1 239 ? -3.053 28.578 8.414 1 67.62 239 GLU A N 1
ATOM 1880 C CA . GLU A 1 239 ? -2.764 29.688 7.527 1 67.62 239 GLU A CA 1
ATOM 1881 C C . GLU A 1 239 ? -1.33 30.188 7.707 1 67.62 239 GLU A C 1
ATOM 1883 O O . GLU A 1 239 ? -0.712 29.938 8.75 1 67.62 239 GLU A O 1
ATOM 1888 N N . LYS A 1 240 ? -0.671 30.641 6.711 1 58.06 240 LYS A N 1
ATOM 1889 C CA . LYS A 1 240 ? 0.698 31.141 6.609 1 58.06 240 LYS A CA 1
ATOM 1890 C C . LYS A 1 240 ? 1.06 32 7.812 1 58.06 240 LYS A C 1
ATOM 1892 O O . LYS A 1 240 ? 2.225 32.062 8.211 1 58.06 240 LYS A O 1
ATOM 1897 N N . ASP A 1 241 ? 0.132 32.625 8.508 1 45.34 241 ASP A N 1
ATOM 1898 C CA . ASP A 1 241 ? 0.491 33.719 9.414 1 45.34 241 ASP A CA 1
ATOM 1899 C C . ASP A 1 241 ? 1.15 33.188 10.68 1 45.34 241 ASP A C 1
ATOM 1901 O O . ASP A 1 241 ? 1.745 33.938 11.445 1 45.34 241 ASP A O 1
ATOM 1905 N N . GLU A 1 242 ? 0.706 32.031 11.086 1 42.25 242 GLU A N 1
ATOM 1906 C CA . GLU A 1 242 ? 1.156 31.734 12.445 1 42.25 242 GLU A CA 1
ATOM 1907 C C . GLU A 1 242 ? 2.652 31.438 12.477 1 42.25 242 GLU A C 1
ATOM 1909 O O . GLU A 1 242 ? 3.184 31.016 13.508 1 42.25 242 GLU A O 1
ATOM 1914 N N . SER A 1 243 ? 3.223 31.125 11.422 1 42.09 243 SER A N 1
ATOM 1915 C CA . SER A 1 243 ? 4.668 30.969 11.547 1 42.09 243 SER A CA 1
ATOM 1916 C C . SER A 1 243 ? 5.32 32.25 12.062 1 42.09 243 SER A C 1
ATOM 1918 O O . SER A 1 243 ? 5.445 33.219 11.32 1 42.09 243 SER A O 1
ATOM 1920 N N . ALA A 1 244 ? 5.215 32.594 13.273 1 38.22 244 ALA A N 1
ATOM 1921 C CA . ALA A 1 244 ? 5.93 33.656 13.945 1 38.22 244 ALA A CA 1
ATOM 1922 C C . ALA A 1 244 ? 7.359 33.781 13.414 1 38.22 244 ALA A C 1
ATOM 1924 O O . ALA A 1 244 ? 8.164 34.531 13.969 1 38.22 244 ALA A O 1
ATOM 1925 N N . PHE A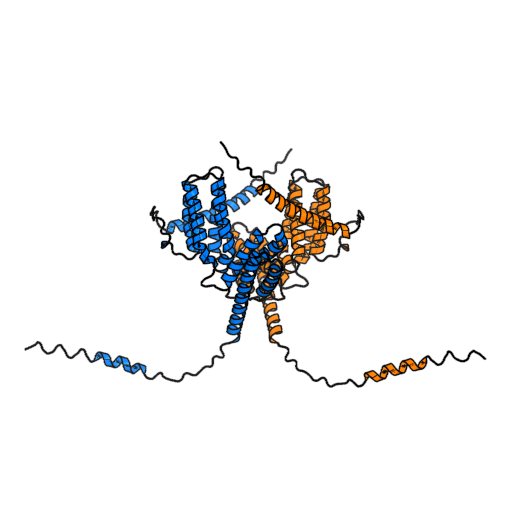 1 245 ? 7.941 32.719 12.742 1 35.5 245 PHE A N 1
ATOM 1926 C CA . PHE A 1 245 ? 9.305 33.094 12.398 1 35.5 245 PHE A CA 1
ATOM 1927 C C . PHE A 1 245 ? 9.312 34.312 11.477 1 35.5 245 PHE A C 1
ATOM 1929 O O . PHE A 1 245 ? 8.328 34.562 10.773 1 35.5 245 PHE A O 1
ATOM 1936 N N . VAL A 1 246 ? 10.43 35.219 11.578 1 32.38 246 VAL A N 1
ATOM 1937 C CA . VAL A 1 246 ? 10.766 36.562 11.094 1 32.38 246 VAL A CA 1
ATOM 1938 C C . VAL A 1 246 ? 10.547 36.625 9.586 1 32.38 246 VAL A C 1
ATOM 1940 O O . VAL A 1 246 ? 10.969 35.719 8.844 1 32.38 246 VAL A O 1
ATOM 1943 N N . PRO A 1 247 ? 9.523 37.406 9.094 1 33.75 247 PRO A N 1
ATOM 1944 C CA . PRO A 1 247 ? 9.25 37.844 7.719 1 33.75 247 PRO A CA 1
ATOM 1945 C C . PRO A 1 247 ? 10.516 38.219 6.953 1 33.75 247 PRO A C 1
ATOM 1947 O O . PRO A 1 247 ? 10.469 39.094 6.07 1 33.75 247 PRO A O 1
ATOM 1950 N N . PHE A 1 248 ? 11.734 37.594 7.137 1 30.58 248 PHE A N 1
ATOM 1951 C CA . PHE A 1 248 ? 12.672 38.438 6.391 1 30.58 248 PHE A CA 1
ATOM 1952 C C . PHE A 1 248 ? 12.141 38.719 4.984 1 30.58 248 PHE A C 1
ATOM 1954 O O . PHE A 1 248 ? 12.109 39.875 4.543 1 30.58 248 PHE A O 1
ATOM 1961 N N . VAL A 1 249 ? 12.664 37.906 3.914 1 32.25 249 VAL A N 1
ATOM 1962 C CA . VAL A 1 249 ? 12.852 38.469 2.582 1 32.25 249 VAL A CA 1
ATOM 1963 C C . VAL A 1 249 ? 11.523 38.5 1.84 1 32.25 249 VAL A C 1
ATOM 1965 O O . VAL A 1 249 ? 10.82 37.5 1.755 1 32.25 249 VAL A O 1
ATOM 1968 N N . GLU A 1 250 ? 10.797 39.625 1.838 1 32.31 250 GLU A N 1
ATOM 1969 C CA . GLU A 1 250 ? 9.719 40.094 0.981 1 32.31 250 GLU A CA 1
ATOM 1970 C C . GLU A 1 250 ? 9.875 39.594 -0.447 1 32.31 250 GLU A C 1
ATOM 1972 O O . GLU A 1 250 ? 10.547 40.219 -1.269 1 32.31 250 GLU A O 1
ATOM 1977 N N . GLY A 1 251 ? 10.461 38.375 -0.693 1 32.56 251 GLY A N 1
ATOM 1978 C CA . GLY A 1 251 ? 10.625 38.188 -2.127 1 32.56 251 GLY A CA 1
ATOM 1979 C C . GLY A 1 251 ? 9.328 38.312 -2.896 1 32.56 251 GLY A C 1
ATOM 1980 O O . GLY A 1 251 ? 8.25 38.344 -2.301 1 32.56 251 GLY A O 1
ATOM 1981 N N . PRO A 1 252 ? 9.43 38.531 -4.23 1 32.84 252 PRO A N 1
ATOM 1982 C CA . PRO A 1 252 ? 8.406 38.938 -5.195 1 32.84 252 PRO A CA 1
ATOM 1983 C C . PRO A 1 252 ? 7.129 38.125 -5.09 1 32.84 252 PRO A C 1
ATOM 1985 O O . PRO A 1 252 ? 7.117 37.062 -4.422 1 32.84 252 PRO A O 1
ATOM 1988 N N . ASN A 1 253 ? 6.156 38.375 -6.016 1 32.03 253 ASN A N 1
ATOM 1989 C CA . ASN A 1 253 ? 4.742 38.031 -6.195 1 32.03 253 ASN A CA 1
ATOM 1990 C C . ASN A 1 253 ? 4.477 36.562 -5.988 1 32.03 253 ASN A C 1
ATOM 1992 O O . ASN A 1 253 ? 5.223 35.719 -6.488 1 32.03 253 ASN A O 1
ATOM 1996 N N . ARG A 1 254 ? 3.689 36.188 -5.043 1 35.75 254 ARG A N 1
ATOM 1997 C CA . ARG A 1 254 ? 3.154 34.906 -4.578 1 35.75 254 ARG A CA 1
ATOM 1998 C C . ARG A 1 254 ? 2.764 34.031 -5.754 1 35.75 254 ARG A C 1
ATOM 2000 O O . ARG A 1 254 ? 2.633 32.812 -5.605 1 35.75 254 ARG A O 1
ATOM 2007 N N . ARG A 1 255 ? 2.318 34.688 -6.77 1 33.88 255 ARG A N 1
ATOM 2008 C CA . ARG A 1 255 ? 1.751 33.969 -7.906 1 33.88 255 ARG A CA 1
ATOM 2009 C C . ARG A 1 255 ? 2.824 33.156 -8.633 1 33.88 255 ARG A C 1
ATOM 2011 O O . ARG A 1 255 ? 2.514 32.219 -9.344 1 33.88 255 ARG A O 1
ATOM 2018 N N . ALA A 1 256 ? 4.102 33.812 -8.727 1 32.88 256 ALA A N 1
ATOM 2019 C CA . ALA A 1 256 ? 5.148 33.188 -9.523 1 32.88 256 ALA A CA 1
ATOM 2020 C C . ALA A 1 256 ? 5.684 31.922 -8.836 1 32.88 256 ALA A C 1
ATOM 2022 O O . ALA A 1 256 ? 6.254 31.047 -9.492 1 32.88 256 ALA A O 1
ATOM 2023 N N . ALA A 1 257 ? 5.582 31.875 -7.613 1 33.5 257 ALA A N 1
ATOM 2024 C CA . ALA A 1 257 ? 6.164 30.781 -6.852 1 33.5 257 ALA A CA 1
ATOM 2025 C C . ALA A 1 257 ? 5.371 29.484 -7.055 1 33.5 257 ALA A C 1
ATOM 2027 O O . ALA A 1 257 ? 5.949 28.391 -7.074 1 33.5 257 ALA A O 1
ATOM 2028 N N . GLY A 1 258 ? 4.125 29.578 -7.25 1 34.66 258 GLY A N 1
ATOM 2029 C CA . GLY A 1 258 ? 3.338 28.406 -7.551 1 34.66 258 GLY A CA 1
ATOM 2030 C C . GLY A 1 258 ? 3.742 27.734 -8.852 1 34.66 258 GLY A C 1
ATOM 2031 O O . GLY A 1 258 ? 3.771 26.5 -8.938 1 34.66 258 GLY A O 1
ATOM 2032 N N . LEU A 1 259 ? 4.055 28.531 -9.852 1 37.38 259 LEU A N 1
ATOM 2033 C CA . LEU A 1 259 ? 4.43 28.031 -11.164 1 37.38 259 LEU A CA 1
ATOM 2034 C C . LEU A 1 259 ? 5.789 27.328 -11.109 1 37.38 259 LEU A C 1
ATOM 2036 O O . LEU A 1 259 ? 6.027 26.375 -11.844 1 37.38 259 LEU A O 1
ATOM 2040 N N . PHE A 1 260 ? 6.609 27.75 -10.156 1 37.03 260 PHE A N 1
ATOM 2041 C CA . PHE A 1 260 ? 7.93 27.141 -10.078 1 37.03 260 PHE A CA 1
ATOM 2042 C C . PHE A 1 260 ? 7.844 25.734 -9.516 1 37.03 260 PHE A C 1
ATOM 2044 O O . PHE A 1 260 ? 8.484 24.812 -10.039 1 37.03 260 PHE A O 1
ATOM 2051 N N . ILE A 1 261 ? 7.074 25.562 -8.516 1 39.28 261 ILE A N 1
ATOM 2052 C CA . ILE A 1 261 ? 7.012 24.266 -7.875 1 39.28 261 ILE A CA 1
ATOM 2053 C C . ILE A 1 261 ? 6.328 23.25 -8.805 1 39.28 261 ILE A C 1
ATOM 2055 O O . ILE A 1 261 ? 6.789 22.125 -8.953 1 39.28 261 ILE A O 1
ATOM 2059 N N . THR A 1 262 ? 5.34 23.656 -9.508 1 42.22 262 THR A N 1
ATOM 2060 C CA . THR A 1 262 ? 4.758 22.797 -10.539 1 42.22 262 THR A CA 1
ATOM 2061 C C . THR A 1 262 ? 5.77 22.531 -11.648 1 42.22 262 THR A C 1
ATOM 2063 O O . THR A 1 262 ? 5.828 21.422 -12.18 1 42.22 262 THR A O 1
ATOM 2066 N N . SER A 1 263 ? 6.652 23.469 -11.93 1 44.72 263 SER A N 1
ATOM 2067 C CA . SER A 1 263 ? 7.645 23.297 -12.984 1 44.72 263 SER A CA 1
ATOM 2068 C C . SER A 1 263 ? 8.75 22.328 -12.555 1 44.72 263 SER A C 1
ATOM 2070 O O . SER A 1 263 ? 9.219 21.516 -13.352 1 44.72 263 SER A O 1
ATOM 2072 N N . VAL A 1 264 ? 9.164 22.328 -11.414 1 46.84 264 VAL A N 1
ATOM 2073 C CA . VAL A 1 264 ? 10.203 21.422 -10.93 1 46.84 264 VAL A CA 1
ATOM 2074 C C . VAL A 1 264 ? 9.633 20.016 -10.82 1 46.84 264 VAL A C 1
ATOM 2076 O O . VAL A 1 264 ? 10.305 19.031 -11.172 1 46.84 264 VAL A O 1
ATOM 2079 N N . ILE A 1 265 ? 8.422 19.891 -10.438 1 44.56 265 ILE A N 1
ATOM 2080 C CA . ILE A 1 265 ? 7.781 18.578 -10.383 1 44.56 265 ILE A CA 1
ATOM 2081 C C . ILE A 1 265 ? 7.613 18.016 -11.797 1 44.56 265 ILE A C 1
ATOM 2083 O O . ILE A 1 265 ? 7.926 16.859 -12.055 1 44.56 265 ILE A O 1
ATOM 2087 N N . VAL A 1 266 ? 7.199 18.828 -12.727 1 50.38 266 VAL A N 1
ATOM 2088 C CA . VAL A 1 266 ? 7.125 18.422 -14.125 1 50.38 266 VAL A CA 1
ATOM 2089 C C . VAL A 1 266 ? 8.531 18.188 -14.672 1 50.38 266 VAL A C 1
ATOM 2091 O O . VAL A 1 266 ? 8.773 17.219 -15.398 1 50.38 266 VAL A O 1
ATOM 2094 N N . ALA A 1 267 ? 9.477 18.922 -14.242 1 49.28 267 ALA A N 1
ATOM 2095 C CA . ALA A 1 267 ? 10.859 18.734 -14.68 1 49.28 267 ALA A CA 1
ATOM 2096 C C . ALA A 1 267 ? 11.461 17.469 -14.055 1 49.28 267 ALA A C 1
ATOM 2098 O O . ALA A 1 267 ? 12.141 16.703 -14.734 1 49.28 267 ALA A O 1
ATOM 2099 N N . ALA A 1 268 ? 11.305 17.266 -12.852 1 46.31 268 ALA A N 1
ATOM 2100 C CA . ALA A 1 268 ? 11.781 16.047 -12.195 1 46.31 268 ALA A CA 1
ATOM 2101 C C . ALA A 1 268 ? 11.039 14.82 -12.703 1 46.31 268 ALA A C 1
ATOM 2103 O O . ALA A 1 268 ? 11.656 13.781 -12.969 1 46.31 268 ALA A O 1
ATOM 2104 N N . LEU A 1 269 ? 9.742 14.891 -12.891 1 46.06 269 LEU A N 1
ATOM 2105 C CA . LEU A 1 269 ? 8.984 13.812 -13.516 1 46.06 269 LEU A CA 1
ATOM 2106 C C . LEU A 1 269 ? 9.328 13.695 -15 1 46.06 269 LEU A C 1
ATOM 2108 O O . LEU A 1 269 ? 9.461 12.586 -15.523 1 46.06 269 LEU A O 1
ATOM 2112 N N . SER A 1 270 ? 9.594 14.828 -15.68 1 45.94 270 SER A N 1
ATOM 2113 C CA . SER A 1 270 ? 10.078 14.82 -17.062 1 45.94 270 SER A CA 1
ATOM 2114 C C . SER A 1 270 ? 11.516 14.305 -17.141 1 45.94 270 SER A C 1
ATOM 2116 O O . SER A 1 270 ? 11.867 13.57 -18.047 1 45.94 270 SER A O 1
ATOM 2118 N N . TYR A 1 271 ? 12.344 14.727 -16.234 1 44.91 271 TYR A N 1
ATOM 2119 C CA . TYR A 1 271 ? 13.719 14.25 -16.203 1 44.91 271 TYR A CA 1
ATOM 2120 C C . TYR A 1 271 ? 13.781 12.766 -15.852 1 44.91 271 TYR A C 1
ATOM 2122 O O . TYR A 1 271 ? 14.516 12 -16.469 1 44.91 271 TYR A O 1
ATOM 2130 N N . ALA A 1 272 ? 13.141 12.273 -14.922 1 44.66 272 ALA A N 1
ATOM 2131 C CA . ALA A 1 272 ? 13.055 10.844 -14.625 1 44.66 272 ALA A CA 1
ATOM 2132 C C . ALA A 1 272 ? 12.453 10.078 -15.797 1 44.66 272 ALA A C 1
ATOM 2134 O O . ALA A 1 272 ? 12.914 8.984 -16.125 1 44.66 272 ALA A O 1
ATOM 2135 N N . GLY A 1 273 ? 11.516 10.594 -16.391 1 40.03 273 GLY A N 1
ATOM 2136 C CA . GLY A 1 273 ? 11.055 10.039 -17.656 1 40.03 273 GLY A CA 1
ATOM 2137 C C . GLY A 1 273 ? 12.086 10.117 -18.766 1 40.03 273 GLY A C 1
ATOM 2138 O O . GLY A 1 273 ? 12.258 9.172 -19.531 1 40.03 273 GLY A O 1
ATOM 2139 N N . TYR A 1 274 ? 12.758 11.25 -18.812 1 42.34 274 TYR A N 1
ATOM 2140 C CA . TYR A 1 274 ? 13.812 11.445 -19.797 1 42.34 274 TYR A CA 1
ATOM 2141 C C . TYR A 1 274 ? 15.008 10.547 -19.516 1 42.34 274 TYR A C 1
ATOM 2143 O O . TYR A 1 274 ? 15.555 9.922 -20.422 1 42.34 274 TYR A O 1
ATOM 2151 N N . ARG A 1 275 ? 15.398 10.43 -18.266 1 39.88 275 ARG A N 1
ATOM 2152 C CA . ARG A 1 275 ? 16.516 9.539 -17.969 1 39.88 275 ARG A CA 1
ATOM 2153 C C . ARG A 1 275 ? 16.156 8.086 -18.25 1 39.88 275 ARG A C 1
ATOM 2155 O O . ARG A 1 275 ? 16.969 7.32 -18.75 1 39.88 275 ARG A O 1
ATOM 2162 N N . LYS A 1 276 ? 14.922 7.77 -18.016 1 39.19 276 LYS A N 1
ATOM 2163 C CA . LYS A 1 276 ? 14.508 6.441 -18.453 1 39.19 276 LYS A CA 1
ATOM 2164 C C . LYS A 1 276 ? 14.438 6.355 -19.969 1 39.19 276 LYS A C 1
ATOM 2166 O O . LYS A 1 276 ? 14.828 5.344 -20.562 1 39.19 276 LYS A O 1
ATOM 2171 N N . TYR A 1 277 ? 14.117 7.441 -20.609 1 36.16 277 TYR A N 1
ATOM 2172 C CA . TYR A 1 277 ? 14.117 7.453 -22.078 1 36.16 277 TYR A CA 1
ATOM 2173 C C . TYR A 1 277 ? 15.539 7.469 -22.609 1 36.16 277 TYR A C 1
ATOM 2175 O O . TYR A 1 277 ? 15.852 6.77 -23.578 1 36.16 277 TYR A O 1
ATOM 2183 N N . ARG A 1 278 ? 16.406 8.266 -22 1 38.66 278 ARG A N 1
ATOM 2184 C CA . ARG A 1 278 ? 17.781 8.258 -22.484 1 38.66 278 ARG A CA 1
ATOM 2185 C C . ARG A 1 278 ? 18.453 6.926 -22.188 1 38.66 278 ARG A C 1
ATOM 2187 O O . ARG A 1 278 ? 19.297 6.461 -22.969 1 38.66 278 ARG A O 1
ATOM 2194 N N . ALA A 1 279 ? 18.172 6.285 -21.109 1 37.22 279 ALA A N 1
ATOM 2195 C CA . ALA A 1 279 ? 18.766 4.973 -20.859 1 37.22 279 ALA A CA 1
ATOM 2196 C C . ALA A 1 279 ? 18.312 3.963 -21.906 1 37.22 279 ALA A C 1
ATOM 2198 O O . ALA A 1 279 ? 19.078 3.096 -22.328 1 37.22 279 ALA A O 1
ATOM 2199 N N . GLN A 1 280 ? 17.062 4.137 -22.359 1 38.25 280 GLN A N 1
ATOM 2200 C CA . GLN A 1 280 ? 16.625 3.295 -23.484 1 38.25 280 GLN A CA 1
ATOM 2201 C C . GLN A 1 280 ? 17.328 3.705 -24.781 1 38.25 280 GLN A C 1
ATOM 2203 O O . GLN A 1 280 ? 17.625 2.859 -25.609 1 38.25 280 GLN A O 1
ATOM 2208 N N . GLN A 1 281 ? 17.516 5 -24.953 1 37.69 281 GLN A N 1
ATOM 2209 C CA . GLN A 1 281 ? 18.141 5.363 -26.219 1 37.69 281 GLN A CA 1
ATOM 2210 C C . GLN A 1 281 ? 19.641 5.051 -26.203 1 37.69 281 GLN A C 1
ATOM 2212 O O . GLN A 1 281 ? 20.281 4.996 -27.25 1 37.69 281 GLN A O 1
ATOM 2217 N N . GLN A 1 282 ? 20.312 5.258 -25.031 1 37.22 282 GLN A N 1
ATOM 2218 C CA . GLN A 1 282 ? 21.719 4.871 -25.156 1 37.22 282 GLN A CA 1
ATOM 2219 C C . GLN A 1 282 ? 21.859 3.363 -25.344 1 37.22 282 GLN A C 1
ATOM 2221 O O . GLN A 1 282 ? 21.359 2.584 -24.531 1 37.22 282 GLN A O 1
ATOM 2226 N N . GLY A 1 283 ? 21.656 2.83 -26.594 1 34.72 283 GLY A N 1
ATOM 2227 C CA . GLY A 1 283 ? 21.984 1.657 -27.375 1 34.72 283 GLY A CA 1
ATOM 2228 C C . GLY A 1 283 ? 23.203 0.919 -26.875 1 34.72 283 GLY A C 1
ATOM 2229 O O . GLY A 1 283 ? 23.812 0.131 -27.609 1 34.72 283 GLY A O 1
ATOM 2230 N N . ILE A 1 284 ? 24.031 1.396 -25.922 1 36.16 284 ILE A N 1
ATOM 2231 C CA . ILE A 1 284 ? 25.344 0.776 -25.859 1 36.16 284 ILE A CA 1
ATOM 2232 C C . ILE A 1 284 ? 25.203 -0.726 -25.625 1 36.16 284 ILE A C 1
ATOM 2234 O O . ILE A 1 284 ? 24.797 -1.157 -24.547 1 36.16 284 ILE A O 1
ATOM 2238 N N . PHE A 1 285 ? 24.656 -1.437 -26.703 1 35.38 285 PHE A N 1
ATOM 2239 C CA . PHE A 1 285 ? 25 -2.83 -26.938 1 35.38 285 PHE A CA 1
ATOM 2240 C C . PHE A 1 285 ? 26.516 -2.979 -27.156 1 35.38 285 PHE A C 1
ATOM 2242 O O . PHE A 1 285 ? 27.078 -2.35 -28.047 1 35.38 285 PHE A O 1
ATOM 2249 N N . PRO A 1 286 ? 27.453 -3.219 -26.234 1 32.69 286 PRO A N 1
ATOM 2250 C CA . PRO A 1 286 ? 28.797 -3.59 -26.672 1 32.69 286 PRO A CA 1
ATOM 2251 C C . PRO A 1 286 ? 28.797 -4.812 -27.578 1 32.69 286 PRO A C 1
ATOM 2253 O O . PRO A 1 286 ? 28.297 -5.871 -27.203 1 32.69 286 PRO A O 1
ATOM 2256 N N . PHE A 1 287 ? 28.641 -4.688 -28.891 1 26.75 287 PHE A N 1
ATOM 2257 C CA . PHE A 1 287 ? 29.094 -5.68 -29.859 1 26.75 287 PHE A CA 1
ATOM 2258 C C . PHE A 1 287 ? 30.594 -5.91 -29.734 1 26.75 287 PHE A C 1
ATOM 2260 O O . PHE A 1 287 ? 31.391 -4.992 -29.953 1 26.75 287 PHE A O 1
ATOM 226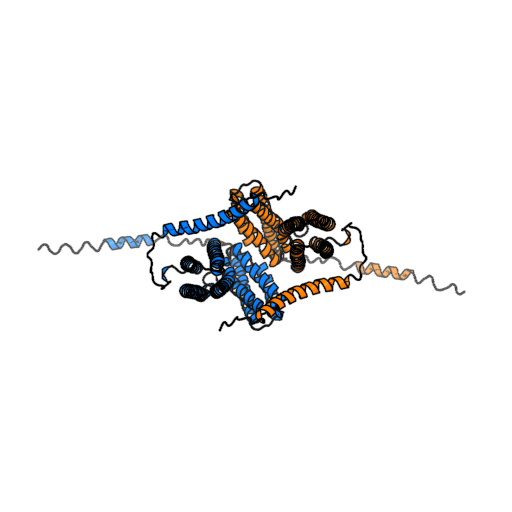7 N N . ARG A 1 288 ? 31.172 -6.742 -28.922 1 25.94 288 ARG A N 1
ATOM 2268 C CA . ARG A 1 288 ? 32.438 -7.352 -29.312 1 25.94 288 ARG A CA 1
ATOM 2269 C C . ARG A 1 288 ? 32.312 -8.117 -30.625 1 25.94 288 ARG A C 1
ATOM 2271 O O . ARG A 1 288 ? 31.422 -8.945 -30.781 1 25.94 288 ARG A O 1
ATOM 2278 N N . ARG A 1 289 ? 33.125 -7.547 -31.625 1 22.44 289 ARG A N 1
ATOM 2279 C CA . ARG A 1 289 ? 33.938 -8.391 -32.5 1 22.44 289 ARG A CA 1
ATOM 2280 C C . ARG A 1 289 ? 34.938 -9.227 -31.703 1 22.44 289 ARG A C 1
ATOM 2282 O O . ARG A 1 289 ? 35.5 -8.742 -30.734 1 22.44 289 ARG A O 1
ATOM 2289 N N . MET B 1 1 ? -29.594 -88.312 13.242 1 24.45 1 MET B N 1
ATOM 2290 C CA . MET B 1 1 ? -30.797 -87.5 13.461 1 24.45 1 MET B CA 1
ATOM 2291 C C . MET B 1 1 ? -30.453 -86.062 13.406 1 24.45 1 MET B C 1
ATOM 2293 O O . MET B 1 1 ? -31.297 -85.188 13.711 1 24.45 1 MET B O 1
ATOM 2297 N N . LYS B 1 2 ? -29.234 -85.688 13.461 1 31.19 2 LYS B N 1
ATOM 2298 C CA . LYS B 1 2 ? -28.625 -84.438 14.008 1 31.19 2 LYS B CA 1
ATOM 2299 C C . LYS B 1 2 ? -28.828 -83.25 13.07 1 31.19 2 LYS B C 1
ATOM 2301 O O . LYS B 1 2 ? -28.141 -82.25 13.195 1 31.19 2 LYS B O 1
ATOM 2306 N N . ARG B 1 3 ? -29.391 -83.5 11.828 1 36.56 3 ARG B N 1
ATOM 2307 C CA . ARG B 1 3 ? -29.484 -82.562 10.695 1 36.56 3 ARG B CA 1
ATOM 2308 C C . ARG B 1 3 ? -30.422 -81.375 11 1 36.56 3 ARG B C 1
ATOM 2310 O O . ARG B 1 3 ? -30.906 -80.75 10.078 1 36.56 3 ARG B O 1
ATOM 2317 N N . THR B 1 4 ? -30.984 -81.375 12.305 1 29.81 4 THR B N 1
ATOM 2318 C CA . THR B 1 4 ? -32.188 -80.688 12.695 1 29.81 4 THR B CA 1
ATOM 2319 C C . THR B 1 4 ? -32.062 -79.188 12.367 1 29.81 4 THR B C 1
ATOM 2321 O O . THR B 1 4 ? -33 -78.562 11.859 1 29.81 4 THR B O 1
ATOM 2324 N N . PHE B 1 5 ? -31.281 -78.312 13.172 1 31.3 5 PHE B N 1
ATOM 2325 C CA . PHE B 1 5 ? -31.688 -77.125 13.852 1 31.3 5 PHE B CA 1
ATOM 2326 C C . PHE B 1 5 ? -31.438 -75.875 12.961 1 31.3 5 PHE B C 1
ATOM 2328 O O . PHE B 1 5 ? -31.75 -74.75 13.344 1 31.3 5 PHE B O 1
ATOM 2335 N N . TRP B 1 6 ? -30.516 -75.75 11.977 1 33.41 6 TRP B N 1
ATOM 2336 C CA . TRP B 1 6 ? -29.797 -74.562 11.516 1 33.41 6 TRP B CA 1
ATOM 2337 C C . TRP B 1 6 ? -30.719 -73.688 10.68 1 33.41 6 TRP B C 1
ATOM 2339 O O . TRP B 1 6 ? -30.328 -72.562 10.281 1 33.41 6 TRP B O 1
ATOM 2349 N N . ILE B 1 7 ? -31.766 -74.125 9.953 1 36.69 7 ILE B N 1
ATOM 2350 C CA . ILE B 1 7 ? -32.375 -73.5 8.797 1 36.69 7 ILE B CA 1
ATOM 2351 C C . ILE B 1 7 ? -33.188 -72.25 9.258 1 36.69 7 ILE B C 1
ATOM 2353 O O . ILE B 1 7 ? -33.375 -71.312 8.5 1 36.69 7 ILE B O 1
ATOM 2357 N N . LYS B 1 8 ? -34.031 -72.438 10.352 1 34.44 8 LYS B N 1
ATOM 2358 C CA . LYS B 1 8 ? -35.219 -71.625 10.492 1 34.44 8 LYS B CA 1
ATOM 2359 C C . LYS B 1 8 ? -34.875 -70.125 10.789 1 34.44 8 LYS B C 1
ATOM 2361 O O . LYS B 1 8 ? -35.781 -69.312 10.883 1 34.44 8 LYS B O 1
ATOM 2366 N N . THR B 1 9 ? -33.719 -69.938 11.5 1 35.19 9 THR B N 1
ATOM 2367 C CA . THR B 1 9 ? -33.625 -68.625 12.172 1 35.19 9 THR B CA 1
ATOM 2368 C C . THR B 1 9 ? -33.531 -67.5 11.156 1 35.19 9 THR B C 1
ATOM 2370 O O . THR B 1 9 ? -33.312 -66.312 11.531 1 35.19 9 THR B O 1
ATOM 2373 N N . GLY B 1 10 ? -33.469 -67.688 9.844 1 32.59 10 GLY B N 1
ATOM 2374 C CA . GLY B 1 10 ? -33.156 -66.688 8.836 1 32.59 10 GLY B CA 1
ATOM 2375 C C . GLY B 1 10 ? -34.25 -65.625 8.703 1 32.59 10 GLY B C 1
ATOM 2376 O O . GLY B 1 10 ? -33.969 -64.5 8.305 1 32.59 10 GLY B O 1
ATOM 2377 N N . LEU B 1 11 ? -35.5 -66 8.672 1 34.72 11 LEU B N 1
ATOM 2378 C CA . LEU B 1 11 ? -36.594 -65.25 8.055 1 34.72 11 LEU B CA 1
ATOM 2379 C C . LEU B 1 11 ? -36.969 -64.062 8.906 1 34.72 11 LEU B C 1
ATOM 2381 O O . LEU B 1 11 ? -37.594 -63.125 8.414 1 34.72 11 LEU B O 1
ATOM 2385 N N . MET B 1 12 ? -36.906 -64.188 10.242 1 31.89 12 MET B N 1
ATOM 2386 C CA . MET B 1 12 ? -37.625 -63.188 11.078 1 31.89 12 MET B CA 1
ATOM 2387 C C . MET B 1 12 ? -36.969 -61.812 10.961 1 31.89 12 MET B C 1
ATOM 2389 O O . MET B 1 12 ? -37.469 -60.844 11.547 1 31.89 12 MET B O 1
ATOM 2393 N N . VAL B 1 13 ? -35.719 -61.625 10.602 1 33.94 13 VAL B N 1
ATOM 2394 C CA . VAL B 1 13 ? -35.062 -60.344 10.805 1 33.94 13 VAL B CA 1
ATOM 2395 C C . VAL B 1 13 ? -35.656 -59.312 9.836 1 33.94 13 VAL B C 1
ATOM 2397 O O . VAL B 1 13 ? -35.406 -58.094 9.969 1 33.94 13 VAL B O 1
ATOM 2400 N N . VAL B 1 14 ? -36.344 -59.688 8.75 1 34.47 14 VAL B N 1
ATOM 2401 C CA . VAL B 1 14 ? -36.719 -58.75 7.688 1 34.47 14 VAL B CA 1
ATOM 2402 C C . VAL B 1 14 ? -37.812 -57.812 8.18 1 34.47 14 VAL B C 1
ATOM 2404 O O . VAL B 1 14 ? -37.938 -56.688 7.691 1 34.47 14 VAL B O 1
ATOM 2407 N N . SER B 1 15 ? -38.75 -58.344 9.008 1 33.91 15 SER B N 1
ATOM 2408 C CA . SER B 1 15 ? -40.031 -57.656 9.133 1 33.91 15 SER B CA 1
ATOM 2409 C C . SER B 1 15 ? -39.844 -56.312 9.805 1 33.91 15 SER B C 1
ATOM 2411 O O . SER B 1 15 ? -40.719 -55.438 9.672 1 33.91 15 SER B O 1
ATOM 2413 N N . PHE B 1 16 ? -39 -56.312 10.836 1 33.06 16 PHE B N 1
ATOM 2414 C CA . PHE B 1 16 ? -39.156 -55.156 11.727 1 33.06 16 PHE B CA 1
ATOM 2415 C C . PHE B 1 16 ? -38.781 -53.875 11.016 1 33.06 16 PHE B C 1
ATOM 2417 O O . PHE B 1 16 ? -38.875 -52.781 11.602 1 33.06 16 PHE B O 1
ATOM 2424 N N . MET B 1 17 ? -38.125 -53.938 9.805 1 30.48 17 MET B N 1
ATOM 2425 C CA . MET B 1 17 ? -37.625 -52.656 9.242 1 30.48 17 MET B CA 1
ATOM 2426 C C . MET B 1 17 ? -38.781 -51.781 8.773 1 30.48 17 MET B C 1
ATOM 2428 O O . MET B 1 17 ? -38.625 -50.594 8.57 1 30.48 17 MET B O 1
ATOM 2432 N N . THR B 1 18 ? -39.906 -52.406 8.289 1 34.59 18 THR B N 1
ATOM 2433 C CA . THR B 1 18 ? -40.844 -51.656 7.488 1 34.59 18 THR B CA 1
ATOM 2434 C C . THR B 1 18 ? -41.625 -50.688 8.359 1 34.59 18 THR B C 1
ATOM 2436 O O . THR B 1 18 ? -42.062 -49.625 7.891 1 34.59 18 THR B O 1
ATOM 2439 N N . LEU B 1 19 ? -42.062 -51.188 9.539 1 32 19 LEU B N 1
ATOM 2440 C CA . LEU B 1 19 ? -43.156 -50.438 10.156 1 32 19 LEU B CA 1
ATOM 2441 C C . LEU B 1 19 ? -42.688 -49.031 10.5 1 32 19 LEU B C 1
ATOM 2443 O O . LEU B 1 19 ? -43.531 -48.125 10.625 1 32 19 LEU B O 1
ATOM 2447 N N . LEU B 1 20 ? -41.469 -48.875 11 1 30.25 20 LEU B N 1
ATOM 2448 C CA . LEU B 1 20 ? -41.25 -47.594 11.633 1 30.25 20 LEU B CA 1
ATOM 2449 C C . LEU B 1 20 ? -41.375 -46.469 10.609 1 30.25 20 LEU B C 1
ATOM 2451 O O . LEU B 1 20 ? -41.188 -45.281 10.953 1 30.25 20 LEU B O 1
ATOM 2455 N N . PHE B 1 21 ? -41.594 -46.781 9.32 1 33.12 21 PHE B N 1
ATOM 2456 C CA . PHE B 1 21 ? -41.594 -45.719 8.328 1 33.12 21 PHE B CA 1
ATOM 2457 C C . PHE B 1 21 ? -42.844 -44.812 8.484 1 33.12 21 PHE B C 1
ATOM 2459 O O . PHE B 1 21 ? -42.906 -43.75 7.867 1 33.12 21 PHE B O 1
ATOM 2466 N N . TRP B 1 22 ? -43.969 -45.438 8.922 1 33.56 22 TRP B N 1
ATOM 2467 C CA . TRP B 1 22 ? -45.156 -44.75 8.43 1 33.56 22 TRP B CA 1
ATOM 2468 C C . TRP B 1 22 ? -45.281 -43.375 9.078 1 33.56 22 TRP B C 1
ATOM 2470 O O . TRP B 1 22 ? -45.812 -42.438 8.461 1 33.56 22 TRP B O 1
ATOM 2480 N N . THR B 1 23 ? -45.438 -43.406 10.398 1 32.03 23 THR B N 1
ATOM 2481 C CA . THR B 1 23 ? -46.312 -42.375 10.93 1 32.03 23 THR B CA 1
ATOM 2482 C C . THR B 1 23 ? -45.688 -41 10.727 1 32.03 23 THR B C 1
ATOM 2484 O O . THR B 1 23 ? -46.281 -39.969 11.094 1 32.03 23 THR B O 1
ATOM 2487 N N . ASN B 1 24 ? -44.438 -40.844 10.828 1 31.47 24 ASN B N 1
ATOM 2488 C CA . ASN B 1 24 ? -44.094 -39.469 11.148 1 31.47 24 ASN B CA 1
ATOM 2489 C C . ASN B 1 24 ? -44.5 -38.531 10.008 1 31.47 24 ASN B C 1
ATOM 2491 O O . ASN B 1 24 ? -43.719 -38.281 9.086 1 31.47 24 ASN B O 1
ATOM 2495 N N . LEU B 1 25 ? -45.688 -38.688 9.477 1 27.19 25 LEU B N 1
ATOM 2496 C CA . LEU B 1 25 ? -46.219 -37.844 8.398 1 27.19 25 LEU B CA 1
ATOM 2497 C C . LEU B 1 25 ? -45.969 -36.375 8.68 1 27.19 25 LEU B C 1
ATOM 2499 O O . LEU B 1 25 ? -45.688 -36 9.812 1 27.19 25 LEU B O 1
ATOM 2503 N N . SER B 1 26 ? -47.062 -35.438 8.336 1 30 26 SER B N 1
ATOM 2504 C CA . SER B 1 26 ? -47.281 -34.219 7.539 1 30 26 SER B CA 1
ATOM 2505 C C . SER B 1 26 ? -47.094 -32.969 8.383 1 30 26 SER B C 1
ATOM 2507 O O . SER B 1 26 ? -47.375 -31.875 7.926 1 30 26 SER B O 1
ATOM 2509 N N . TYR B 1 27 ? -47.062 -33 9.703 1 29.36 27 TYR B N 1
ATOM 2510 C CA . TYR B 1 27 ? -47.375 -31.641 10.109 1 29.36 27 TYR B CA 1
ATOM 2511 C C . TYR B 1 27 ? -46.312 -30.672 9.617 1 29.36 27 TYR B C 1
ATOM 2513 O O . TYR B 1 27 ? -45.188 -30.672 10.117 1 29.36 27 TYR B O 1
ATOM 2521 N N . SER B 1 28 ? -46.156 -30.562 8.328 1 25.78 28 SER B N 1
ATOM 2522 C CA . SER B 1 28 ? -45.219 -29.516 7.895 1 25.78 28 SER B CA 1
ATOM 2523 C C . SER B 1 28 ? -45.656 -28.141 8.406 1 25.78 28 SER B C 1
ATOM 2525 O O . SER B 1 28 ? -46.719 -27.641 8.023 1 25.78 28 SER B O 1
ATOM 2527 N N . VAL B 1 29 ? -45.719 -27.953 9.75 1 30.59 29 VAL B N 1
ATOM 2528 C CA . VAL B 1 29 ? -45.875 -26.547 10.109 1 30.59 29 VAL B CA 1
ATOM 2529 C C . VAL B 1 29 ? -44.938 -25.688 9.266 1 30.59 29 VAL B C 1
ATOM 2531 O O . VAL B 1 29 ? -43.719 -25.984 9.172 1 30.59 29 VAL B O 1
ATOM 2534 N N . SER B 1 30 ? -45.5 -25.109 8.266 1 29.27 30 SER B N 1
ATOM 2535 C CA . SER B 1 30 ? -44.906 -24.047 7.477 1 29.27 30 SER B CA 1
ATOM 2536 C C . SER B 1 30 ? -44.312 -22.953 8.367 1 29.27 30 SER B C 1
ATOM 2538 O O . SER B 1 30 ? -45.062 -22.219 9.039 1 29.27 30 SER B O 1
ATOM 2540 N N . ALA B 1 31 ? -43.531 -23.281 9.328 1 28.02 31 ALA B N 1
ATOM 2541 C CA . ALA B 1 31 ? -42.844 -22.125 9.914 1 28.02 31 ALA B CA 1
ATOM 2542 C C . ALA B 1 31 ? -42.281 -21.203 8.836 1 28.02 31 ALA B C 1
ATOM 2544 O O . ALA B 1 31 ? -41.406 -21.641 8.055 1 28.02 31 ALA B O 1
ATOM 2545 N N . GLN B 1 32 ? -43.156 -20.375 8.359 1 29.61 32 GLN B N 1
ATOM 2546 C CA . GLN B 1 32 ? -42.688 -19.188 7.652 1 29.61 32 GLN B CA 1
ATOM 2547 C C . GLN B 1 32 ? -41.531 -18.531 8.398 1 29.61 32 GLN B C 1
ATOM 2549 O O . GLN B 1 32 ? -41.688 -18.031 9.516 1 29.61 32 GLN B O 1
ATOM 2554 N N . SER B 1 33 ? -40.5 -19.234 8.562 1 29.98 33 SER B N 1
ATOM 2555 C CA . SER B 1 33 ? -39.344 -18.469 9.031 1 29.98 33 SER B CA 1
ATOM 2556 C C . SER B 1 33 ? -39.25 -17.125 8.312 1 29.98 33 SER B C 1
ATOM 2558 O O . SER B 1 33 ? -39.219 -17.078 7.078 1 29.98 33 SER B O 1
ATOM 2560 N N . LYS B 1 34 ? -39.844 -16.141 8.805 1 31.66 34 LYS B N 1
ATOM 2561 C CA . LYS B 1 34 ? -39.438 -14.781 8.469 1 31.66 34 LYS B CA 1
ATOM 2562 C C . LYS B 1 34 ? -37.906 -14.703 8.32 1 31.66 34 LYS B C 1
ATOM 2564 O O . LYS B 1 34 ? -37.188 -14.609 9.312 1 31.66 34 LYS B O 1
ATOM 2569 N N . GLY B 1 35 ? -37.25 -15.617 7.699 1 32.31 35 GLY B N 1
ATOM 2570 C CA . GLY B 1 35 ? -35.844 -15.461 7.383 1 32.31 35 GLY B CA 1
ATOM 2571 C C . GLY B 1 35 ? -35.469 -14.031 7.059 1 32.31 35 GLY B C 1
ATOM 2572 O O . GLY B 1 35 ? -36.156 -13.344 6.316 1 32.31 35 GLY B O 1
ATOM 2573 N N . ASN B 1 36 ? -34.875 -13.367 7.895 1 37.31 36 ASN B N 1
ATOM 2574 C CA . ASN B 1 36 ? -34.375 -11.992 7.855 1 37.31 36 ASN B CA 1
ATOM 2575 C C . ASN B 1 36 ? -33.844 -11.625 6.469 1 37.31 36 ASN B C 1
ATOM 2577 O O . ASN B 1 36 ? -32.781 -12.07 6.07 1 37.31 36 ASN B O 1
ATOM 2581 N N . ASP B 1 37 ? -34.469 -11.547 5.406 1 44.06 37 ASP B N 1
ATOM 2582 C CA . ASP B 1 37 ? -34.438 -11.016 4.047 1 44.06 37 ASP B CA 1
ATOM 2583 C C . ASP B 1 37 ? -33.5 -9.82 3.941 1 44.06 37 ASP B C 1
ATOM 2585 O O . ASP B 1 37 ? -33.219 -9.328 2.844 1 44.06 37 ASP B O 1
ATOM 2589 N N . GLY B 1 38 ? -33.312 -9.148 5.012 1 47.34 38 GLY B N 1
ATOM 2590 C CA . GLY B 1 38 ? -32.406 -8.016 5.027 1 47.34 38 GLY B CA 1
ATOM 2591 C C . GLY B 1 38 ? -30.984 -8.398 4.699 1 47.34 38 GLY B C 1
ATOM 2592 O O . GLY B 1 38 ? -30.281 -7.652 4.008 1 47.34 38 GLY B O 1
ATOM 2593 N N . GLY B 1 39 ? -30.422 -9.562 5.312 1 52.03 39 GLY B N 1
ATOM 2594 C CA . GLY B 1 39 ? -29.078 -10.039 5.039 1 52.03 39 GLY B CA 1
ATOM 2595 C C . GLY B 1 39 ? -28.875 -10.461 3.596 1 52.03 39 GLY B C 1
ATOM 2596 O O . GLY B 1 39 ? -27.828 -10.195 3.01 1 52.03 39 GLY B O 1
ATOM 2597 N N . THR B 1 40 ? -29.859 -11.273 3.043 1 60.09 40 THR B N 1
ATOM 2598 C CA . THR B 1 40 ? -29.781 -11.695 1.649 1 60.09 40 THR B CA 1
ATOM 2599 C C . THR B 1 40 ? -29.812 -10.492 0.712 1 60.09 40 THR B C 1
ATOM 2601 O O . THR B 1 40 ? -29.078 -10.445 -0.271 1 60.09 40 THR B O 1
ATOM 2604 N N . ASP B 1 41 ? -30.625 -9.539 1.191 1 69.81 41 ASP B N 1
ATOM 2605 C CA . ASP B 1 41 ? -30.734 -8.359 0.335 1 69.81 41 ASP B CA 1
ATOM 2606 C C . ASP B 1 41 ? -29.422 -7.574 0.325 1 69.81 41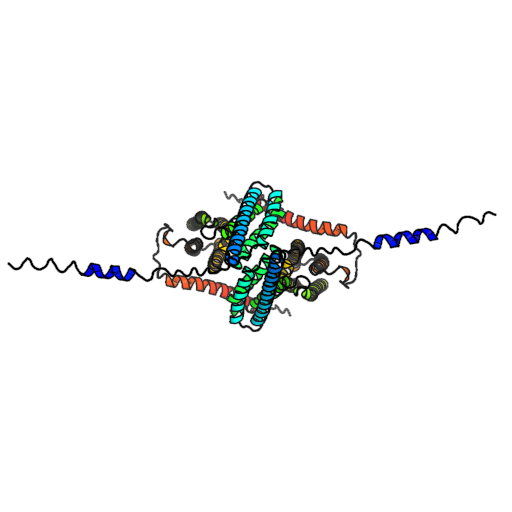 ASP B C 1
ATOM 2608 O O . ASP B 1 41 ? -28.984 -7.09 -0.724 1 69.81 41 ASP B O 1
ATOM 2612 N N . GLN B 1 42 ? -28.797 -7.609 1.494 1 75.38 42 GLN B N 1
ATOM 2613 C CA . GLN B 1 42 ? -27.547 -6.871 1.567 1 75.38 42 GLN B CA 1
ATOM 2614 C C . GLN B 1 42 ? -26.453 -7.559 0.757 1 75.38 42 GLN B C 1
ATOM 2616 O O . GLN B 1 42 ? -25.672 -6.898 0.069 1 75.38 42 GLN B O 1
ATOM 2621 N N . GLN B 1 43 ? -26.516 -8.922 0.799 1 80.06 43 GLN B N 1
ATOM 2622 C CA . GLN B 1 43 ? -25.516 -9.68 0.058 1 80.06 43 GLN B CA 1
ATOM 2623 C C . GLN B 1 43 ? -25.719 -9.523 -1.448 1 80.06 43 GLN B C 1
ATOM 2625 O O . GLN B 1 43 ? -24.734 -9.438 -2.199 1 80.06 43 GLN B O 1
ATOM 2630 N N . VAL B 1 44 ? -26.938 -9.484 -1.818 1 82.56 44 VAL B N 1
ATOM 2631 C CA . VAL B 1 44 ? -27.234 -9.32 -3.238 1 82.56 44 VAL B CA 1
ATOM 2632 C C . VAL B 1 44 ? -26.781 -7.938 -3.703 1 82.56 44 VAL B C 1
ATOM 2634 O O . VAL B 1 44 ? -26.219 -7.801 -4.793 1 82.56 44 VAL B O 1
ATOM 2637 N N . LEU B 1 45 ? -26.984 -6.973 -2.889 1 83.81 45 LEU B N 1
ATOM 2638 C CA . LEU B 1 45 ? -26.594 -5.613 -3.236 1 83.81 45 LEU B CA 1
ATOM 2639 C C . LEU B 1 45 ? -25.062 -5.5 -3.32 1 83.81 45 LEU B C 1
ATOM 2641 O O . LEU B 1 45 ? -24.547 -4.871 -4.238 1 83.81 45 LEU B O 1
ATOM 2645 N N . VAL B 1 46 ? -24.391 -6.129 -2.416 1 87.44 46 VAL B N 1
ATOM 2646 C CA . VAL B 1 46 ? -22.922 -6.098 -2.404 1 87.44 46 VAL B CA 1
ATOM 2647 C C . VAL B 1 46 ? -22.391 -6.828 -3.631 1 87.44 46 VAL B C 1
ATOM 2649 O O . VAL B 1 46 ? -21.484 -6.328 -4.312 1 87.44 46 VAL B O 1
ATOM 2652 N N . ASN B 1 47 ? -22.938 -7.957 -3.961 1 90.12 47 ASN B N 1
ATOM 2653 C CA . ASN B 1 47 ? -22.484 -8.719 -5.125 1 90.12 47 ASN B CA 1
ATOM 2654 C C . ASN B 1 47 ? -22.703 -7.945 -6.418 1 90.12 47 ASN B C 1
ATOM 2656 O O . ASN B 1 47 ? -21.875 -7.988 -7.324 1 90.12 47 ASN B O 1
ATOM 2660 N N . SER B 1 48 ? -23.812 -7.27 -6.438 1 91.75 48 SER B N 1
ATOM 2661 C CA . SER B 1 48 ? -24.078 -6.449 -7.617 1 91.75 48 SER B CA 1
ATOM 2662 C C . SER B 1 48 ? -23.062 -5.32 -7.746 1 91.75 48 SER B C 1
ATOM 2664 O O . SER B 1 48 ? -22.594 -5.027 -8.844 1 91.75 48 SER B O 1
ATOM 2666 N N . SER B 1 49 ? -22.75 -4.695 -6.652 1 92.88 49 SER B N 1
ATOM 2667 C CA . SER B 1 49 ? -21.766 -3.615 -6.66 1 92.88 49 SER B CA 1
ATOM 2668 C C . SER B 1 49 ? -20.391 -4.121 -7.086 1 92.88 49 SER B C 1
ATOM 2670 O O . SER B 1 49 ? -19.672 -3.445 -7.836 1 92.88 49 SER B O 1
ATOM 2672 N N . ILE B 1 50 ? -20.031 -5.297 -6.684 1 96.69 50 ILE B N 1
ATOM 2673 C CA . ILE B 1 50 ? -18.75 -5.898 -7.027 1 96.69 50 ILE B CA 1
ATOM 2674 C C . ILE B 1 50 ? -18.719 -6.23 -8.516 1 96.69 50 ILE B C 1
ATOM 2676 O O . ILE B 1 50 ? -17.703 -5.996 -9.188 1 96.69 50 ILE B O 1
ATOM 2680 N N . GLN B 1 51 ? -19.828 -6.742 -9.008 1 96.5 51 GLN B N 1
ATOM 2681 C CA . GLN B 1 51 ? -19.891 -7.059 -10.438 1 96.5 51 GLN B CA 1
ATOM 2682 C C . GLN B 1 51 ? -19.812 -5.793 -11.281 1 96.5 51 GLN B C 1
ATOM 2684 O O . GLN B 1 51 ? -19.172 -5.785 -12.336 1 96.5 51 GLN B O 1
ATOM 2689 N N . GLN B 1 52 ? -20.453 -4.75 -10.812 1 96.25 52 GLN B N 1
ATOM 2690 C CA . GLN B 1 52 ? -20.391 -3.48 -11.523 1 96.25 52 GLN B CA 1
ATOM 2691 C C . GLN B 1 52 ? -18.969 -2.924 -11.516 1 96.25 52 GLN B C 1
ATOM 2693 O O . GLN B 1 52 ? -18.5 -2.375 -12.516 1 96.25 52 GLN B O 1
ATOM 2698 N N . LEU B 1 53 ? -18.344 -3.014 -10.406 1 97.88 53 LEU B N 1
ATOM 2699 C CA . LEU B 1 53 ? -16.938 -2.609 -10.305 1 97.88 53 LEU B CA 1
ATOM 2700 C C . LEU B 1 53 ? -16.078 -3.377 -11.305 1 97.88 53 LEU B C 1
ATOM 2702 O O . LEU B 1 53 ? -15.258 -2.783 -12.008 1 97.88 53 LEU B O 1
ATOM 2706 N N . ASN B 1 54 ? -16.25 -4.672 -11.383 1 98.38 54 ASN B N 1
ATOM 2707 C CA . ASN B 1 54 ? -15.523 -5.52 -12.312 1 98.38 54 ASN B CA 1
ATOM 2708 C C . ASN B 1 54 ? -15.773 -5.117 -13.766 1 98.38 54 ASN B C 1
ATOM 2710 O O . ASN B 1 54 ? -14.844 -5.074 -14.57 1 98.38 54 ASN B O 1
ATOM 2714 N N . GLU B 1 55 ? -16.984 -4.812 -14.078 1 97.81 55 GLU B N 1
ATOM 2715 C CA . GLU B 1 55 ? -17.344 -4.375 -15.422 1 97.81 55 GLU B CA 1
ATOM 2716 C C . GLU B 1 55 ? -16.656 -3.053 -15.773 1 97.81 55 GLU B C 1
ATOM 2718 O O . GLU B 1 55 ? -16.141 -2.887 -16.875 1 97.81 55 GLU B O 1
ATOM 2723 N N . GLU B 1 56 ? -16.688 -2.188 -14.844 1 98.25 56 GLU B N 1
ATOM 2724 C CA . GLU B 1 56 ? -16.047 -0.894 -15.07 1 98.25 56 GLU B CA 1
ATOM 2725 C C . GLU B 1 56 ? -14.531 -1.044 -15.234 1 98.25 56 GLU B C 1
ATOM 2727 O O . GLU B 1 56 ? -13.922 -0.35 -16.047 1 98.25 56 GLU B O 1
ATOM 2732 N N . ALA B 1 57 ? -13.953 -1.917 -14.406 1 98.62 57 ALA B N 1
ATOM 2733 C CA . ALA B 1 57 ? -12.523 -2.168 -14.523 1 98.62 57 ALA B CA 1
ATOM 2734 C C . ALA B 1 57 ? -12.18 -2.762 -15.883 1 98.62 57 ALA B C 1
ATOM 2736 O O . ALA B 1 57 ? -11.141 -2.434 -16.469 1 98.62 57 ALA B O 1
ATOM 2737 N N . THR B 1 58 ? -13.008 -3.631 -16.375 1 98.19 58 THR B N 1
ATOM 2738 C CA . THR B 1 58 ? -12.828 -4.203 -17.703 1 98.19 58 THR B CA 1
ATOM 2739 C C . THR B 1 58 ? -12.875 -3.113 -18.781 1 98.19 58 THR B C 1
ATOM 2741 O O . THR B 1 58 ? -12.039 -3.086 -19.688 1 98.19 58 THR B O 1
ATOM 2744 N N . SER B 1 59 ? -13.82 -2.256 -18.641 1 98 59 SER B N 1
ATOM 2745 C CA . SER B 1 59 ? -13.953 -1.148 -19.578 1 98 59 SER B CA 1
ATOM 2746 C C . SER B 1 59 ? -12.75 -0.22 -19.516 1 98 59 SER B C 1
ATOM 2748 O O . SER B 1 59 ? -12.242 0.232 -20.547 1 98 59 SER B O 1
ATOM 2750 N N . LEU B 1 60 ? -12.359 0.095 -18.328 1 98.56 60 LEU B N 1
ATOM 2751 C CA . LEU B 1 60 ? -11.188 0.948 -18.141 1 98.56 60 LEU B CA 1
ATOM 2752 C C . LEU B 1 60 ? -9.977 0.366 -18.859 1 98.56 60 LEU B C 1
ATOM 2754 O O . LEU B 1 60 ? -9.242 1.089 -19.531 1 98.56 60 LEU B O 1
ATOM 2758 N N . TYR B 1 61 ? -9.734 -0.93 -18.703 1 98 61 TYR B N 1
ATOM 2759 C CA . TYR B 1 61 ? -8.617 -1.597 -19.359 1 98 61 TYR B CA 1
ATOM 2760 C C . TYR B 1 61 ? -8.703 -1.454 -20.875 1 98 61 TYR B C 1
ATOM 2762 O O . TYR B 1 61 ? -7.711 -1.152 -21.547 1 98 61 TYR B O 1
ATOM 2770 N N . ARG B 1 62 ? -9.875 -1.626 -21.359 1 96.88 62 ARG B N 1
ATOM 2771 C CA . ARG B 1 62 ? -10.086 -1.478 -22.797 1 96.88 62 ARG B CA 1
ATOM 2772 C C . ARG B 1 62 ? -9.789 -0.054 -23.25 1 96.88 62 ARG B C 1
ATOM 2774 O O . ARG B 1 62 ? -9.102 0.15 -24.266 1 96.88 62 ARG B O 1
ATOM 2781 N N . HIS B 1 63 ? -10.25 0.915 -22.531 1 96.06 63 HIS B N 1
ATOM 2782 C CA . HIS B 1 63 ? -10 2.311 -22.875 1 96.06 63 HIS B CA 1
ATOM 2783 C C . HIS B 1 63 ? -8.516 2.637 -22.797 1 96.06 63 HIS B C 1
ATOM 2785 O O . HIS B 1 63 ? -8.008 3.441 -23.578 1 96.06 63 HIS B O 1
ATOM 2791 N N . ALA B 1 64 ? -7.871 2.047 -21.797 1 95.38 64 ALA B N 1
ATOM 2792 C CA . ALA B 1 64 ? -6.43 2.248 -21.672 1 95.38 64 ALA B CA 1
ATOM 2793 C C . ALA B 1 64 ? -5.691 1.703 -22.891 1 95.38 64 ALA B C 1
ATOM 2795 O O . ALA B 1 64 ? -4.754 2.328 -23.391 1 95.38 64 ALA B O 1
ATOM 2796 N N . LEU B 1 65 ? -6.117 0.554 -23.391 1 93.5 65 LEU B N 1
ATOM 2797 C CA . LEU B 1 65 ? -5.512 -0.043 -24.578 1 93.5 65 LEU B CA 1
ATOM 2798 C C . LEU B 1 65 ? -5.766 0.816 -25.812 1 93.5 65 LEU B C 1
ATOM 2800 O O . LEU B 1 65 ? -4.922 0.893 -26.703 1 93.5 65 LEU B O 1
ATOM 2804 N N . GLU B 1 66 ? -6.879 1.531 -25.844 1 93.12 66 GLU B N 1
ATOM 2805 C CA . GLU B 1 66 ? -7.273 2.359 -26.969 1 93.12 66 GLU B CA 1
ATOM 2806 C C . GLU B 1 66 ? -6.73 3.779 -26.844 1 93.12 66 GLU B C 1
ATOM 2808 O O . GLU B 1 66 ? -7 4.637 -27.688 1 93.12 66 GLU B O 1
ATOM 2813 N N . HIS B 1 67 ? -6.082 4.051 -25.734 1 90.06 67 HIS B N 1
ATOM 2814 C CA . HIS B 1 67 ? -5.461 5.34 -25.453 1 90.06 67 HIS B CA 1
ATOM 2815 C C . HIS B 1 67 ? -6.512 6.438 -25.328 1 90.06 67 HIS B C 1
ATOM 2817 O O . HIS B 1 67 ? -6.285 7.57 -25.781 1 90.06 67 HIS B O 1
ATOM 2823 N N . ASN B 1 68 ? -7.625 6.031 -24.891 1 93.44 68 ASN B N 1
ATOM 2824 C CA . ASN B 1 68 ? -8.68 6.992 -24.594 1 93.44 68 ASN B CA 1
ATOM 2825 C C . ASN B 1 68 ? -8.594 7.477 -23.141 1 93.44 68 ASN B C 1
ATOM 2827 O O . ASN B 1 68 ? -9.359 7.023 -22.297 1 93.44 68 ASN B O 1
ATOM 2831 N N . ILE B 1 69 ? -7.875 8.461 -22.922 1 94.25 69 ILE B N 1
ATOM 2832 C CA . ILE B 1 69 ? -7.504 8.883 -21.578 1 94.25 69 ILE B CA 1
ATOM 2833 C C . ILE B 1 69 ? -8.711 9.508 -20.891 1 94.25 69 ILE B C 1
ATOM 2835 O O . ILE B 1 69 ? -8.883 9.352 -19.672 1 94.25 69 ILE B O 1
ATOM 2839 N N . GLU B 1 70 ? -9.531 10.188 -21.547 1 95 70 GLU B N 1
ATOM 2840 C CA . GLU B 1 70 ? -10.711 10.812 -20.953 1 95 70 GLU B CA 1
ATOM 2841 C C . GLU B 1 70 ? -11.648 9.758 -20.359 1 95 70 GLU B C 1
ATOM 2843 O O . GLU B 1 70 ? -12.109 9.898 -19.234 1 95 70 GLU B O 1
ATOM 2848 N N . GLU B 1 71 ? -11.883 8.742 -21.141 1 96.5 71 GLU B N 1
ATOM 2849 C CA . GLU B 1 71 ? -12.742 7.672 -20.641 1 96.5 71 GLU B CA 1
ATOM 2850 C C . GLU B 1 71 ? -12.086 6.922 -19.484 1 96.5 71 GLU B C 1
ATOM 2852 O O . GLU B 1 71 ? -12.773 6.453 -18.578 1 96.5 71 GLU B O 1
ATOM 2857 N N . VAL B 1 72 ? -10.758 6.789 -19.609 1 97.12 72 VAL B N 1
ATOM 2858 C CA . VAL B 1 72 ? -10.023 6.176 -18.5 1 97.12 72 VAL B CA 1
ATOM 2859 C C . VAL B 1 72 ? -10.25 6.969 -17.219 1 97.12 72 VAL B C 1
ATOM 2861 O O . VAL B 1 72 ? -10.555 6.391 -16.172 1 97.12 72 VAL B O 1
ATOM 2864 N N . ARG B 1 73 ? -10.156 8.25 -17.266 1 96.31 73 ARG B N 1
ATOM 2865 C CA . ARG B 1 73 ? -10.336 9.109 -16.094 1 96.31 73 ARG B CA 1
ATOM 2866 C C . ARG B 1 73 ? -11.75 9 -15.539 1 96.31 73 ARG B C 1
ATOM 2868 O O . ARG B 1 73 ? -11.945 8.961 -14.328 1 96.31 73 ARG B O 1
ATOM 2875 N N . ASN B 1 74 ? -12.727 8.922 -16.391 1 97.38 74 ASN B N 1
ATOM 2876 C CA . ASN B 1 74 ? -14.109 8.75 -15.969 1 97.38 74 ASN B CA 1
ATOM 2877 C C . ASN B 1 74 ? -14.32 7.41 -15.273 1 97.38 74 ASN B C 1
ATOM 2879 O O . ASN B 1 74 ? -15.008 7.332 -14.258 1 97.38 74 ASN B O 1
ATOM 2883 N N . SER B 1 75 ? -13.734 6.414 -15.836 1 97.75 75 SER B N 1
ATOM 2884 C CA . SER B 1 75 ? -13.852 5.086 -15.25 1 97.75 75 SER B CA 1
ATOM 2885 C C . SER B 1 75 ? -13.203 5.035 -13.867 1 97.75 75 SER B C 1
ATOM 2887 O O . SER B 1 75 ? -13.711 4.371 -12.961 1 97.75 75 SER B O 1
ATOM 2889 N N . ILE B 1 76 ? -12.062 5.699 -13.742 1 97.81 76 ILE B N 1
ATOM 2890 C CA . ILE B 1 76 ? -11.375 5.738 -12.453 1 97.81 76 ILE B CA 1
ATOM 2891 C C . ILE B 1 76 ? -12.305 6.328 -11.398 1 97.81 76 ILE B C 1
ATOM 2893 O O . ILE B 1 76 ? -12.406 5.801 -10.281 1 97.81 76 ILE B O 1
ATOM 2897 N N . MET B 1 77 ? -12.992 7.383 -11.734 1 96.75 77 MET B N 1
ATOM 2898 C CA . MET B 1 77 ? -13.906 8.031 -10.805 1 96.75 77 MET B CA 1
ATOM 2899 C C . MET B 1 77 ? -15.039 7.09 -10.414 1 96.75 77 MET B C 1
ATOM 2901 O O . MET B 1 77 ? -15.375 6.969 -9.227 1 96.75 77 MET B O 1
ATOM 2905 N N . ARG B 1 78 ? -15.594 6.418 -11.344 1 97.06 78 ARG B N 1
ATOM 2906 C CA . ARG B 1 78 ? -16.703 5.5 -11.078 1 97.06 78 ARG B CA 1
ATOM 2907 C C . ARG B 1 78 ? -16.234 4.32 -10.234 1 97.06 78 ARG B C 1
ATOM 2909 O O . ARG B 1 78 ? -16.938 3.908 -9.305 1 97.06 78 ARG B O 1
ATOM 2916 N N . ILE B 1 79 ? -15.125 3.82 -10.539 1 98.19 79 ILE B N 1
ATOM 2917 C CA . ILE B 1 79 ? -14.57 2.686 -9.805 1 98.19 79 ILE B CA 1
ATOM 2918 C C . ILE B 1 79 ? -14.297 3.09 -8.359 1 98.19 79 ILE B C 1
ATOM 2920 O O . ILE B 1 79 ? -14.609 2.344 -7.43 1 98.19 79 ILE B O 1
ATOM 2924 N N . SER B 1 80 ? -13.664 4.258 -8.227 1 97 80 SER B N 1
ATOM 2925 C CA . SER B 1 80 ? -13.352 4.758 -6.898 1 97 80 SER B CA 1
ATOM 2926 C C . SER B 1 80 ? -14.609 4.906 -6.051 1 97 80 SER B C 1
ATOM 2928 O O . SER B 1 80 ? -14.641 4.48 -4.895 1 97 80 SER B O 1
ATOM 2930 N N . GLU B 1 81 ? -15.594 5.453 -6.637 1 95.19 81 GLU B N 1
ATOM 2931 C CA . GLU B 1 81 ? -16.859 5.633 -5.934 1 95.19 81 GLU B CA 1
ATOM 2932 C C . GLU B 1 81 ? -17.484 4.289 -5.57 1 95.19 81 GLU B C 1
ATOM 2934 O O . GLU B 1 81 ? -18 4.113 -4.461 1 95.19 81 GLU B O 1
ATOM 2939 N N . ARG B 1 82 ? -17.438 3.404 -6.457 1 94.69 82 ARG B N 1
ATOM 2940 C CA . ARG B 1 82 ? -18.031 2.09 -6.223 1 94.69 82 ARG B CA 1
ATOM 2941 C C . ARG B 1 82 ? -17.297 1.352 -5.109 1 94.69 82 ARG B C 1
ATOM 2943 O O . ARG B 1 82 ? -17.922 0.703 -4.27 1 94.69 82 ARG B O 1
ATOM 2950 N N . LEU B 1 83 ? -15.977 1.419 -5.16 1 96.56 83 LEU B N 1
ATOM 2951 C CA . LEU B 1 83 ? -15.203 0.764 -4.113 1 96.56 83 LEU B CA 1
ATOM 2952 C C . LEU B 1 83 ? -15.594 1.28 -2.736 1 96.56 83 LEU B C 1
ATOM 2954 O O . LEU B 1 83 ? -15.688 0.505 -1.781 1 96.56 83 LEU B O 1
ATOM 2958 N N . GLU B 1 84 ? -15.789 2.57 -2.643 1 93.88 84 GLU B N 1
ATOM 2959 C CA . GLU B 1 84 ? -16.109 3.195 -1.365 1 93.88 84 GLU B CA 1
ATOM 2960 C C . GLU B 1 84 ? -17.453 2.705 -0.838 1 93.88 84 GLU B C 1
ATOM 2962 O O . GLU B 1 84 ? -17.703 2.723 0.371 1 93.88 84 GLU B O 1
ATOM 2967 N N . HIS B 1 85 ? -18.312 2.168 -1.728 1 90.94 85 HIS B N 1
ATOM 2968 C CA . HIS B 1 85 ? -19.641 1.729 -1.361 1 90.94 85 HIS B CA 1
ATOM 2969 C C . HIS B 1 85 ? -19.641 0.275 -0.897 1 90.94 85 HIS B C 1
ATOM 2971 O O . HIS B 1 85 ? -20.578 -0.169 -0.227 1 90.94 85 HIS B O 1
ATOM 2977 N N . ILE B 1 86 ? -18.656 -0.421 -1.165 1 93.19 86 ILE B N 1
ATOM 2978 C CA . ILE B 1 86 ? -18.641 -1.865 -0.957 1 93.19 86 ILE B CA 1
ATOM 2979 C C . ILE B 1 86 ? -18.219 -2.176 0.478 1 93.19 86 ILE B C 1
ATOM 2981 O O . ILE B 1 86 ? -17.219 -1.648 0.967 1 93.19 86 ILE B O 1
ATOM 2985 N N . SER B 1 87 ? -19.078 -2.939 1.146 1 91.25 87 SER B N 1
ATOM 2986 C CA . SER B 1 87 ? -18.625 -3.641 2.34 1 91.25 87 SER B CA 1
ATOM 2987 C C . SER B 1 87 ? -17.953 -4.957 1.979 1 91.25 87 SER B C 1
ATOM 2989 O O . SER B 1 87 ? -18.531 -5.789 1.276 1 91.25 87 SER B O 1
ATOM 2991 N N . PHE B 1 88 ? -16.828 -5.234 2.531 1 94.12 88 PHE B N 1
ATOM 2992 C CA . PHE B 1 88 ? -16.016 -6.359 2.076 1 94.12 88 PHE B CA 1
ATOM 2993 C C . PHE B 1 88 ? -16.203 -7.566 2.988 1 94.12 88 PHE B C 1
ATOM 2995 O O . PHE B 1 88 ? -15.453 -8.547 2.893 1 94.12 88 PHE B O 1
ATOM 3002 N N . GLU B 1 89 ? -17.141 -7.449 3.812 1 92.19 89 GLU B N 1
ATOM 3003 C CA . GLU B 1 89 ? -17.391 -8.57 4.711 1 92.19 89 GLU B CA 1
ATOM 3004 C C . GLU B 1 89 ? -17.703 -9.844 3.928 1 92.19 89 GLU B C 1
ATOM 3006 O O . GLU B 1 89 ? -18.625 -9.852 3.098 1 92.19 89 GLU B O 1
ATOM 3011 N N . GLY B 1 90 ? -16.969 -10.859 4.184 1 91.94 90 GLY B N 1
ATOM 3012 C CA . GLY B 1 90 ? -17.188 -12.133 3.518 1 91.94 90 GLY B CA 1
ATOM 3013 C C . GLY B 1 90 ? -16.703 -12.148 2.086 1 91.94 90 GLY B C 1
ATOM 3014 O O . GLY B 1 90 ? -16.797 -13.172 1.4 1 91.94 90 GLY B O 1
ATOM 3015 N N . GLN B 1 91 ? -16.203 -10.992 1.611 1 94.31 91 GLN B N 1
ATOM 3016 C CA . GLN B 1 91 ? -15.773 -10.883 0.223 1 94.31 91 GLN B CA 1
ATOM 3017 C C . GLN B 1 91 ? -14.258 -11.023 0.111 1 94.31 91 GLN B C 1
ATOM 3019 O O . GLN B 1 91 ? -13.75 -11.633 -0.833 1 94.31 91 GLN B O 1
ATOM 3024 N N . THR B 1 92 ? -13.539 -10.5 0.994 1 96 92 THR B N 1
ATOM 3025 C CA . THR B 1 92 ? -12.078 -10.57 1.022 1 96 92 THR B CA 1
ATOM 3026 C C . THR B 1 92 ? -11.547 -10.125 2.383 1 96 92 THR B C 1
ATOM 3028 O O . THR B 1 92 ? -12.32 -9.734 3.26 1 96 92 THR B O 1
ATOM 3031 N N . THR B 1 93 ? -10.258 -10.297 2.59 1 95.56 93 THR B N 1
ATOM 3032 C CA . THR B 1 93 ? -9.586 -9.922 3.83 1 95.56 93 THR B CA 1
ATOM 3033 C C . THR B 1 93 ? -9.047 -8.5 3.746 1 95.56 93 THR B C 1
ATOM 3035 O O . THR B 1 93 ? -9.188 -7.836 2.715 1 95.56 93 THR B O 1
ATOM 3038 N N . VAL B 1 94 ? -8.461 -8.016 4.844 1 96.5 94 VAL B N 1
ATOM 3039 C CA . VAL B 1 94 ? -7.879 -6.676 4.887 1 96.5 94 VAL B CA 1
ATOM 3040 C C . VAL B 1 94 ? -6.766 -6.562 3.85 1 96.5 94 VAL B C 1
ATOM 3042 O O . VAL B 1 94 ? -6.602 -5.516 3.217 1 96.5 94 VAL B O 1
ATOM 3045 N N . GLU B 1 95 ? -5.996 -7.668 3.705 1 97.5 95 GLU B N 1
ATOM 3046 C CA . GLU B 1 95 ? -4.949 -7.688 2.688 1 97.5 95 GLU B CA 1
ATOM 3047 C C . GLU B 1 95 ? -5.535 -7.5 1.29 1 97.5 95 GLU B C 1
ATOM 3049 O O . GLU B 1 95 ? -4.965 -6.789 0.461 1 97.5 95 GLU B O 1
ATOM 3054 N N . GLY B 1 96 ? -6.66 -8.141 1.061 1 98.06 96 GLY B N 1
ATOM 3055 C CA . GLY B 1 96 ? -7.34 -7.984 -0.215 1 98.06 96 GLY B CA 1
ATOM 3056 C C . GLY B 1 96 ? -7.852 -6.574 -0.448 1 98.06 96 GLY B C 1
ATOM 3057 O O . GLY B 1 96 ? -7.758 -6.051 -1.561 1 98.06 96 GLY B O 1
ATOM 3058 N N . ILE B 1 97 ? -8.43 -5.961 0.595 1 97.75 97 ILE B N 1
ATOM 3059 C CA . ILE B 1 97 ? -8.891 -4.578 0.517 1 97.75 97 ILE B CA 1
ATOM 3060 C C . ILE B 1 97 ? -7.715 -3.658 0.188 1 97.75 97 ILE B C 1
ATOM 3062 O O . ILE B 1 97 ? -7.828 -2.775 -0.665 1 97.75 97 ILE B O 1
ATOM 3066 N N . HIS B 1 98 ? -6.637 -3.934 0.868 1 97.31 98 HIS B N 1
ATOM 3067 C CA . HIS B 1 98 ? -5.41 -3.186 0.606 1 97.31 98 HIS B CA 1
ATOM 3068 C C . HIS B 1 98 ? -4.965 -3.35 -0.842 1 97.31 98 HIS B C 1
ATOM 3070 O O . HIS B 1 98 ? -4.625 -2.367 -1.507 1 97.31 98 HIS B O 1
ATOM 3076 N N . ALA B 1 99 ? -5.023 -4.516 -1.313 1 98.19 99 ALA B N 1
ATOM 3077 C CA . ALA B 1 99 ? -4.543 -4.832 -2.658 1 98.19 99 ALA B CA 1
ATOM 3078 C C . ALA B 1 99 ? -5.402 -4.152 -3.719 1 98.19 99 ALA B C 1
ATOM 3080 O O . ALA B 1 99 ? -4.879 -3.518 -4.637 1 98.19 99 ALA B O 1
ATOM 3081 N N . ILE B 1 100 ? -6.707 -4.266 -3.629 1 98.5 100 ILE B N 1
ATOM 3082 C CA . ILE B 1 100 ? -7.57 -3.699 -4.656 1 98.5 100 ILE B CA 1
ATOM 3083 C C . ILE B 1 100 ? -7.492 -2.176 -4.613 1 98.5 100 ILE B C 1
ATOM 3085 O O . ILE B 1 100 ? -7.473 -1.52 -5.66 1 98.5 100 ILE B O 1
ATOM 3089 N N . SER B 1 101 ? -7.477 -1.571 -3.428 1 98.25 101 SER B N 1
ATOM 3090 C CA . SER B 1 101 ? -7.363 -0.12 -3.33 1 98.25 101 SER B CA 1
ATOM 3091 C C . SER B 1 101 ? -6.035 0.37 -3.902 1 98.25 101 SER B C 1
ATOM 3093 O O . SER B 1 101 ? -5.984 1.417 -4.551 1 98.25 101 SER B O 1
ATOM 3095 N N . GLU B 1 102 ? -5.012 -0.385 -3.678 1 97.5 102 GLU B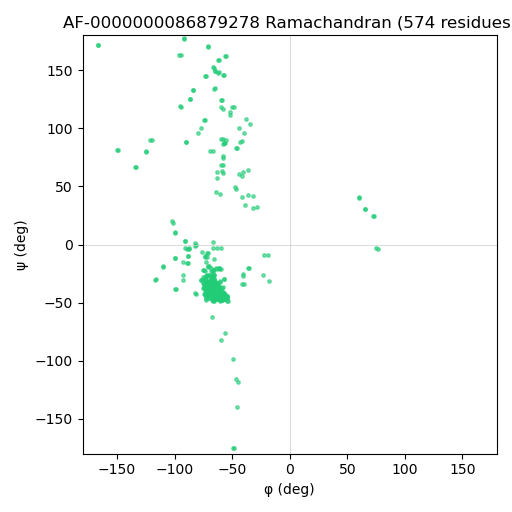 N 1
ATOM 3096 C CA . GLU B 1 102 ? -3.699 -0.051 -4.223 1 97.5 102 GLU B CA 1
ATOM 3097 C C . GLU B 1 102 ? -3.729 0.001 -5.746 1 97.5 102 GLU B C 1
ATOM 3099 O O . GLU B 1 102 ? -3.135 0.895 -6.352 1 97.5 102 GLU B O 1
ATOM 3104 N N . THR B 1 103 ? -4.367 -0.953 -6.359 1 98.5 103 THR B N 1
ATOM 3105 C CA . THR B 1 103 ? -4.402 -0.984 -7.816 1 98.5 103 THR B CA 1
ATOM 3106 C C . THR B 1 103 ? -5.148 0.227 -8.367 1 98.5 103 THR B C 1
ATOM 3108 O O . THR B 1 103 ? -4.797 0.753 -9.422 1 98.5 103 THR B O 1
ATOM 3111 N N . ILE B 1 104 ? -6.145 0.689 -7.668 1 98.5 104 ILE B N 1
ATOM 3112 C CA . ILE B 1 104 ? -6.887 1.864 -8.109 1 98.5 104 ILE B CA 1
ATOM 3113 C C . ILE B 1 104 ? -6.008 3.107 -7.98 1 98.5 104 ILE B C 1
ATOM 3115 O O . ILE B 1 104 ? -5.957 3.934 -8.891 1 98.5 104 ILE B O 1
ATOM 3119 N N . VAL B 1 105 ? -5.355 3.219 -6.871 1 97.31 105 VAL B N 1
ATOM 3120 C CA . VAL B 1 105 ? -4.457 4.352 -6.664 1 97.31 105 VAL B CA 1
ATOM 3121 C C . VAL B 1 105 ? -3.371 4.352 -7.734 1 97.31 105 VAL B C 1
ATOM 3123 O O . VAL B 1 105 ? -3.025 5.402 -8.273 1 97.31 105 VAL B O 1
ATOM 3126 N N . GLU B 1 106 ? -2.838 3.184 -8.062 1 96.94 106 GLU B N 1
ATOM 3127 C CA . GLU B 1 106 ? -1.794 3.053 -9.078 1 96.94 106 GLU B CA 1
ATOM 3128 C C . GLU B 1 106 ? -2.291 3.508 -10.445 1 96.94 106 GLU B C 1
ATOM 3130 O O . GLU B 1 106 ? -1.569 4.184 -11.18 1 96.94 106 GLU B O 1
ATOM 3135 N N . VAL B 1 107 ? -3.475 3.109 -10.812 1 97.5 107 VAL B N 1
ATOM 3136 C CA . VAL B 1 107 ? -4.004 3.498 -12.109 1 97.5 107 VAL B CA 1
ATOM 3137 C C . VAL B 1 107 ? -4.23 5.008 -12.148 1 97.5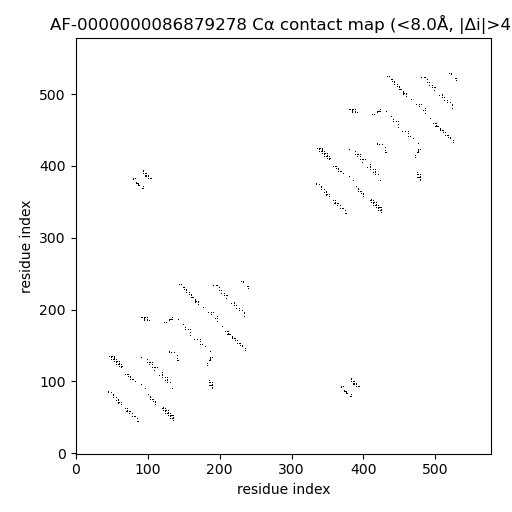 107 VAL B C 1
ATOM 3139 O O . VAL B 1 107 ? -4.016 5.648 -13.18 1 97.5 107 VAL B O 1
ATOM 3142 N N . LYS B 1 108 ? -4.727 5.566 -11.062 1 95.94 108 LYS B N 1
ATOM 3143 C CA . LYS B 1 108 ? -4.898 7.012 -10.953 1 95.94 108 LYS B CA 1
ATOM 3144 C C . LYS B 1 108 ? -3.588 7.742 -11.227 1 95.94 108 LYS B C 1
ATOM 3146 O O . LYS B 1 108 ? -3.557 8.711 -11.992 1 95.94 108 LYS B O 1
ATOM 3151 N N . GLU B 1 109 ? -2.557 7.223 -10.648 1 93.75 109 GLU B N 1
ATOM 3152 C CA . GLU B 1 109 ? -1.24 7.828 -10.82 1 93.75 109 GLU B CA 1
ATOM 3153 C C . GLU B 1 109 ? -0.743 7.66 -12.258 1 93.75 109 GLU B C 1
ATOM 3155 O O . GLU B 1 109 ? -0.173 8.594 -12.828 1 93.75 109 GLU B O 1
ATOM 3160 N N . ALA B 1 110 ? -0.943 6.508 -12.758 1 94.69 110 ALA B N 1
ATOM 3161 C CA . ALA B 1 110 ? -0.491 6.234 -14.117 1 94.69 110 ALA B CA 1
ATOM 3162 C C . ALA B 1 110 ? -1.23 7.109 -15.125 1 94.69 110 ALA B C 1
ATOM 3164 O O . ALA B 1 110 ? -0.659 7.52 -16.141 1 94.69 110 ALA B O 1
ATOM 3165 N N . ALA B 1 111 ? -2.512 7.383 -14.836 1 94.19 111 ALA B N 1
ATOM 3166 C CA . ALA B 1 111 ? -3.32 8.195 -15.734 1 94.19 111 ALA B CA 1
ATOM 3167 C C . ALA B 1 111 ? -2.812 9.633 -15.789 1 94.19 111 ALA B C 1
ATOM 3169 O O . ALA B 1 111 ? -2.918 10.297 -16.828 1 94.19 111 ALA B O 1
ATOM 3170 N N . VAL B 1 112 ? -2.281 10.086 -14.711 1 88.12 112 VAL B N 1
ATOM 3171 C CA . VAL B 1 112 ? -1.744 11.445 -14.648 1 88.12 112 VAL B CA 1
ATOM 3172 C C . VAL B 1 112 ? -0.431 11.516 -15.422 1 88.12 112 VAL B C 1
ATOM 3174 O O . VAL B 1 112 ? -0.125 12.539 -16.047 1 88.12 112 VAL B O 1
ATOM 3177 N N . ARG B 1 113 ? 0.282 10.375 -15.492 1 86.75 113 ARG B N 1
ATOM 3178 C CA . ARG B 1 113 ? 1.601 10.352 -16.125 1 86.75 113 ARG B CA 1
ATOM 3179 C C . ARG B 1 113 ? 1.527 9.758 -17.516 1 86.75 113 ARG B C 1
ATOM 3181 O O . ARG B 1 113 ? 2.545 9.344 -18.078 1 86.75 113 ARG B O 1
ATOM 3188 N N . VAL B 1 114 ? 0.516 9.695 -18.141 1 83.31 114 VAL B N 1
ATOM 3189 C CA . VAL B 1 114 ? 0.298 8.914 -19.359 1 83.31 114 VAL B CA 1
ATOM 3190 C C . VAL B 1 114 ? 1.107 9.516 -20.5 1 83.31 114 VAL B C 1
ATOM 3192 O O . VAL B 1 114 ? 1.583 8.789 -21.375 1 83.31 114 VAL B O 1
ATOM 3195 N N . LYS B 1 115 ? 1.216 10.734 -20.547 1 80.19 115 LYS B N 1
ATOM 3196 C CA . LYS B 1 115 ? 1.969 11.359 -21.625 1 80.19 115 LYS B CA 1
ATOM 3197 C C . LYS B 1 115 ? 3.42 10.891 -21.625 1 80.19 115 LYS B C 1
ATOM 3199 O O . LYS B 1 115 ? 4.035 10.773 -22.688 1 80.19 115 LYS B O 1
ATOM 3204 N N . SER B 1 116 ? 3.812 10.438 -20.547 1 75.44 116 SER B N 1
ATOM 3205 C CA . SER B 1 116 ? 5.211 10.047 -20.422 1 75.44 116 SER B CA 1
ATOM 3206 C C . SER B 1 116 ? 5.359 8.531 -20.312 1 75.44 116 SER B C 1
ATOM 3208 O O . SER B 1 116 ? 6.438 7.988 -20.562 1 75.44 116 SER B O 1
ATOM 3210 N N . ASP B 1 117 ? 4.312 7.895 -19.984 1 78.56 117 ASP B N 1
ATOM 3211 C CA . ASP B 1 117 ? 4.418 6.465 -19.719 1 78.56 117 ASP B CA 1
ATOM 3212 C C . ASP B 1 117 ? 3.123 5.738 -20.062 1 78.56 117 ASP B C 1
ATOM 3214 O O . ASP B 1 117 ? 2.377 5.324 -19.172 1 78.56 117 ASP B O 1
ATOM 3218 N N . ASP B 1 118 ? 2.988 5.477 -21.25 1 81.94 118 ASP B N 1
ATOM 3219 C CA . ASP B 1 118 ? 1.781 4.805 -21.719 1 81.94 118 ASP B CA 1
ATOM 3220 C C . ASP B 1 118 ? 1.77 3.336 -21.297 1 81.94 118 ASP B C 1
ATOM 3222 O O . ASP B 1 118 ? 0.721 2.797 -20.938 1 81.94 118 ASP B O 1
ATOM 3226 N N . THR B 1 119 ? 2.84 2.809 -21.25 1 88.12 119 THR B N 1
ATOM 3227 C CA . THR B 1 119 ? 2.955 1.407 -20.859 1 88.12 119 THR B CA 1
ATOM 3228 C C . THR B 1 119 ? 2.592 1.226 -19.391 1 88.12 119 THR B C 1
ATOM 3230 O O . THR B 1 119 ? 1.99 0.217 -19.016 1 88.12 119 THR B O 1
ATOM 3233 N N . GLY B 1 120 ? 2.857 2.23 -18.719 1 93.31 120 GLY B N 1
ATOM 3234 C CA . GLY B 1 120 ? 2.52 2.197 -17.312 1 93.31 120 GLY B CA 1
ATOM 3235 C C . GLY B 1 120 ? 1.025 2.156 -17.047 1 93.31 120 GLY B C 1
ATOM 3236 O O . GLY B 1 120 ? 0.562 1.443 -16.156 1 93.31 120 GLY B O 1
ATOM 3237 N N . LEU B 1 121 ? 0.358 2.887 -17.859 1 95.5 121 LEU B N 1
ATOM 3238 C CA . LEU B 1 121 ? -1.094 2.912 -17.719 1 95.5 121 LEU B CA 1
ATOM 3239 C C . LEU B 1 121 ? -1.701 1.567 -18.094 1 95.5 121 LEU B C 1
ATOM 3241 O O . LEU B 1 121 ? -2.611 1.079 -17.422 1 95.5 121 LEU B O 1
ATOM 3245 N N . GLN B 1 122 ? -1.223 0.976 -19.078 1 95.12 122 GLN B N 1
ATOM 3246 C CA . GLN B 1 122 ? -1.729 -0.324 -19.516 1 95.12 122 GLN B CA 1
ATOM 3247 C C . GLN B 1 122 ? -1.448 -1.396 -18.453 1 95.12 122 GLN B C 1
ATOM 3249 O O . GLN B 1 122 ? -2.309 -2.229 -18.172 1 95.12 122 GLN B O 1
ATOM 3254 N N . GLN B 1 123 ? -0.303 -1.339 -17.875 1 95.56 123 GLN B N 1
ATOM 3255 C CA . GLN B 1 123 ? 0.065 -2.305 -16.844 1 95.56 123 GLN B CA 1
ATOM 3256 C C . GLN B 1 123 ? -0.792 -2.129 -15.602 1 95.56 123 GLN B C 1
ATOM 3258 O O . GLN B 1 123 ? -1.302 -3.105 -15.047 1 95.56 123 GLN B O 1
ATOM 3263 N N . ALA B 1 124 ? -0.89 -0.893 -15.195 1 97.62 124 ALA B N 1
ATOM 3264 C CA . ALA B 1 124 ? -1.688 -0.605 -14 1 97.62 124 ALA B CA 1
ATOM 3265 C C . ALA B 1 124 ? -3.148 -1.001 -14.211 1 97.62 124 ALA B C 1
ATOM 3267 O O . ALA B 1 124 ? -3.795 -1.521 -13.305 1 97.62 124 ALA B O 1
ATOM 3268 N N . SER B 1 125 ? -3.646 -0.729 -15.445 1 98 125 SER B N 1
ATOM 3269 C CA . SER B 1 125 ? -5.031 -1.077 -15.75 1 98 125 SER B CA 1
ATOM 3270 C C . SER B 1 125 ? -5.227 -2.59 -15.773 1 98 125 SER B C 1
ATOM 3272 O O . SER B 1 125 ? -6.289 -3.09 -15.398 1 98 125 SER B O 1
ATOM 3274 N N . ALA B 1 126 ? -4.258 -3.332 -16.234 1 97.62 126 ALA B N 1
ATOM 3275 C CA . ALA B 1 126 ? -4.324 -4.789 -16.219 1 97.62 126 ALA B CA 1
ATOM 3276 C C . ALA B 1 126 ? -4.383 -5.324 -14.789 1 97.62 126 ALA B C 1
ATOM 3278 O O . ALA B 1 126 ? -5.156 -6.238 -14.492 1 97.62 126 ALA B O 1
ATOM 3279 N N . LYS B 1 127 ? -3.561 -4.758 -13.898 1 98.44 127 LYS B N 1
ATOM 3280 C CA . LYS B 1 127 ? -3.57 -5.129 -12.492 1 98.44 127 LYS B CA 1
ATOM 3281 C C . LYS B 1 127 ? -4.957 -4.938 -11.875 1 98.44 127 LYS B C 1
ATOM 3283 O O . LYS B 1 127 ? -5.457 -5.816 -11.172 1 98.44 127 LYS B O 1
ATOM 3288 N N . LEU B 1 128 ? -5.496 -3.768 -12.188 1 98.81 128 LEU B N 1
ATOM 3289 C CA . LEU B 1 128 ? -6.816 -3.447 -11.648 1 98.81 128 LEU B CA 1
ATOM 3290 C C . LEU B 1 128 ? -7.875 -4.398 -12.203 1 98.81 128 LEU B C 1
ATOM 3292 O O . LEU B 1 128 ? -8.742 -4.863 -11.461 1 98.81 128 LEU B O 1
ATOM 3296 N N . ARG B 1 129 ? -7.809 -4.711 -13.492 1 98.75 129 ARG B N 1
ATOM 3297 C CA . ARG B 1 129 ? -8.758 -5.637 -14.109 1 98.75 129 ARG B CA 1
ATOM 3298 C C . ARG B 1 129 ? -8.711 -7 -13.422 1 98.75 129 ARG B C 1
ATOM 3300 O O . ARG B 1 129 ? -9.758 -7.551 -13.062 1 98.75 129 ARG B O 1
ATOM 3307 N N . LEU B 1 130 ? -7.52 -7.473 -13.211 1 98.62 130 LEU B N 1
ATOM 3308 C CA . LEU B 1 130 ? -7.363 -8.789 -12.602 1 98.62 130 LEU B CA 1
ATOM 3309 C C . LEU B 1 130 ? -7.824 -8.781 -11.148 1 98.62 130 LEU B C 1
ATOM 3311 O O . LEU B 1 130 ? -8.477 -9.727 -10.688 1 98.62 130 LEU B O 1
ATOM 3315 N N . ALA B 1 131 ? -7.488 -7.727 -10.398 1 98.81 131 ALA B N 1
ATOM 3316 C CA . ALA B 1 131 ? -7.891 -7.598 -9 1 98.81 131 ALA B CA 1
ATOM 3317 C C . ALA B 1 131 ? -9.406 -7.516 -8.867 1 98.81 131 ALA B C 1
ATOM 3319 O O . ALA B 1 131 ? -10 -8.195 -8.031 1 98.81 131 ALA B O 1
ATOM 3320 N N . ALA B 1 132 ? -10.055 -6.68 -9.734 1 98.75 132 ALA B N 1
ATOM 3321 C CA . ALA B 1 132 ? -11.508 -6.547 -9.711 1 98.75 132 ALA B CA 1
ATOM 3322 C C . ALA B 1 132 ? -12.18 -7.875 -10.047 1 98.75 132 ALA B C 1
ATOM 3324 O O . ALA B 1 132 ? -13.164 -8.258 -9.406 1 98.75 132 ALA B O 1
ATOM 3325 N N . ASP B 1 133 ? -11.664 -8.555 -11 1 98.62 133 ASP B N 1
ATOM 3326 C CA . ASP B 1 133 ? -12.227 -9.844 -11.391 1 98.62 133 ASP B CA 1
ATOM 3327 C C . ASP B 1 133 ? -12.086 -10.867 -10.266 1 98.62 133 ASP B C 1
ATOM 3329 O O . ASP B 1 133 ? -12.953 -11.719 -10.086 1 98.62 133 ASP B O 1
ATOM 3333 N N . SER B 1 134 ? -10.945 -10.836 -9.586 1 98.5 134 SER B N 1
ATOM 3334 C CA . SER B 1 134 ? -10.719 -11.75 -8.477 1 98.5 134 SER B CA 1
ATOM 3335 C C . SER B 1 134 ? -11.789 -11.586 -7.398 1 98.5 134 SER B C 1
ATOM 3337 O O . SER B 1 134 ? -12.195 -12.57 -6.777 1 98.5 134 SER B O 1
ATOM 3339 N N . LEU B 1 135 ? -12.219 -10.352 -7.18 1 97.62 135 LEU B N 1
ATOM 3340 C CA . LEU B 1 135 ? -13.289 -10.078 -6.23 1 97.62 135 LEU B CA 1
ATOM 3341 C C . LEU B 1 135 ? -14.625 -10.586 -6.762 1 97.62 135 LEU B C 1
ATOM 3343 O O . LEU B 1 135 ? -15.414 -11.172 -6.012 1 97.62 135 LEU B O 1
ATOM 3347 N N . ALA B 1 136 ? -14.867 -10.383 -7.988 1 97.56 136 ALA B N 1
ATOM 3348 C CA . ALA B 1 136 ? -16.156 -10.672 -8.609 1 97.56 136 ALA B CA 1
ATOM 3349 C C . ALA B 1 136 ? -16.328 -12.164 -8.859 1 97.56 136 ALA B C 1
ATOM 3351 O O . ALA B 1 136 ? -17.453 -12.68 -8.867 1 97.56 136 ALA B O 1
ATOM 3352 N N . ASN B 1 137 ? -15.25 -12.805 -9.086 1 96.69 137 ASN B N 1
ATOM 3353 C CA . ASN B 1 137 ? -15.266 -14.234 -9.398 1 96.69 137 ASN B CA 1
ATOM 3354 C C . ASN B 1 137 ? -14.375 -15.031 -8.453 1 96.69 137 ASN B C 1
ATOM 3356 O O . ASN B 1 137 ? -13.305 -15.5 -8.852 1 96.69 137 ASN B O 1
ATOM 3360 N N . PRO B 1 138 ? -14.859 -15.305 -7.293 1 94.75 138 PRO B N 1
ATOM 3361 C CA . PRO B 1 138 ? -14.016 -15.945 -6.277 1 94.75 138 PRO B CA 1
ATOM 3362 C C . PRO B 1 138 ? -13.641 -17.375 -6.648 1 94.75 138 PRO B C 1
ATOM 3364 O O . PRO B 1 138 ? -12.562 -17.859 -6.285 1 94.75 138 PRO B O 1
ATOM 3367 N N . ALA B 1 139 ? -14.406 -18.078 -7.359 1 93.38 139 ALA B N 1
ATOM 3368 C CA . ALA B 1 139 ? -14.164 -19.484 -7.672 1 93.38 139 ALA B CA 1
ATOM 3369 C C . ALA B 1 139 ? -13.188 -19.625 -8.836 1 93.38 139 ALA B C 1
ATOM 3371 O O . ALA B 1 139 ? -12.32 -20.5 -8.812 1 93.38 139 ALA B O 1
ATOM 3372 N N . LYS B 1 140 ? -13.414 -18.766 -9.797 1 94.5 140 LYS B N 1
ATOM 3373 C CA . LYS B 1 140 ? -12.586 -18.875 -10.992 1 94.5 140 LYS B CA 1
ATOM 3374 C C . LYS B 1 140 ? -12.078 -17.5 -11.438 1 94.5 140 LYS B C 1
ATOM 3376 O O . LYS B 1 140 ? -12.375 -17.062 -12.547 1 94.5 140 LYS B O 1
ATOM 3381 N N . PRO B 1 141 ? -11.258 -16.922 -10.648 1 97.12 141 PRO B N 1
ATOM 3382 C CA . PRO B 1 141 ? -10.742 -15.602 -11.031 1 97.12 141 PRO B CA 1
ATOM 3383 C C . PRO B 1 141 ? -9.859 -15.656 -12.273 1 97.12 141 PRO B C 1
ATOM 3385 O O . PRO B 1 141 ? -9.188 -16.656 -12.508 1 97.12 141 PRO B O 1
ATOM 3388 N N . LEU B 1 142 ? -9.828 -14.586 -12.992 1 97.56 142 LEU B N 1
ATOM 3389 C CA . LEU B 1 142 ? -9.164 -14.484 -14.289 1 97.56 142 LEU B CA 1
ATOM 3390 C C . LEU B 1 142 ? -7.66 -14.695 -14.141 1 97.56 142 LEU B C 1
ATOM 3392 O O . LEU B 1 142 ? -7.016 -15.25 -15.039 1 97.56 142 LEU B O 1
ATOM 3396 N N . TRP B 1 143 ? -7.055 -14.289 -13.023 1 97.88 143 TRP B N 1
ATOM 3397 C CA . TRP B 1 143 ? -5.598 -14.305 -12.891 1 97.88 143 TRP B CA 1
ATOM 3398 C C . TRP B 1 143 ? -5.07 -15.734 -12.898 1 97.88 143 TRP B C 1
ATOM 3400 O O . TRP B 1 143 ? -3.896 -15.969 -13.195 1 97.88 143 TRP B O 1
ATOM 3410 N N . LEU B 1 144 ? -5.879 -16.766 -12.578 1 96.94 144 LEU B N 1
ATOM 3411 C CA . LEU B 1 144 ? -5.449 -18.156 -12.609 1 96.94 144 LEU B CA 1
ATOM 3412 C C . LEU B 1 144 ? -5.031 -18.562 -14.023 1 96.94 144 LEU B C 1
ATOM 3414 O O . LEU B 1 144 ? -4.266 -19.516 -14.195 1 96.94 144 LEU B O 1
ATOM 3418 N N . GLN B 1 145 ? -5.461 -17.859 -15.031 1 95.12 145 GLN B N 1
ATOM 3419 C CA . GLN B 1 145 ? -5.117 -18.141 -16.422 1 95.12 145 GLN B CA 1
ATOM 3420 C C . GLN B 1 145 ? -3.666 -17.781 -16.719 1 95.12 145 GLN B C 1
ATOM 3422 O O . GLN B 1 145 ? -3.121 -18.156 -17.75 1 95.12 145 GLN B O 1
ATOM 3427 N N . TYR B 1 146 ? -3.057 -17.109 -15.828 1 96.94 146 TYR B N 1
ATOM 3428 C CA . TYR B 1 146 ? -1.667 -16.703 -16 1 96.94 146 TYR B CA 1
ATOM 3429 C C . TYR B 1 146 ? -0.715 -17.828 -15.648 1 96.94 146 TYR B C 1
ATOM 3431 O O . TYR B 1 146 ? 0.505 -17.688 -15.742 1 96.94 146 TYR B O 1
ATOM 3439 N N . TYR B 1 147 ? -1.195 -18.969 -15.25 1 96.31 147 TYR B N 1
ATOM 3440 C CA . TYR B 1 147 ? -0.371 -20.094 -14.805 1 96.31 147 TYR B CA 1
ATOM 3441 C C . TYR B 1 147 ? 0.668 -20.453 -15.852 1 96.31 147 TYR B C 1
ATOM 3443 O O . TYR B 1 147 ? 1.86 -20.547 -15.555 1 96.31 147 TYR B O 1
ATOM 3451 N N . LYS B 1 148 ? 0.199 -20.578 -17.062 1 95.44 148 LYS B N 1
ATOM 3452 C CA . LYS B 1 148 ? 1.104 -21.016 -18.125 1 95.44 148 LYS B CA 1
ATOM 3453 C C . LYS B 1 148 ? 2.176 -19.969 -18.391 1 95.44 148 LYS B C 1
ATOM 3455 O O . LYS B 1 148 ? 3.316 -20.297 -18.719 1 95.44 148 LYS B O 1
ATOM 3460 N N . ILE B 1 149 ? 1.766 -18.75 -18.312 1 96.88 149 ILE B N 1
ATOM 3461 C CA . ILE B 1 149 ? 2.711 -17.656 -18.531 1 96.88 149 ILE B CA 1
ATOM 3462 C C . ILE B 1 149 ? 3.814 -17.703 -17.484 1 96.88 149 ILE B C 1
ATOM 3464 O O . ILE B 1 149 ? 5 -17.656 -17.812 1 96.88 149 ILE B O 1
ATOM 3468 N N . VAL B 1 150 ? 3.482 -17.859 -16.234 1 97.12 150 VAL B N 1
ATOM 3469 C CA . VAL B 1 150 ? 4.441 -17.906 -15.125 1 97.12 150 VAL B CA 1
ATOM 3470 C C . VAL B 1 150 ? 5.301 -19.156 -15.242 1 97.12 150 VAL B C 1
ATOM 3472 O O . VAL B 1 150 ? 6.512 -19.109 -15.008 1 97.12 150 VAL B O 1
ATOM 3475 N N . GLN B 1 151 ? 4.727 -20.266 -15.656 1 95.75 151 GLN B N 1
ATOM 3476 C CA . GLN B 1 151 ? 5.473 -21.5 -15.844 1 95.75 151 GLN B CA 1
ATOM 3477 C C . GLN B 1 151 ? 6.516 -21.359 -16.953 1 95.75 151 GLN B C 1
ATOM 3479 O O . GLN B 1 151 ? 7.648 -21.828 -16.812 1 95.75 151 GLN B O 1
ATOM 3484 N N . ASN B 1 152 ? 6.09 -20.75 -18.031 1 96.12 152 ASN B N 1
ATOM 3485 C CA . ASN B 1 152 ? 7.016 -20.516 -19.125 1 96.12 152 ASN B CA 1
ATOM 3486 C C . ASN B 1 152 ? 8.18 -19.625 -18.703 1 96.12 152 ASN B C 1
ATOM 3488 O O . ASN B 1 152 ? 9.312 -19.828 -19.125 1 96.12 152 ASN B O 1
ATOM 3492 N N . ASP B 1 153 ? 7.848 -18.641 -17.859 1 96.88 153 ASP B N 1
ATOM 3493 C CA . ASP B 1 153 ? 8.906 -17.781 -17.344 1 96.88 153 ASP B CA 1
ATOM 3494 C C . ASP B 1 153 ? 9.906 -18.562 -16.516 1 96.88 153 ASP B C 1
ATOM 3496 O O . ASP B 1 153 ? 11.117 -18.375 -16.641 1 96.88 153 ASP B O 1
ATOM 3500 N N . LEU B 1 154 ? 9.422 -19.453 -15.648 1 96.88 154 LEU B N 1
ATOM 3501 C CA . LEU B 1 154 ? 10.289 -20.281 -14.828 1 96.88 154 LEU B CA 1
ATOM 3502 C C . LEU B 1 154 ? 11.156 -21.188 -15.695 1 96.88 154 LEU B C 1
ATOM 3504 O O . LEU B 1 154 ? 12.352 -21.359 -15.438 1 96.88 154 LEU B O 1
ATOM 3508 N N . GLN B 1 155 ? 10.547 -21.734 -16.734 1 95.56 155 GLN B N 1
ATOM 3509 C CA . GLN B 1 155 ? 11.273 -22.609 -17.656 1 95.56 155 GLN B CA 1
ATOM 3510 C C . GLN B 1 155 ? 12.344 -21.844 -18.422 1 95.56 155 GLN B C 1
ATOM 3512 O O . GLN B 1 155 ? 13.453 -22.359 -18.625 1 95.56 155 GLN B O 1
ATOM 3517 N N . ALA B 1 156 ? 11.992 -20.672 -18.844 1 95.88 156 ALA B N 1
ATOM 3518 C CA . ALA B 1 156 ? 12.961 -19.844 -19.547 1 95.88 156 ALA B CA 1
ATOM 3519 C C . ALA B 1 156 ? 14.156 -19.531 -18.672 1 95.88 156 ALA B C 1
ATOM 3521 O O . ALA B 1 156 ? 15.305 -19.547 -19.125 1 95.88 156 ALA B O 1
ATOM 3522 N N . LEU B 1 157 ? 13.875 -19.219 -17.453 1 95.38 157 LEU B N 1
ATOM 3523 C CA . LEU B 1 157 ? 14.953 -18.953 -16.5 1 95.38 157 LEU B CA 1
ATOM 3524 C C . LEU B 1 157 ? 15.797 -20.203 -16.266 1 95.38 157 LEU B C 1
ATOM 3526 O O . LEU B 1 157 ? 17.031 -20.125 -16.234 1 95.38 157 LEU B O 1
ATOM 3530 N N . SER B 1 158 ? 15.172 -21.344 -16.109 1 94.5 158 SER B N 1
ATOM 3531 C CA . SER B 1 158 ? 15.867 -22.609 -15.93 1 94.5 158 SER B CA 1
ATOM 3532 C C . SER B 1 158 ? 16.766 -22.922 -17.125 1 94.5 158 SER B C 1
ATOM 3534 O O . SER B 1 158 ? 17.906 -23.375 -16.938 1 94.5 158 SER B O 1
ATOM 3536 N N . THR B 1 159 ? 16.234 -22.719 -18.281 1 95.06 159 THR B N 1
ATOM 3537 C CA . THR B 1 159 ? 17 -22.953 -19.5 1 95.06 159 THR B CA 1
ATOM 3538 C C . THR B 1 159 ? 18.219 -22.031 -19.547 1 95.06 159 THR B C 1
ATOM 3540 O O . THR B 1 159 ? 19.312 -22.469 -19.922 1 95.06 159 THR B O 1
ATOM 3543 N N . ALA B 1 160 ? 18 -20.797 -19.188 1 94 160 ALA B N 1
ATOM 3544 C CA . ALA B 1 160 ? 19.109 -19.859 -19.188 1 94 160 ALA B CA 1
ATOM 3545 C C . ALA B 1 160 ? 20.188 -20.266 -18.188 1 94 160 ALA B C 1
ATOM 3547 O O . ALA B 1 160 ? 21.375 -20.125 -18.469 1 94 160 ALA B O 1
ATOM 3548 N N . VAL B 1 161 ? 19.797 -20.75 -17.078 1 92.75 161 VAL B N 1
ATOM 3549 C CA . VAL B 1 161 ? 20.734 -21.219 -16.047 1 92.75 161 VAL B CA 1
ATOM 3550 C C . VAL B 1 161 ? 21.5 -22.438 -16.578 1 92.75 161 VAL B C 1
ATOM 3552 O O . VAL B 1 161 ? 22.719 -22.516 -16.438 1 92.75 161 VAL B O 1
ATOM 3555 N N . ASN B 1 162 ? 20.797 -23.344 -17.203 1 92.25 162 ASN B N 1
ATOM 3556 C CA . ASN B 1 162 ? 21.406 -24.578 -17.703 1 92.25 162 ASN B CA 1
ATOM 3557 C C . ASN B 1 162 ? 22.375 -24.312 -18.844 1 92.25 162 ASN B C 1
ATOM 3559 O O . ASN B 1 162 ? 23.359 -25.031 -19.016 1 92.25 162 ASN B O 1
ATOM 3563 N N . ARG B 1 163 ? 22.125 -23.203 -19.547 1 92.19 163 ARG B N 1
ATOM 3564 C CA . ARG B 1 163 ? 22.984 -22.828 -20.656 1 92.19 163 ARG B CA 1
ATOM 3565 C C . ARG B 1 163 ? 24.172 -21.984 -20.172 1 92.19 163 ARG B C 1
ATOM 3567 O O . ARG B 1 163 ? 25.016 -21.578 -20.969 1 92.19 163 ARG B O 1
ATOM 3574 N N . HIS B 1 164 ? 24.141 -21.703 -18.891 1 89.69 164 HIS B N 1
ATOM 3575 C CA . HIS B 1 164 ? 25.188 -20.875 -18.297 1 89.69 164 HIS B CA 1
ATOM 3576 C C . HIS B 1 164 ? 25.25 -19.5 -18.938 1 89.69 164 HIS B C 1
ATOM 3578 O O . HIS B 1 164 ? 26.328 -19 -19.266 1 89.69 164 HIS B O 1
ATOM 3584 N N . ASP B 1 165 ? 24 -19.047 -19.156 1 89.38 165 ASP B N 1
ATOM 3585 C CA . ASP B 1 165 ? 23.938 -17.703 -19.703 1 89.38 165 ASP B CA 1
ATOM 3586 C C . ASP B 1 165 ? 24.547 -16.688 -18.75 1 89.38 165 ASP B C 1
ATOM 3588 O O . ASP B 1 165 ? 24.719 -16.984 -17.562 1 89.38 165 ASP B O 1
ATOM 3592 N N . ASN B 1 166 ? 24.938 -15.539 -19.266 1 87.06 166 ASN B N 1
ATOM 3593 C CA . ASN B 1 166 ? 25.578 -14.523 -18.438 1 87.06 166 ASN B CA 1
ATOM 3594 C C . ASN B 1 166 ? 24.578 -13.875 -17.469 1 87.06 166 ASN B C 1
ATOM 3596 O O . ASN B 1 166 ? 23.375 -14.062 -17.594 1 87.06 166 ASN B O 1
ATOM 3600 N N . GLY B 1 167 ? 25.031 -13.07 -16.531 1 87.31 167 GLY B N 1
ATOM 3601 C CA . GLY B 1 167 ? 24.234 -12.438 -15.492 1 87.31 167 GLY B CA 1
ATOM 3602 C C . GLY B 1 167 ? 23.172 -11.492 -16.031 1 87.31 167 GLY B C 1
ATOM 3603 O O . GLY B 1 167 ? 22.062 -11.43 -15.516 1 87.31 167 GLY B O 1
ATOM 3604 N N . ALA B 1 168 ? 23.547 -10.805 -17.031 1 89.88 168 ALA B N 1
ATOM 3605 C CA . ALA B 1 168 ? 22.609 -9.852 -17.625 1 89.88 168 ALA B CA 1
ATOM 3606 C C . ALA B 1 168 ? 21.391 -10.57 -18.203 1 89.88 168 ALA B C 1
ATOM 3608 O O . ALA B 1 168 ? 20.266 -10.102 -18.062 1 89.88 168 ALA B O 1
ATOM 3609 N N . THR B 1 169 ? 21.688 -11.688 -18.859 1 91.56 169 THR B N 1
ATOM 3610 C CA . THR B 1 169 ? 20.594 -12.469 -19.438 1 91.56 169 THR B CA 1
ATOM 3611 C C . THR B 1 169 ? 19.719 -13.078 -18.344 1 91.56 169 THR B C 1
ATOM 3613 O O . THR B 1 169 ? 18.5 -13.055 -18.438 1 91.56 169 THR B O 1
ATOM 3616 N N . LEU B 1 170 ? 20.344 -13.578 -17.297 1 93.88 170 LEU B N 1
ATOM 3617 C CA . LEU B 1 170 ? 19.609 -14.148 -16.172 1 93.88 170 LEU B CA 1
ATOM 3618 C C . LEU B 1 170 ? 18.734 -13.094 -15.508 1 93.88 170 LEU B C 1
ATOM 3620 O O . LEU B 1 170 ? 17.562 -13.344 -15.203 1 93.88 170 LEU B O 1
ATOM 3624 N N . SER B 1 171 ? 19.281 -11.914 -15.352 1 93.38 171 SER B N 1
ATOM 3625 C CA . SER B 1 171 ? 18.547 -10.82 -14.727 1 93.38 171 SER B CA 1
ATOM 3626 C C . SER B 1 171 ? 17.359 -10.391 -15.586 1 93.38 171 SER B C 1
ATOM 3628 O O . SER B 1 171 ? 16.297 -10.031 -15.062 1 93.38 171 SER B O 1
ATOM 3630 N N . SER B 1 172 ? 17.594 -10.438 -16.844 1 94.12 172 SER B N 1
ATOM 3631 C CA . SER B 1 172 ? 16.516 -10.062 -17.75 1 94.12 172 SER B CA 1
ATOM 3632 C C . SER B 1 172 ? 15.375 -11.07 -17.703 1 94.12 172 SER B C 1
ATOM 3634 O O . SER B 1 172 ? 14.195 -10.688 -17.703 1 94.12 172 SER B O 1
ATOM 3636 N N . GLN B 1 173 ? 15.75 -12.359 -17.719 1 94.5 173 GLN B N 1
ATOM 3637 C CA . GLN B 1 173 ? 14.727 -13.398 -17.625 1 94.5 173 GLN B CA 1
ATOM 3638 C C . GLN B 1 173 ? 13.984 -13.328 -16.297 1 94.5 173 GLN B C 1
ATOM 3640 O O . GLN B 1 173 ? 12.766 -13.508 -16.25 1 94.5 173 GLN B O 1
ATOM 3645 N N . TYR B 1 174 ? 14.734 -13.031 -15.242 1 96.5 174 TYR B N 1
ATOM 3646 C CA . TYR B 1 174 ? 14.094 -12.852 -13.945 1 96.5 174 TYR B CA 1
ATOM 3647 C C . TYR B 1 174 ? 13.125 -11.672 -13.969 1 96.5 174 TYR B C 1
ATOM 3649 O O . TYR B 1 174 ? 12.039 -11.742 -13.383 1 96.5 174 TYR B O 1
ATOM 3657 N N . ALA B 1 175 ? 13.469 -10.625 -14.602 1 95.88 175 ALA B N 1
ATOM 3658 C CA . ALA B 1 175 ? 12.648 -9.414 -14.656 1 95.88 175 ALA B CA 1
ATOM 3659 C C . ALA B 1 175 ? 11.297 -9.695 -15.312 1 95.88 175 ALA B C 1
ATOM 3661 O O . ALA B 1 175 ? 10.273 -9.133 -14.914 1 95.88 175 ALA B O 1
ATOM 3662 N N . VAL B 1 176 ? 11.344 -10.547 -16.297 1 96 176 VAL B N 1
ATOM 3663 C CA . VAL B 1 176 ? 10.109 -10.906 -16.984 1 96 176 VAL B CA 1
ATOM 3664 C C . VAL B 1 176 ? 9.195 -11.68 -16.031 1 96 176 VAL B C 1
ATOM 3666 O O . VAL B 1 176 ? 7.996 -11.406 -15.945 1 96 176 VAL B O 1
ATOM 3669 N N . LEU B 1 177 ? 9.773 -12.664 -15.312 1 97.56 177 LEU B N 1
ATOM 3670 C CA . LEU B 1 177 ? 9.031 -13.43 -14.32 1 97.56 177 LEU B CA 1
ATOM 3671 C C . LEU B 1 177 ? 8.445 -12.516 -13.25 1 97.56 177 LEU B C 1
ATOM 3673 O O . LEU B 1 177 ? 7.27 -12.633 -12.898 1 97.56 177 LEU B O 1
ATOM 3677 N N . GLU B 1 178 ? 9.25 -11.625 -12.758 1 97.5 178 GLU B N 1
ATOM 3678 C CA . GLU B 1 178 ? 8.828 -10.695 -11.719 1 97.5 178 GLU B CA 1
ATOM 3679 C C . GLU B 1 178 ? 7.691 -9.805 -12.203 1 97.5 178 GLU B C 1
ATOM 3681 O O . GLU B 1 178 ? 6.746 -9.531 -11.461 1 97.5 178 GLU B O 1
ATOM 3686 N N . GLU B 1 179 ? 7.793 -9.336 -13.422 1 95.88 179 GLU B N 1
ATOM 3687 C CA . GLU B 1 179 ? 6.773 -8.469 -13.992 1 95.88 179 GLU B CA 1
ATOM 3688 C C . GLU B 1 179 ? 5.422 -9.18 -14.07 1 95.88 179 GLU B C 1
ATOM 3690 O O . GLU B 1 179 ? 4.391 -8.602 -13.719 1 95.88 179 GLU B O 1
ATOM 3695 N N . HIS B 1 180 ? 5.473 -10.414 -14.5 1 97.06 180 HIS B N 1
ATOM 3696 C CA . HIS B 1 180 ? 4.23 -11.172 -14.602 1 97.06 180 HIS B CA 1
ATOM 3697 C C . HIS B 1 180 ? 3.65 -11.469 -13.227 1 97.06 180 HIS B C 1
ATOM 3699 O O . HIS B 1 180 ? 2.436 -11.398 -13.031 1 97.06 180 HIS B O 1
ATOM 3705 N N . TYR B 1 181 ? 4.531 -11.805 -12.289 1 98.31 181 TYR B N 1
ATOM 3706 C CA . TYR B 1 181 ? 4.047 -12.031 -10.93 1 98.31 181 TYR B CA 1
ATOM 3707 C C . TYR B 1 181 ? 3.447 -10.758 -10.344 1 98.31 181 TYR B C 1
ATOM 3709 O O . TYR B 1 181 ? 2.385 -10.797 -9.719 1 98.31 181 TYR B O 1
ATOM 3717 N N . GLU B 1 182 ? 4.078 -9.609 -10.523 1 97.5 182 GLU B N 1
ATOM 3718 C CA . GLU B 1 182 ? 3.586 -8.336 -10.008 1 97.5 182 GLU B CA 1
ATOM 3719 C C . GLU B 1 182 ? 2.217 -7.996 -10.594 1 97.5 182 GLU B C 1
ATOM 3721 O O . GLU B 1 182 ? 1.396 -7.355 -9.93 1 97.5 182 GLU B O 1
ATOM 3726 N N . THR B 1 183 ? 2.002 -8.414 -11.773 1 97.94 183 THR B N 1
ATOM 3727 C CA . THR B 1 183 ? 0.735 -8.148 -12.445 1 97.94 183 THR B CA 1
ATOM 3728 C C . THR B 1 183 ? -0.405 -8.906 -11.773 1 97.94 183 THR B C 1
ATOM 3730 O O . THR B 1 183 ? -1.508 -8.375 -11.625 1 97.94 183 THR B O 1
ATOM 3733 N N . ILE B 1 184 ? -0.159 -10.133 -11.297 1 98.38 184 ILE B N 1
ATOM 3734 C CA . ILE B 1 184 ? -1.243 -10.961 -10.773 1 98.38 184 ILE B CA 1
ATOM 3735 C C . ILE B 1 184 ? -1.253 -10.891 -9.25 1 98.38 184 ILE B C 1
ATOM 3737 O O . ILE B 1 184 ? -2.213 -11.328 -8.609 1 98.38 184 ILE B O 1
ATOM 3741 N N . ARG B 1 185 ? -0.222 -10.344 -8.602 1 98.44 185 ARG B N 1
ATOM 3742 C CA . ARG B 1 185 ? -0.024 -10.375 -7.156 1 98.44 185 ARG B CA 1
ATOM 3743 C C . ARG B 1 185 ? -1.211 -9.758 -6.426 1 98.44 185 ARG B C 1
ATOM 3745 O O . ARG B 1 185 ? -1.756 -10.352 -5.496 1 98.44 185 ARG B O 1
ATOM 3752 N N . PRO B 1 186 ? -1.724 -8.562 -6.887 1 98.5 186 PRO B N 1
ATOM 3753 C CA . PRO B 1 186 ? -2.871 -7.996 -6.176 1 98.5 186 PRO B CA 1
ATOM 3754 C C . PRO B 1 186 ? -4.113 -8.883 -6.258 1 98.5 186 PRO B C 1
ATOM 3756 O O . PRO B 1 186 ? -4.832 -9.039 -5.266 1 98.5 186 PRO B O 1
ATOM 3759 N N . ALA B 1 187 ? -4.328 -9.438 -7.434 1 98.75 187 ALA B N 1
ATOM 3760 C CA . ALA B 1 187 ? -5.469 -10.336 -7.598 1 98.75 187 ALA B CA 1
ATOM 3761 C C . ALA B 1 187 ? -5.32 -11.578 -6.719 1 98.75 187 ALA B C 1
ATOM 3763 O O . ALA B 1 187 ? -6.293 -12.031 -6.113 1 98.75 187 ALA B O 1
ATOM 3764 N N . ALA B 1 188 ? -4.09 -12.133 -6.625 1 98.44 188 ALA B N 1
ATOM 3765 C CA . ALA B 1 188 ? -3.824 -13.305 -5.785 1 98.44 188 ALA B CA 1
ATOM 3766 C C . ALA B 1 188 ? -4.035 -12.977 -4.309 1 98.44 188 ALA B C 1
ATOM 3768 O O . ALA B 1 188 ? -4.57 -13.797 -3.559 1 98.44 188 ALA B O 1
ATOM 3769 N N . MET B 1 189 ? -3.67 -11.766 -3.912 1 97.81 189 MET B N 1
ATOM 3770 C CA . MET B 1 189 ? -3.779 -11.328 -2.523 1 97.81 189 MET B CA 1
ATOM 3771 C C . MET B 1 189 ? -5.242 -11.258 -2.088 1 97.81 189 MET B C 1
ATOM 3773 O O . MET B 1 189 ? -5.543 -11.367 -0.899 1 97.81 189 MET B O 1
ATOM 3777 N N . ILE B 1 190 ? -6.117 -11.062 -2.984 1 98.12 190 ILE B N 1
ATOM 3778 C CA . ILE B 1 190 ? -7.543 -10.93 -2.701 1 98.12 190 ILE B CA 1
ATOM 3779 C C . ILE B 1 190 ? -8.125 -12.289 -2.332 1 98.12 190 ILE B C 1
ATOM 3781 O O . ILE B 1 190 ? -9.039 -12.375 -1.507 1 98.12 190 ILE B O 1
ATOM 3785 N N . ARG B 1 191 ? -7.492 -13.359 -2.848 1 95.75 191 ARG B N 1
ATOM 3786 C CA . ARG B 1 191 ? -8.109 -14.672 -2.713 1 95.75 191 ARG B CA 1
ATOM 3787 C C . ARG B 1 191 ? -7.242 -15.602 -1.875 1 95.75 191 ARG B C 1
ATOM 3789 O O . ARG B 1 191 ? -7.754 -16.469 -1.169 1 95.75 191 ARG B O 1
ATOM 3796 N N . ARG B 1 192 ? -6.004 -15.445 -1.892 1 96.06 192 ARG B N 1
ATOM 3797 C CA . ARG B 1 192 ? -5.09 -16.375 -1.236 1 96.06 192 ARG B CA 1
ATOM 3798 C C . ARG B 1 192 ? -4.734 -15.898 0.167 1 96.06 192 ARG B C 1
ATOM 3800 O O . ARG B 1 192 ? -4.93 -14.727 0.497 1 96.06 192 ARG B O 1
ATOM 3807 N N . GLU B 1 193 ? -4.234 -16.828 0.898 1 93.56 193 GLU B N 1
ATOM 3808 C CA . GLU B 1 193 ? -3.783 -16.484 2.244 1 93.56 193 GLU B CA 1
ATOM 3809 C C . GLU B 1 193 ? -2.486 -15.688 2.201 1 93.56 193 GLU B C 1
ATOM 3811 O O . GLU B 1 193 ? -1.613 -15.953 1.372 1 93.56 193 GLU B O 1
ATOM 3816 N N . PRO B 1 194 ? -2.363 -14.766 3.121 1 92.44 194 PRO B N 1
ATOM 3817 C CA . PRO B 1 194 ? -1.181 -13.898 3.127 1 92.44 194 PRO B CA 1
ATOM 3818 C C . PRO B 1 194 ? 0.125 -14.688 3.201 1 92.44 194 PRO B C 1
ATOM 3820 O O . PRO B 1 194 ? 1.142 -14.266 2.65 1 92.44 194 PRO B O 1
ATOM 3823 N N . TYR B 1 195 ? 0.074 -15.852 3.84 1 91.12 195 TYR B N 1
ATOM 3824 C CA . TYR B 1 195 ? 1.311 -16.609 3.986 1 91.12 195 TYR B CA 1
ATOM 3825 C C . TYR B 1 195 ? 1.763 -17.188 2.648 1 91.12 195 TYR B C 1
ATOM 3827 O O . TYR B 1 195 ? 2.963 -17.266 2.373 1 91.12 195 TYR B O 1
ATOM 3835 N N . GLU B 1 196 ? 0.842 -17.547 1.755 1 94.19 196 GLU B N 1
ATOM 3836 C CA . GLU B 1 196 ? 1.186 -18.031 0.422 1 94.19 196 GLU B CA 1
ATOM 3837 C C . GLU B 1 196 ? 1.871 -16.953 -0.402 1 94.19 196 GLU B C 1
ATOM 3839 O O . GLU B 1 196 ? 2.852 -17.219 -1.099 1 94.19 196 GLU B O 1
ATOM 3844 N N . ILE B 1 197 ? 1.392 -15.742 -0.229 1 96.25 197 ILE B N 1
ATOM 3845 C CA . ILE B 1 197 ? 1.952 -14.602 -0.945 1 96.25 197 ILE B CA 1
ATOM 3846 C C . ILE B 1 197 ? 3.336 -14.273 -0.389 1 96.25 197 ILE B C 1
ATOM 3848 O O . ILE B 1 197 ? 4.277 -14.039 -1.149 1 96.25 197 ILE B O 1
ATOM 3852 N N . ALA B 1 198 ? 3.418 -14.305 0.883 1 92.38 198 ALA B N 1
ATOM 3853 C CA . ALA B 1 198 ? 4.68 -13.977 1.541 1 92.38 198 ALA B CA 1
ATOM 3854 C C . ALA B 1 198 ? 5.773 -14.969 1.148 1 92.38 198 ALA B C 1
ATOM 3856 O O . ALA B 1 198 ? 6.934 -14.586 0.972 1 92.38 198 ALA B O 1
ATOM 3857 N N . GLN B 1 199 ? 5.457 -16.219 1.026 1 94.31 199 GLN B N 1
ATOM 3858 C CA . GLN B 1 199 ? 6.422 -17.234 0.636 1 94.31 199 GLN B CA 1
ATOM 3859 C C . GLN B 1 199 ? 6.949 -16.984 -0.774 1 94.31 199 GLN B C 1
ATOM 3861 O O . GLN B 1 199 ? 8.156 -17.062 -1.015 1 94.31 199 GLN B O 1
ATOM 3866 N N . LEU B 1 200 ? 6.059 -16.703 -1.611 1 96.19 200 LEU B N 1
ATOM 3867 C CA . LEU B 1 200 ? 6.469 -16.453 -2.99 1 96.19 200 LEU B CA 1
ATOM 3868 C C . LEU B 1 200 ? 7.266 -15.164 -3.094 1 96.19 200 LEU B C 1
ATOM 3870 O O . LEU B 1 200 ? 8.234 -15.086 -3.85 1 96.19 200 LEU B O 1
ATOM 3874 N N . ASP B 1 201 ? 6.883 -14.148 -2.361 1 95.62 201 ASP B N 1
ATOM 3875 C CA . ASP B 1 201 ? 7.629 -12.891 -2.322 1 95.62 201 ASP B CA 1
ATOM 3876 C C . ASP B 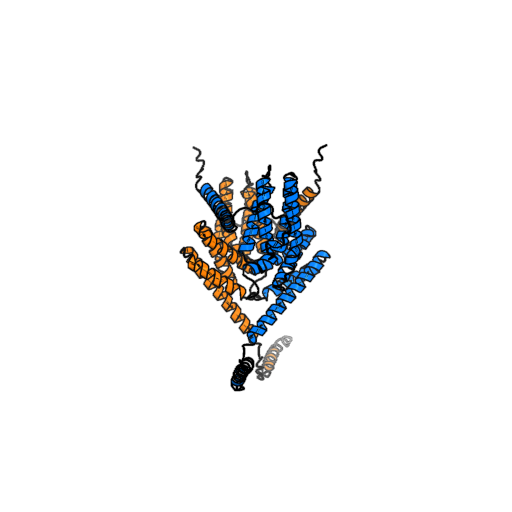1 201 ? 9.062 -13.125 -1.849 1 95.62 201 ASP B C 1
ATOM 3878 O O . ASP B 1 201 ? 10.008 -12.578 -2.422 1 95.62 201 ASP B O 1
ATOM 3882 N N . ALA B 1 202 ? 9.148 -13.844 -0.81 1 92.75 202 ALA B N 1
ATOM 3883 C CA . ALA B 1 202 ? 10.477 -14.141 -0.269 1 92.75 202 ALA B CA 1
ATOM 3884 C C . ALA B 1 202 ? 11.32 -14.898 -1.286 1 92.75 202 ALA B C 1
ATOM 3886 O O . ALA B 1 202 ? 12.508 -14.602 -1.464 1 92.75 202 ALA B O 1
ATOM 3887 N N . TRP B 1 203 ? 10.789 -15.938 -1.894 1 95.5 203 TRP B N 1
ATOM 3888 C CA . TRP B 1 203 ? 11.484 -16.703 -2.922 1 95.5 203 TRP B CA 1
ATOM 3889 C C . TRP B 1 203 ? 11.961 -15.805 -4.055 1 95.5 203 TRP B C 1
ATOM 3891 O O . TRP B 1 203 ? 13.102 -15.914 -4.504 1 95.5 203 TRP B O 1
ATOM 3901 N N . LEU B 1 204 ? 11.07 -14.859 -4.523 1 96.56 204 LEU B N 1
ATOM 3902 C CA . LEU B 1 204 ? 11.414 -13.938 -5.602 1 96.56 204 LEU B CA 1
ATOM 3903 C C . LEU B 1 204 ? 12.555 -13.016 -5.191 1 96.56 204 LEU B C 1
ATOM 3905 O O . LEU B 1 204 ? 13.477 -12.773 -5.977 1 96.56 204 LEU B O 1
ATOM 3909 N N . SER B 1 205 ? 12.461 -12.508 -4.02 1 94.38 205 SER B N 1
ATOM 3910 C CA . SER B 1 205 ? 13.508 -11.617 -3.52 1 94.38 205 SER B CA 1
ATOM 3911 C C . SER B 1 205 ? 14.859 -12.328 -3.479 1 94.38 205 SER B C 1
ATOM 3913 O O . SER B 1 205 ? 15.875 -11.766 -3.898 1 94.38 205 SER B O 1
ATOM 3915 N N . HIS B 1 206 ? 14.914 -13.523 -2.992 1 92.44 206 HIS B N 1
ATOM 3916 C CA . HIS B 1 206 ? 16.141 -14.305 -2.93 1 92.44 206 HIS B CA 1
ATOM 3917 C C . HIS B 1 206 ? 16.672 -14.617 -4.328 1 92.44 206 HIS B C 1
ATOM 3919 O O . HIS B 1 206 ? 17.875 -14.516 -4.582 1 92.44 206 HIS B O 1
ATOM 3925 N N . THR B 1 207 ? 15.773 -15.023 -5.168 1 94.38 207 THR B N 1
ATOM 3926 C CA . THR B 1 207 ? 16.156 -15.352 -6.539 1 94.38 207 THR B CA 1
ATOM 3927 C C . THR B 1 207 ? 16.719 -14.125 -7.254 1 94.38 207 THR B C 1
ATOM 3929 O O . THR B 1 207 ? 17.641 -14.242 -8.062 1 94.38 207 THR B O 1
ATOM 3932 N N . LYS B 1 208 ? 16.125 -12.953 -6.965 1 94.5 208 LYS B N 1
ATOM 3933 C CA . LYS B 1 208 ? 16.625 -11.711 -7.539 1 94.5 208 LYS B CA 1
ATOM 3934 C C . LYS B 1 208 ? 18.109 -11.5 -7.191 1 94.5 208 LYS B C 1
ATOM 3936 O O . LYS B 1 208 ? 18.906 -11.141 -8.062 1 94.5 208 LYS B O 1
ATOM 3941 N N . GLY B 1 209 ? 18.422 -11.727 -5.949 1 91.38 209 GLY B N 1
ATOM 3942 C CA . GLY B 1 209 ? 19.797 -11.586 -5.504 1 91.38 209 GLY B CA 1
ATOM 3943 C C . GLY B 1 209 ? 20.75 -12.539 -6.195 1 91.38 209 GLY B C 1
ATOM 3944 O O . GLY B 1 209 ? 21.875 -12.164 -6.551 1 91.38 209 GLY B O 1
ATOM 3945 N N . LEU B 1 210 ? 20.312 -13.703 -6.406 1 90.44 210 LEU B N 1
ATOM 3946 C CA . LEU B 1 210 ? 21.141 -14.727 -7.023 1 90.44 210 LEU B CA 1
ATOM 3947 C C . LEU B 1 210 ? 21.375 -14.43 -8.5 1 90.44 210 LEU B C 1
ATOM 3949 O O . LEU B 1 210 ? 22.469 -14.656 -9.031 1 90.44 210 LEU B O 1
ATOM 3953 N N . THR B 1 211 ? 20.297 -13.969 -9.141 1 91.5 211 THR B N 1
ATOM 3954 C CA . THR B 1 211 ? 20.391 -13.703 -10.57 1 91.5 211 THR B CA 1
ATOM 3955 C C . THR B 1 211 ? 21.156 -12.414 -10.836 1 91.5 211 THR B C 1
ATOM 3957 O O . THR B 1 211 ? 21.672 -12.211 -11.938 1 91.5 211 THR B O 1
ATOM 3960 N N . ALA B 1 212 ? 21.25 -11.516 -9.883 1 87 212 ALA B N 1
ATOM 3961 C CA . ALA B 1 212 ? 21.922 -10.242 -10.031 1 87 212 ALA B CA 1
ATOM 3962 C C . ALA B 1 212 ? 23.406 -10.367 -9.688 1 87 212 ALA B C 1
ATOM 3964 O O . ALA B 1 212 ? 24.188 -9.453 -9.938 1 87 212 ALA B O 1
ATOM 3965 N N . ALA B 1 213 ? 23.719 -11.453 -9.164 1 82.81 213 ALA B N 1
ATOM 3966 C CA . ALA B 1 213 ? 25.109 -11.648 -8.773 1 82.81 213 ALA B CA 1
ATOM 3967 C C . ALA B 1 213 ? 26.031 -11.656 -9.984 1 82.81 213 ALA B C 1
ATOM 3969 O O . ALA B 1 213 ? 25.625 -12.055 -11.078 1 82.81 213 ALA B O 1
ATOM 3970 N N . LYS B 1 214 ? 27.234 -11.211 -9.781 1 79.44 214 LYS B N 1
ATOM 3971 C CA . LYS B 1 214 ? 28.234 -11.18 -10.852 1 79.44 214 LYS B CA 1
ATOM 3972 C C . LYS B 1 214 ? 28.562 -12.586 -11.336 1 79.44 214 LYS B C 1
ATOM 3974 O O . LYS B 1 214 ? 28.672 -12.828 -12.539 1 79.44 214 LYS B O 1
ATOM 3979 N N . GLN B 1 215 ? 28.75 -13.555 -10.445 1 81 215 GLN B N 1
ATOM 3980 C CA . GLN B 1 215 ? 28.953 -14.969 -10.75 1 81 215 GLN B CA 1
ATOM 3981 C C . GLN B 1 215 ? 27.875 -15.828 -10.086 1 81 215 GLN B C 1
ATOM 3983 O O . GLN B 1 215 ? 28.047 -16.281 -8.953 1 81 215 GLN B O 1
ATOM 3988 N N . PRO B 1 216 ? 26.828 -15.984 -10.898 1 82.62 216 PRO B N 1
ATOM 3989 C CA . PRO B 1 216 ? 25.719 -16.719 -10.305 1 82.62 216 PRO B CA 1
ATOM 3990 C C . PRO B 1 216 ? 26.078 -18.188 -10.008 1 82.62 216 PRO B C 1
ATOM 3992 O O . PRO B 1 216 ? 26.797 -18.812 -10.781 1 82.62 216 PRO B O 1
ATOM 3995 N N . ASP B 1 217 ? 25.734 -18.625 -8.867 1 86.75 217 ASP B N 1
ATOM 3996 C CA . ASP B 1 217 ? 25.844 -20.031 -8.492 1 86.75 217 ASP B CA 1
ATOM 3997 C C . ASP B 1 217 ? 24.766 -20.875 -9.172 1 86.75 217 ASP B C 1
ATOM 3999 O O . ASP B 1 217 ? 23.625 -20.922 -8.703 1 86.75 217 ASP B O 1
ATOM 4003 N N . VAL B 1 218 ? 25.188 -21.625 -10.109 1 87.69 218 VAL B N 1
ATOM 4004 C CA . VAL B 1 218 ? 24.25 -22.359 -10.953 1 87.69 218 VAL B CA 1
ATOM 4005 C C . VAL B 1 218 ? 23.516 -23.406 -10.125 1 87.69 218 VAL B C 1
ATOM 4007 O O . VAL B 1 218 ? 22.312 -23.594 -10.273 1 87.69 218 VAL B O 1
ATOM 4010 N N . ALA B 1 219 ? 24.203 -24.062 -9.312 1 90.06 219 ALA B N 1
ATOM 4011 C CA . ALA B 1 219 ? 23.609 -25.109 -8.492 1 90.06 219 ALA B CA 1
ATOM 4012 C C . ALA B 1 219 ? 22.547 -24.531 -7.559 1 90.06 219 ALA B C 1
ATOM 4014 O O . ALA B 1 219 ? 21.469 -25.094 -7.402 1 90.06 219 ALA B O 1
ATOM 4015 N N . GLN B 1 220 ? 22.875 -23.422 -6.973 1 91.31 220 GLN B N 1
ATOM 4016 C CA . GLN B 1 220 ? 21.922 -22.766 -6.078 1 91.31 220 GLN B CA 1
ATOM 4017 C C . GLN B 1 220 ? 20.703 -22.266 -6.84 1 91.31 220 GLN B C 1
ATOM 4019 O O . GLN B 1 220 ? 19.578 -22.391 -6.355 1 91.31 220 GLN B O 1
ATOM 4024 N N . LEU B 1 221 ? 20.953 -21.781 -7.953 1 92.44 221 LEU B N 1
ATOM 4025 C CA . LEU B 1 221 ? 19.859 -21.266 -8.773 1 92.44 221 LEU B CA 1
ATOM 4026 C C . LEU B 1 221 ? 18.938 -22.391 -9.234 1 92.44 221 LEU B C 1
ATOM 4028 O O . LEU B 1 221 ? 17.719 -22.219 -9.289 1 92.44 221 LEU B O 1
ATOM 4032 N N . GLN B 1 222 ? 19.531 -23.5 -9.57 1 91.44 222 GLN B N 1
ATOM 4033 C CA . GLN B 1 222 ? 18.719 -24.641 -9.992 1 91.44 222 GLN B CA 1
ATOM 4034 C C . GLN B 1 222 ? 17.844 -25.141 -8.852 1 91.44 222 GLN B C 1
ATOM 4036 O O . GLN B 1 222 ? 16.672 -25.469 -9.07 1 91.44 222 GLN B O 1
ATOM 4041 N N . SER B 1 223 ? 18.406 -25.172 -7.754 1 91.62 223 SER B N 1
ATOM 4042 C CA . SER B 1 223 ? 17.625 -25.578 -6.59 1 91.62 223 SER B CA 1
ATOM 4043 C C . SER B 1 223 ? 16.516 -24.594 -6.301 1 91.62 223 SER B C 1
ATOM 4045 O O . SER B 1 223 ? 15.398 -24.984 -5.957 1 91.62 223 SER B O 1
ATOM 4047 N N . MET B 1 224 ? 16.859 -23.328 -6.43 1 92.75 224 MET B N 1
ATOM 4048 C CA . MET B 1 224 ? 15.867 -22.281 -6.199 1 92.75 224 MET B CA 1
ATOM 4049 C C . MET B 1 224 ? 14.727 -22.391 -7.207 1 92.75 224 MET B C 1
ATOM 4051 O O . MET B 1 224 ? 13.562 -22.156 -6.863 1 92.75 224 MET B O 1
ATOM 4055 N N . LEU B 1 225 ? 15.055 -22.672 -8.398 1 94.38 225 LEU B N 1
ATOM 4056 C CA . LEU B 1 225 ? 14.047 -22.75 -9.445 1 94.38 225 LEU B CA 1
ATOM 4057 C C . LEU B 1 225 ? 13.117 -23.938 -9.227 1 94.38 225 LEU B C 1
ATOM 4059 O O . LEU B 1 225 ? 11.914 -23.844 -9.492 1 94.38 225 LEU B O 1
ATOM 4063 N N . SER B 1 226 ? 13.664 -25.047 -8.758 1 93.12 226 SER B N 1
ATOM 4064 C CA . SER B 1 226 ? 12.82 -26.188 -8.422 1 93.12 226 SER B CA 1
ATOM 4065 C C . SER B 1 226 ? 11.836 -25.844 -7.309 1 93.12 226 SER B C 1
ATOM 4067 O O . SER B 1 226 ? 10.656 -26.188 -7.387 1 93.12 226 SER B O 1
ATOM 4069 N N . HIS B 1 227 ? 12.297 -25.141 -6.367 1 93.62 227 HIS B N 1
ATOM 4070 C CA . HIS B 1 227 ? 11.43 -24.688 -5.281 1 93.62 227 HIS B CA 1
ATOM 4071 C C . HIS B 1 227 ? 10.383 -23.703 -5.785 1 93.62 227 HIS B C 1
ATOM 4073 O O . HIS B 1 227 ? 9.242 -23.703 -5.328 1 93.62 227 HIS B O 1
ATOM 4079 N N . GLY B 1 228 ? 10.773 -22.875 -6.648 1 95.31 228 GLY B N 1
ATOM 4080 C CA . GLY B 1 228 ? 9.859 -21.906 -7.227 1 95.31 228 GLY B CA 1
ATOM 4081 C C . GLY B 1 228 ? 8.695 -22.547 -7.957 1 95.31 228 GLY B C 1
ATOM 4082 O O . GLY B 1 228 ? 7.562 -22.047 -7.879 1 95.31 228 GLY B O 1
ATOM 4083 N N . GLU B 1 229 ? 8.969 -23.562 -8.617 1 94.5 229 GLU B N 1
ATOM 4084 C CA . GLU B 1 229 ? 7.906 -24.281 -9.312 1 94.5 229 GLU B CA 1
ATOM 4085 C C . GLU B 1 229 ? 6.852 -24.797 -8.336 1 94.5 229 GLU B C 1
ATOM 4087 O O . GLU B 1 229 ? 5.652 -24.734 -8.625 1 94.5 229 GLU B O 1
ATOM 4092 N N . GLU B 1 230 ? 7.27 -25.266 -7.25 1 93.5 230 GLU B N 1
ATOM 4093 C CA . GLU B 1 230 ? 6.352 -25.766 -6.223 1 93.5 230 GLU B CA 1
ATOM 4094 C C . GLU B 1 230 ? 5.504 -24.625 -5.66 1 93.5 230 GLU B C 1
ATOM 4096 O O . GLU B 1 230 ? 4.297 -24.781 -5.465 1 93.5 230 GLU B O 1
ATOM 4101 N N . LEU B 1 231 ? 6.137 -23.516 -5.406 1 95.31 231 LEU B N 1
ATOM 4102 C CA . LEU B 1 231 ? 5.43 -22.359 -4.852 1 95.31 231 LEU B CA 1
ATOM 4103 C C . LEU B 1 231 ? 4.398 -21.828 -5.84 1 95.31 231 LEU B C 1
ATOM 4105 O O . LEU B 1 231 ? 3.287 -21.453 -5.445 1 95.31 231 LEU B O 1
ATOM 4109 N N . VAL B 1 232 ? 4.797 -21.828 -7.07 1 96.19 232 VAL B N 1
ATOM 4110 C CA . VAL B 1 232 ? 3.883 -21.359 -8.109 1 96.19 232 VAL B CA 1
ATOM 4111 C C . VAL B 1 232 ? 2.699 -22.328 -8.219 1 96.19 232 VAL B C 1
ATOM 4113 O O . VAL B 1 232 ? 1.549 -21.891 -8.328 1 96.19 232 VAL B O 1
ATOM 4116 N N . ASN B 1 233 ? 2.994 -23.578 -8.227 1 94.94 233 ASN B N 1
ATOM 4117 C CA . ASN B 1 233 ? 1.913 -24.562 -8.258 1 94.94 233 ASN B CA 1
ATOM 4118 C C . ASN B 1 233 ? 0.955 -24.375 -7.086 1 94.94 233 ASN B C 1
ATOM 4120 O O . ASN B 1 233 ? -0.263 -24.438 -7.258 1 94.94 233 ASN B O 1
ATOM 4124 N N . GLN B 1 234 ? 1.482 -24.156 -5.965 1 93.75 234 GLN B N 1
ATOM 4125 C CA . GLN B 1 234 ? 0.666 -23.938 -4.777 1 93.75 234 GLN B CA 1
ATOM 4126 C C . GLN B 1 234 ? -0.185 -22.672 -4.926 1 93.75 234 GLN B C 1
ATOM 4128 O O . GLN B 1 234 ? -1.373 -22.688 -4.598 1 93.75 234 GLN B O 1
ATOM 4133 N N . LEU B 1 235 ? 0.413 -21.625 -5.406 1 96.25 235 LEU B N 1
ATOM 4134 C CA . LEU B 1 235 ? -0.306 -20.375 -5.586 1 96.25 235 LEU B CA 1
ATOM 4135 C C . LEU B 1 235 ? -1.505 -20.562 -6.508 1 96.25 235 LEU B C 1
ATOM 4137 O O . LEU B 1 235 ? -2.584 -20.031 -6.25 1 96.25 235 LEU B O 1
ATOM 4141 N N . PHE B 1 236 ? -1.323 -21.344 -7.578 1 96.25 236 PHE B N 1
ATOM 4142 C CA . PHE B 1 236 ? -2.355 -21.5 -8.594 1 96.25 236 PHE B CA 1
ATOM 4143 C C . PHE B 1 236 ? -3.266 -22.672 -8.273 1 96.25 236 PHE B C 1
ATOM 4145 O O . PHE B 1 236 ? -4.176 -22.984 -9.047 1 96.25 236 PHE B O 1
ATOM 4152 N N . GLY B 1 237 ? -3.07 -23.344 -7.141 1 91.31 237 GLY B N 1
ATOM 4153 C CA . GLY B 1 237 ? -3.906 -24.453 -6.691 1 91.31 237 GLY B CA 1
ATOM 4154 C C . GLY B 1 237 ? -3.693 -25.719 -7.484 1 91.31 237 GLY B C 1
ATOM 4155 O O . GLY B 1 237 ? -4.621 -26.516 -7.652 1 91.31 237 GLY B O 1
ATOM 4156 N N . ARG B 1 238 ? -2.604 -25.828 -8.039 1 85.12 238 ARG B N 1
ATOM 4157 C CA . ARG B 1 238 ? -2.289 -27.016 -8.82 1 85.12 238 ARG B CA 1
ATOM 4158 C C . ARG B 1 238 ? -1.536 -28.031 -7.973 1 85.12 238 ARG B C 1
ATOM 4160 O O . ARG B 1 238 ? -0.803 -27.672 -7.055 1 85.12 238 ARG B O 1
ATOM 4167 N N . GLU B 1 239 ? -2.197 -29.266 -7.812 1 67.38 239 GLU B N 1
ATOM 4168 C CA . GLU B 1 239 ? -1.496 -30.328 -7.086 1 67.38 239 GLU B CA 1
ATOM 4169 C C . GLU B 1 239 ? -0.157 -30.641 -7.746 1 67.38 239 GLU B C 1
ATOM 4171 O O . GLU B 1 239 ? 0.046 -30.359 -8.93 1 67.38 239 GLU B O 1
ATOM 4176 N N . LYS B 1 240 ? 0.837 -30.984 -7.02 1 57.94 240 LYS B N 1
ATOM 4177 C CA . LYS B 1 240 ? 2.213 -31.297 -7.387 1 57.94 240 LYS B CA 1
ATOM 4178 C C . LYS B 1 240 ? 2.264 -32.125 -8.664 1 57.94 240 LYS B C 1
ATOM 4180 O O . LYS B 1 240 ? 3.221 -32.031 -9.43 1 57.94 240 LYS B O 1
ATOM 4185 N N . ASP B 1 241 ? 1.253 -32.906 -9.008 1 45.38 241 ASP B N 1
ATOM 4186 C CA . ASP B 1 241 ? 1.43 -33.969 -10 1 45.38 241 ASP B CA 1
ATOM 4187 C C . ASP B 1 241 ? 1.513 -33.375 -11.414 1 45.38 241 ASP B C 1
ATOM 4189 O O . ASP B 1 241 ? 1.888 -34.094 -12.352 1 45.38 241 ASP B O 1
ATOM 4193 N N . GLU B 1 242 ? 0.806 -32.312 -11.617 1 42.19 242 GLU B N 1
ATOM 4194 C CA . GLU B 1 242 ? 0.712 -32 -13.039 1 42.19 242 GLU B CA 1
ATOM 4195 C C . GLU B 1 242 ? 2.047 -31.5 -13.586 1 42.19 242 GLU B C 1
ATOM 4197 O O . GLU B 1 242 ? 2.123 -31.047 -14.727 1 42.19 242 GLU B O 1
ATOM 4202 N N . SER B 1 243 ? 2.908 -31.078 -12.789 1 41.97 243 SER B N 1
ATOM 4203 C CA . SER B 1 243 ? 4.188 -30.734 -13.398 1 41.97 243 SER B CA 1
ATOM 4204 C C . SER B 1 243 ? 4.793 -31.922 -14.125 1 41.97 243 SER B C 1
ATOM 4206 O O . SER B 1 243 ? 5.262 -32.875 -13.492 1 41.97 243 SER B O 1
ATOM 4208 N N . ALA B 1 244 ? 4.34 -32.281 -15.273 1 37.88 244 ALA B N 1
ATOM 4209 C CA . ALA B 1 244 ? 4.91 -33.281 -16.172 1 37.88 244 ALA B CA 1
ATOM 4210 C C . ALA B 1 244 ? 6.438 -33.25 -16.125 1 37.88 244 ALA B C 1
ATOM 4212 O O . ALA B 1 244 ? 7.102 -33.938 -16.922 1 37.88 244 ALA B O 1
ATOM 4213 N N . PHE B 1 245 ? 7.098 -32.125 -15.656 1 35.12 245 PHE B N 1
ATOM 4214 C CA . PHE B 1 245 ? 8.531 -32.344 -15.789 1 35.12 245 PHE B CA 1
ATOM 4215 C C . PHE B 1 245 ? 8.969 -33.531 -14.938 1 35.12 245 PHE B C 1
ATOM 4217 O O . PHE B 1 245 ? 8.312 -33.875 -13.953 1 35.12 245 PHE B O 1
ATOM 4224 N N . VAL B 1 246 ? 10.062 -34.312 -15.438 1 32.31 246 VAL B N 1
ATOM 4225 C CA . VAL B 1 246 ? 10.695 -35.594 -15.102 1 32.31 246 VAL B CA 1
ATOM 4226 C C . VAL B 1 246 ? 11.031 -35.625 -13.617 1 32.31 246 VAL B C 1
ATOM 4228 O O . VAL B 1 246 ? 11.594 -34.656 -13.078 1 32.31 246 VAL B O 1
ATOM 4231 N N . PRO B 1 247 ? 10.383 -36.531 -12.781 1 33.28 247 PRO B N 1
ATOM 4232 C CA . PRO B 1 247 ? 10.672 -36.938 -11.398 1 33.28 247 PRO B CA 1
ATOM 4233 C C . PRO B 1 247 ? 12.164 -37.125 -11.133 1 33.28 247 PRO B C 1
ATOM 4235 O O . PRO B 1 247 ? 12.703 -38.188 -11.352 1 33.28 247 PRO B O 1
ATOM 4238 N N . PHE B 1 248 ? 13.148 -36.281 -11.617 1 30.34 248 PHE B N 1
ATOM 4239 C CA . PHE B 1 248 ? 14.383 -36.938 -11.219 1 30.34 248 PHE B CA 1
ATOM 4240 C C . PHE B 1 248 ? 14.328 -37.375 -9.758 1 30.34 248 PHE B C 1
ATOM 4242 O O . PHE B 1 248 ? 14.586 -38.531 -9.438 1 30.34 248 PHE B O 1
ATOM 4249 N N . VAL B 1 249 ? 15.289 -36.719 -8.875 1 31.83 249 VAL B N 1
ATOM 4250 C CA . VAL B 1 249 ? 15.922 -37.344 -7.727 1 31.83 249 VAL B CA 1
ATOM 4251 C C . VAL B 1 249 ? 14.938 -37.406 -6.559 1 31.83 249 VAL B C 1
ATOM 4253 O O . VAL B 1 249 ? 14.297 -36.375 -6.234 1 31.83 249 VAL B O 1
ATOM 4256 N N . GLU B 1 250 ? 14.297 -38.531 -6.297 1 32.38 250 GLU B N 1
ATOM 4257 C CA . GLU B 1 250 ? 13.609 -39.062 -5.117 1 32.38 250 GLU B CA 1
ATOM 4258 C C . GLU B 1 250 ? 14.211 -38.5 -3.834 1 32.38 250 GLU B C 1
ATOM 4260 O O . GLU B 1 250 ? 15.164 -39.031 -3.287 1 32.38 250 GLU B O 1
ATOM 4265 N N . GLY B 1 251 ? 14.742 -37.219 -3.826 1 32.44 251 GLY B N 1
ATOM 4266 C CA . GLY B 1 251 ? 15.383 -36.969 -2.541 1 32.44 251 GLY B CA 1
ATOM 4267 C C . GLY B 1 251 ? 14.445 -37.188 -1.363 1 32.44 251 GLY B C 1
ATOM 4268 O O . GLY B 1 251 ? 13.242 -37.344 -1.543 1 32.44 251 GLY B O 1
ATOM 4269 N N . PRO B 1 252 ? 15.031 -37.344 -0.151 1 32.91 252 PRO B N 1
ATOM 4270 C CA . PRO B 1 252 ? 14.445 -37.844 1.104 1 32.91 252 PRO B CA 1
ATOM 4271 C C . PRO B 1 252 ? 13.125 -37.156 1.448 1 32.91 252 PRO B C 1
ATOM 4273 O O . PRO B 1 252 ? 12.781 -36.125 0.839 1 32.91 252 PRO B O 1
ATOM 4276 N N . ASN B 1 253 ? 12.562 -37.469 2.641 1 31.91 253 ASN B N 1
ATOM 4277 C CA . ASN B 1 253 ? 11.266 -37.312 3.295 1 31.91 253 ASN B CA 1
ATOM 4278 C C . ASN B 1 253 ? 10.781 -35.875 3.205 1 31.91 253 ASN B C 1
ATOM 4280 O O . ASN B 1 253 ? 11.547 -34.938 3.428 1 31.91 253 ASN B O 1
ATOM 4284 N N . ARG B 1 254 ? 9.688 -35.625 2.58 1 36.06 254 ARG B N 1
ATOM 4285 C CA . ARG B 1 254 ? 8.883 -34.438 2.326 1 36.06 254 ARG B CA 1
ATOM 4286 C C . ARG B 1 254 ? 8.82 -33.531 3.562 1 36.06 254 ARG B C 1
ATOM 4288 O O . ARG B 1 254 ? 8.516 -32.344 3.461 1 36.06 254 ARG B O 1
ATOM 4295 N N . ARG B 1 255 ? 8.828 -34.219 4.664 1 33.88 255 ARG B N 1
ATOM 4296 C CA . ARG B 1 255 ? 8.609 -33.531 5.926 1 33.88 255 ARG B CA 1
ATOM 4297 C C . ARG B 1 255 ? 9.773 -32.594 6.25 1 33.88 255 ARG B C 1
ATOM 4299 O O . ARG B 1 255 ? 9.625 -31.641 7.027 1 33.88 255 ARG B O 1
ATOM 4306 N N . ALA B 1 256 ? 11.078 -33.094 5.871 1 33.38 256 ALA B N 1
ATOM 4307 C CA . ALA B 1 256 ? 12.266 -32.344 6.262 1 33.38 256 ALA B CA 1
ATOM 4308 C C . ALA B 1 256 ? 12.391 -31.047 5.445 1 33.38 256 ALA B C 1
ATOM 4310 O O . ALA B 1 256 ? 13.047 -30.094 5.871 1 33.38 256 ALA B O 1
ATOM 4311 N N . ALA B 1 257 ? 11.867 -31.047 4.328 1 33.78 257 ALA B N 1
ATOM 4312 C CA . ALA B 1 257 ? 12.023 -29.922 3.414 1 33.78 257 ALA B CA 1
ATOM 4313 C C . ALA B 1 257 ? 11.203 -28.719 3.879 1 33.78 257 ALA B C 1
ATOM 4315 O O . ALA B 1 257 ? 11.633 -27.562 3.717 1 33.78 257 ALA B O 1
ATOM 4316 N N . GLY B 1 258 ? 10.109 -28.938 4.48 1 34.56 258 GLY B N 1
ATOM 4317 C CA . GLY B 1 258 ? 9.344 -27.844 5.039 1 34.56 258 GLY B CA 1
ATOM 4318 C C . GLY B 1 258 ? 10.07 -27.094 6.145 1 34.56 258 GLY B C 1
ATOM 4319 O O . GLY B 1 258 ? 9.992 -25.875 6.238 1 34.56 258 GLY B O 1
ATOM 4320 N N . LEU B 1 259 ? 10.789 -27.844 6.973 1 37.75 259 LEU B N 1
ATOM 4321 C CA . LEU B 1 259 ? 11.516 -27.266 8.102 1 37.75 259 LEU B CA 1
ATOM 4322 C C . LEU B 1 259 ? 12.688 -26.422 7.613 1 37.75 259 LEU B C 1
ATOM 4324 O O . LEU B 1 259 ? 13.062 -25.438 8.266 1 37.75 259 LEU B O 1
ATOM 4328 N N . PHE B 1 260 ? 13.18 -26.766 6.422 1 37.22 260 PHE B N 1
ATOM 4329 C CA . PHE B 1 260 ? 14.328 -26 5.93 1 37.22 260 PHE B CA 1
ATOM 4330 C C . PHE B 1 260 ? 13.906 -24.625 5.453 1 37.22 260 PHE B C 1
ATOM 4332 O O . PHE B 1 260 ? 14.57 -23.625 5.754 1 37.22 260 PHE B O 1
ATOM 4339 N N . ILE B 1 261 ? 12.836 -24.562 4.766 1 39.41 261 ILE B N 1
ATOM 4340 C CA . ILE B 1 261 ? 12.422 -23.281 4.211 1 39.41 261 ILE B CA 1
ATOM 4341 C C . ILE B 1 261 ? 11.969 -22.359 5.34 1 39.41 261 ILE B C 1
ATOM 4343 O O . ILE B 1 261 ? 12.32 -21.172 5.359 1 39.41 261 ILE B O 1
ATOM 4347 N N . THR B 1 262 ? 11.328 -22.844 6.316 1 42.59 262 THR B N 1
ATOM 4348 C CA . THR B 1 262 ? 11.016 -22.062 7.5 1 42.59 262 THR B CA 1
ATOM 4349 C C . THR B 1 262 ? 12.289 -21.656 8.234 1 42.59 262 THR B C 1
ATOM 4351 O O . THR B 1 262 ? 12.391 -20.531 8.75 1 42.59 262 THR B O 1
ATOM 4354 N N . SER B 1 263 ? 13.32 -22.5 8.203 1 44.62 263 SER B N 1
ATOM 4355 C CA . SER B 1 263 ? 14.57 -22.188 8.898 1 44.62 263 SER B CA 1
ATOM 4356 C C . SER B 1 263 ? 15.367 -21.125 8.148 1 44.62 263 SER B C 1
ATOM 4358 O O . SER B 1 263 ? 15.977 -20.25 8.773 1 44.62 263 SER B O 1
ATOM 4360 N N . VAL B 1 264 ? 15.398 -21.109 6.926 1 46.56 264 VAL B N 1
ATOM 4361 C CA . VAL B 1 264 ? 16.125 -20.094 6.16 1 46.56 264 VAL B CA 1
ATOM 4362 C C . VAL B 1 264 ? 15.398 -18.766 6.254 1 46.56 264 VAL B C 1
ATOM 4364 O O . VAL B 1 264 ? 16.031 -17.703 6.391 1 46.56 264 VAL B O 1
ATOM 4367 N N . ILE B 1 265 ? 14.117 -18.766 6.277 1 44.62 265 ILE B N 1
ATOM 4368 C CA . ILE B 1 265 ? 13.352 -17.531 6.449 1 44.62 265 ILE B CA 1
ATOM 4369 C C . ILE B 1 265 ? 13.578 -16.984 7.855 1 44.62 265 ILE B C 1
ATOM 4371 O O . ILE B 1 265 ? 13.828 -15.781 8.023 1 44.62 265 ILE B O 1
ATOM 4375 N N . VAL B 1 266 ? 13.57 -17.797 8.859 1 50.75 266 VAL B N 1
ATOM 4376 C CA . VAL B 1 266 ? 13.891 -17.359 10.219 1 50.75 266 VAL B CA 1
ATOM 4377 C C . VAL B 1 266 ? 15.367 -16.969 10.297 1 50.75 266 VAL B C 1
ATOM 4379 O O . VAL B 1 266 ? 15.719 -15.977 10.93 1 50.75 266 VAL B O 1
ATOM 4382 N N . ALA B 1 267 ? 16.203 -17.609 9.57 1 49.66 267 ALA B N 1
ATOM 4383 C CA . ALA B 1 267 ? 17.625 -17.266 9.555 1 49.66 267 ALA B CA 1
ATOM 4384 C C . ALA B 1 267 ? 17.859 -15.961 8.805 1 49.66 267 ALA B C 1
ATOM 4386 O O . ALA B 1 267 ? 18.641 -15.109 9.25 1 49.66 267 ALA B O 1
ATOM 4387 N N . ALA B 1 268 ? 17.312 -15.781 7.723 1 46.69 268 ALA B N 1
ATOM 4388 C CA . ALA B 1 268 ? 17.438 -14.531 6.973 1 46.69 268 ALA B CA 1
ATOM 4389 C C . ALA B 1 268 ? 16.766 -13.383 7.723 1 46.69 268 ALA B C 1
ATOM 4391 O O . ALA B 1 268 ? 17.328 -12.281 7.801 1 46.69 268 ALA B O 1
ATOM 4392 N N . LEU B 1 269 ? 15.617 -13.586 8.32 1 46.16 269 LEU B N 1
ATOM 4393 C CA . LEU B 1 269 ? 14.984 -12.586 9.18 1 46.16 269 LEU B CA 1
ATOM 4394 C C . LEU B 1 269 ? 15.758 -12.414 10.477 1 46.16 269 LEU B C 1
ATOM 4396 O O . LEU B 1 269 ? 15.938 -11.289 10.953 1 46.16 269 LEU B O 1
ATOM 4400 N N . SER B 1 270 ? 16.344 -13.5 11.031 1 46.44 270 SER B N 1
ATOM 4401 C CA . SER B 1 270 ? 17.234 -13.422 12.188 1 46.44 270 SER B CA 1
ATOM 4402 C C . SER B 1 270 ? 18.547 -12.758 11.82 1 46.44 270 SER B C 1
ATOM 4404 O O . SER B 1 270 ? 19.094 -11.969 12.602 1 46.44 270 SER B O 1
ATOM 4406 N N . TYR B 1 271 ? 19.094 -13.102 10.68 1 45.16 271 TYR B N 1
ATOM 4407 C CA . TYR B 1 271 ? 20.328 -12.469 10.234 1 45.16 271 TYR B CA 1
ATOM 4408 C C . TYR B 1 271 ? 20.109 -11 9.914 1 45.16 271 TYR B C 1
ATOM 4410 O O . TYR B 1 271 ? 20.922 -10.148 10.297 1 45.16 271 TYR B O 1
ATOM 4418 N N . ALA B 1 272 ? 19.172 -10.586 9.258 1 44.81 272 ALA B N 1
ATOM 4419 C CA . ALA B 1 272 ? 18.828 -9.18 9.039 1 44.81 272 ALA B CA 1
ATOM 4420 C C . ALA B 1 272 ? 18.547 -8.469 10.359 1 44.81 272 ALA B C 1
ATOM 4422 O O . ALA B 1 272 ? 18.969 -7.328 10.562 1 44.81 272 ALA B O 1
ATOM 4423 N N . GLY B 1 273 ? 17.906 -9.102 11.211 1 40.56 273 GLY B N 1
ATOM 4424 C CA . GLY B 1 273 ? 17.797 -8.578 12.562 1 40.56 273 GLY B CA 1
ATOM 4425 C C . GLY B 1 273 ? 19.125 -8.523 13.289 1 40.56 273 GLY B C 1
ATOM 4426 O O . GLY B 1 273 ? 19.422 -7.547 13.984 1 40.56 273 GLY B O 1
ATOM 4427 N N . TYR B 1 274 ? 19.906 -9.57 13.117 1 42.62 274 TYR B N 1
ATOM 4428 C CA . TYR B 1 274 ? 21.219 -9.617 13.734 1 42.62 274 TYR B CA 1
ATOM 4429 C C . TYR B 1 274 ? 22.156 -8.594 13.102 1 42.62 274 TYR B C 1
ATOM 4431 O O . TYR B 1 274 ? 22.891 -7.895 13.805 1 42.62 274 TYR B O 1
ATOM 4439 N N . ARG B 1 275 ? 22.109 -8.453 11.789 1 40.44 275 ARG B N 1
ATOM 4440 C CA . ARG B 1 275 ? 22.969 -7.445 11.164 1 40.44 275 ARG B CA 1
ATOM 4441 C C . ARG B 1 275 ? 22.547 -6.039 11.578 1 40.44 275 ARG B C 1
ATOM 4443 O O . ARG B 1 275 ? 23.391 -5.172 11.812 1 40.44 275 ARG B O 1
ATOM 4450 N N . LYS B 1 276 ? 21.266 -5.887 11.75 1 39.69 276 LYS B N 1
ATOM 4451 C CA . LYS B 1 276 ? 20.844 -4.609 12.312 1 39.69 276 LYS B CA 1
ATOM 4452 C C . LYS B 1 276 ? 21.25 -4.492 13.781 1 39.69 276 LYS B C 1
ATOM 4454 O O . LYS B 1 276 ? 21.672 -3.428 14.234 1 39.69 276 LYS B O 1
ATOM 4459 N N . TYR B 1 277 ? 21.266 -5.578 14.469 1 36.59 277 TYR B N 1
ATOM 4460 C CA . TYR B 1 277 ? 21.703 -5.555 15.859 1 36.59 277 TYR B CA 1
ATOM 4461 C C . TYR B 1 277 ? 23.219 -5.383 15.938 1 36.59 277 TYR B C 1
ATOM 4463 O O . TYR B 1 277 ? 23.719 -4.629 16.781 1 36.59 277 TYR B O 1
ATOM 4471 N N . ARG B 1 278 ? 23.953 -6.09 15.062 1 39.5 278 ARG B N 1
ATOM 4472 C CA . ARG B 1 278 ? 25.391 -5.902 15.109 1 39.5 278 ARG B CA 1
ATOM 4473 C C . ARG B 1 278 ? 25.781 -4.504 14.633 1 39.5 278 ARG B C 1
ATOM 4475 O O . ARG B 1 278 ? 26.75 -3.92 15.117 1 39.5 278 ARG B O 1
ATOM 4482 N N . ALA B 1 279 ? 25.094 -3.947 13.703 1 37.62 279 ALA B N 1
ATOM 4483 C CA . ALA B 1 279 ? 25.406 -2.58 13.297 1 37.62 279 ALA B CA 1
ATOM 4484 C C . ALA B 1 279 ? 25.172 -1.599 14.445 1 37.62 279 ALA B C 1
ATOM 4486 O O . ALA B 1 279 ? 25.922 -0.635 14.609 1 37.62 279 ALA B O 1
ATOM 4487 N N . GLN B 1 280 ? 24.156 -1.917 15.266 1 38.62 280 GLN B N 1
ATOM 4488 C CA . GLN B 1 280 ? 23.984 -1.094 16.453 1 38.62 280 GLN B CA 1
ATOM 4489 C C . GLN B 1 280 ? 25.094 -1.362 17.469 1 38.62 280 GLN B C 1
ATOM 4491 O O . GLN B 1 280 ? 25.516 -0.451 18.188 1 38.62 280 GLN B O 1
ATOM 4496 N N . GLN B 1 281 ? 25.484 -2.611 17.594 1 38.25 281 GLN B N 1
ATOM 4497 C CA . GLN B 1 281 ? 26.516 -2.85 18.594 1 38.25 281 GLN B CA 1
ATOM 4498 C C . GLN B 1 281 ? 27.875 -2.348 18.109 1 38.25 281 GLN B C 1
ATOM 4500 O O . GLN B 1 281 ? 28.781 -2.137 18.922 1 38.25 281 GLN B O 1
ATOM 4505 N N . GLN B 1 282 ? 28.172 -2.502 16.766 1 37.81 282 GLN B N 1
ATOM 4506 C CA . GLN B 1 282 ? 29.469 -1.936 16.453 1 37.81 282 GLN B CA 1
ATOM 4507 C C . GLN B 1 282 ? 29.453 -0.414 16.562 1 37.81 282 GLN B C 1
ATOM 4509 O O . GLN B 1 282 ? 28.609 0.25 15.953 1 37.81 282 GLN B O 1
ATOM 4514 N N . GLY B 1 283 ? 29.562 0.164 17.797 1 35.31 283 GLY B N 1
ATOM 4515 C CA . GLY B 1 283 ? 29.969 1.421 18.406 1 35.31 283 GLY B CA 1
ATOM 4516 C C . GLY B 1 283 ? 30.828 2.277 17.5 1 35.31 283 GLY B C 1
ATOM 4517 O O . GLY B 1 283 ? 31.531 3.178 17.969 1 35.31 283 GLY B O 1
ATOM 4518 N N . ILE B 1 284 ? 31.328 1.848 16.328 1 36.44 284 ILE B N 1
ATOM 4519 C CA . ILE B 1 284 ? 32.438 2.617 15.812 1 36.44 284 ILE B CA 1
ATOM 4520 C C . ILE B 1 284 ? 32.031 4.066 15.594 1 36.44 284 ILE B C 1
ATOM 4522 O O . ILE B 1 284 ? 31.234 4.359 14.688 1 36.44 284 ILE B O 1
ATOM 4526 N N . PHE B 1 285 ? 31.766 4.812 16.766 1 36 285 PHE B N 1
ATOM 4527 C CA . PHE B 1 285 ? 31.969 6.254 16.812 1 36 285 PHE B CA 1
ATOM 4528 C C . PHE B 1 285 ? 33.406 6.609 16.484 1 36 285 PHE B C 1
ATOM 4530 O O . PHE B 1 285 ? 34.344 6.137 17.156 1 36 285 PHE B O 1
ATOM 4537 N N . PRO B 1 286 ? 33.969 6.898 15.297 1 33.22 286 PRO B N 1
ATOM 4538 C CA . PRO B 1 286 ? 35.312 7.438 15.258 1 33.22 286 PRO B CA 1
ATOM 4539 C C . PRO B 1 286 ? 35.469 8.711 16.094 1 33.22 286 PRO B C 1
ATOM 4541 O O . PRO B 1 286 ? 34.719 9.68 15.891 1 33.22 286 PRO B O 1
ATOM 4544 N N . PHE B 1 287 ? 35.812 8.648 17.375 1 27.22 287 PHE B N 1
ATOM 4545 C CA . PHE B 1 287 ? 36.438 9.734 18.125 1 27.22 287 PHE B CA 1
ATOM 4546 C C . PHE B 1 287 ? 37.75 10.188 17.453 1 27.22 287 PHE B C 1
ATOM 4548 O O . PHE B 1 287 ? 38.688 9.414 17.375 1 27.22 287 PHE B O 1
ATOM 4555 N N . ARG B 1 288 ? 37.844 11.086 16.516 1 25.94 288 ARG B N 1
ATOM 4556 C CA . ARG B 1 288 ? 39.062 11.898 16.422 1 25.94 288 ARG B CA 1
ATOM 4557 C C . ARG B 1 288 ? 39.281 12.672 17.703 1 25.94 288 ARG B C 1
ATOM 4559 O O . ARG B 1 288 ? 38.375 13.359 18.203 1 25.94 288 ARG B O 1
ATOM 4566 N N . ARG B 1 289 ? 40.5 12.312 18.328 1 22.67 289 ARG B N 1
ATOM 4567 C CA . ARG B 1 289 ? 41.375 13.305 18.906 1 22.67 289 ARG B CA 1
ATOM 4568 C C . ARG B 1 289 ? 41.812 14.344 17.875 1 22.67 289 ARG B C 1
ATOM 4570 O O . ARG B 1 289 ? 42.062 14.008 16.719 1 22.67 289 ARG B O 1
#

Solvent-accessible surface area (backbone atoms only — not comparable to full-atom values): 31764 Å² total; per-residue (Å²): 133,82,78,73,78,81,73,71,81,75,70,69,79,70,64,71,75,62,60,82,70,60,69,91,65,69,84,67,72,73,70,72,66,79,63,71,59,65,61,58,49,49,51,52,52,43,52,50,52,39,45,49,39,26,51,44,32,48,49,29,33,52,27,44,74,69,66,35,60,68,61,29,55,52,34,51,52,52,41,42,54,47,57,23,56,43,46,34,57,94,64,41,48,48,62,14,51,23,28,47,30,44,29,52,53,46,28,57,53,22,61,74,41,32,92,78,31,55,65,49,28,43,51,28,27,48,26,29,29,30,23,32,30,27,64,55,27,74,88,70,30,63,53,62,70,45,52,63,58,54,51,50,32,53,49,51,39,49,51,37,52,75,67,63,53,55,38,68,57,43,37,51,41,48,48,53,39,50,50,55,47,61,44,38,43,40,19,46,41,35,73,46,58,68,66,63,53,50,51,49,49,52,51,50,54,53,49,49,54,46,32,64,29,87,75,58,54,57,69,60,49,52,54,49,51,57,50,45,52,53,50,50,31,55,74,68,69,44,67,81,72,71,59,74,67,80,79,71,84,80,64,80,67,74,72,60,56,56,56,48,55,56,45,49,52,51,43,51,55,46,43,54,45,41,52,54,46,47,59,65,62,58,62,83,67,83,76,79,129,132,86,87,68,80,82,73,74,79,69,69,72,74,64,64,74,68,61,65,79,65,63,72,84,65,74,80,69,72,76,69,74,66,79,63,72,57,64,62,58,49,47,50,51,52,42,53,50,51,39,43,52,39,25,52,43,32,48,49,29,33,52,27,44,74,68,66,35,61,68,59,29,53,52,34,51,52,52,42,42,54,46,56,24,57,43,48,34,57,95,62,42,50,49,61,13,53,23,29,48,30,44,29,50,52,45,28,56,53,22,61,74,41,32,93,77,31,56,66,49,27,42,51,28,26,49,26,31,28,30,22,34,30,25,64,54,28,74,89,69,29,64,55,62,71,45,51,62,60,53,50,49,31,53,48,52,41,50,51,38,53,75,66,62,54,54,40,69,57,42,37,51,41,46,48,55,40,50,52,56,46,60,42,39,42,40,21,45,42,36,74,47,58,68,65,64,52,51,52,48,50,50,51,49,55,53,49,49,54,46,32,63,29,87,75,57,56,56,69,59,50,52,52,49,50,57,51,45,52,52,50,50,30,54,74,66,67,44,65,81,73,70,59,75,69,79,82,67,83,83,65,80,66,74,72,59,56,57,56,47,55,53,46,49,50,50,44,52,54,45,44,54,47,42,51,53,47,47,56,64,62,58,63,84,66,84,76,81,130

InterPro domains:
  IPR014231 Sporulation protein YpjB [PF09577] (51-282)

Sequence (578 aa):
MKRTFWIKTGLMVVSFMTLLFWTNLSYSVSAQSKGNDGGTDQQVLVNSSIQQLNEEATSLYRHALEHNIEEVRNSIMRISERLEHISFEGQTTVEGIHAISETIVEVKEAAVRVKSDDTGLQQASAKLRLAADSLANPAKPLWLQYYKIVQNDLQALSTAVNRHDNGATLSSQYAVLEEHYETIRPAAMIRREPYEIAQLDAWLSHTKGLTAAKQPDVAQLQSMLSHGEELVNQLFGREKDESAFVPFVEGPNRRAAGLFITSVIVAALSYAGYRKYRAQQQGIFPFRRMKRTFWIKTGLMVVSFMTLLFWTNLSYSVSAQSKGNDGGTDQQVLVNSSIQQLNEEATSLYRHALEHNIEEVRNSIMRISERLEHISFEGQTTVEGIHAISETIVEVKEAAVRVKSDDTGLQQASAKLRLAADSLANPAKPLWLQYYKIVQNDLQALSTAVNRHDNGATLSSQYAVLEEHYETIRPAAMIRREPYEIAQLDAWLSHTKGLTAAKQPDVAQLQSMLSHGEELVNQLFGREKDESAFVPFVEGPNRRAAGLFITSVIVAALSYAGYRKYRAQQQGIFPFRR